Protein 2W83 (pdb70)

Secondary structure (DSSP, 8-state):
-EEEEEEE-STTSSHHHHHHHHHHSS-----PPSSEEEEEEEETTEEEEEEEE---GGGGGGGGGG-TT--EEEEEEETT-GGGHHHHHHHHHHHHTSGGGTT-EEEEEEE-TTSTTPPPHHHHTTTTTGGG--S--EEEEE-BTTTTBTHHHHHHHHHH-/-EEEEEEE-STTSSHHHHHHHHHHSS-----PPSSEEEEEEE-SS-EEEEEEE---GGGGGGGGGG-TT--EEEEEEETT-GGGHHHHHHHHHHHHTSGGGTT-EEEEEEE-TTSTT---HHHHHHHTT-TT--SS-EEEEE-BTTTTBTHHHHHHHHHH-/---HHHHHHHHHHHHHHHHHHHHHHHHHHHHHHHHHHHHHHHHHHHHHHHHHHHHHHHHHHHHHHH-/-HHHHHHHHHHHHHHHHHHHHHHHHHHHHHHHHHHHHHHHHHHHHHHHHHHHHHHHHHHHH-/-EEEEEEEE-STTSSHHHHHHHHHHSS-------SSEEEEEEEETTEEEEEEEE---GGGGGGGGGG-TT--EEEEEEETT-GGGHHHHHHHHHHHHTSGGGTT-EEEEEEE-TTSTTPPPHHHHHHHTTGGG--S--EEEEE-BTTTTBTHHHHHHHHHH-

CATH classification: 3.40.50.300

Nearest PDB structures (foldseek):
  3vhx-assembly1_C  TM=9.965E-01  e=3.569E-34  Mus musculus
  2a5g-assembly1_A  TM=9.946E-01  e=8.136E-34  Homo sapiens
  4kax-assembly1_A  TM=9.948E-01  e=7.023E-33  Homo sapiens
  2j5x-assembly1_A  TM=9.962E-01  e=1.324E-32  Homo sapiens
  1o3y-assembly1_A  TM=9.898E-01  e=3.365E-28  Mus musculus

GO terms:
  GO:0005794 Golgi apparatus (C, IDA)
  GO:0030674 protein-macromolecule adaptor activity (F, IDA)
  GO:0010976 positive regulation of neuron projection development (P, IDA)
  GO:0072659 protein localization to plasma membrane (P, IDA)
  GO:0003925 G protein activity (F, TAS)
  GO:0032154 cleavage furrow (C, IMP)
  GO:0030496 midbody (C, IMP)
  GO:1905345 protein localization to cleavage furrow (P, IMP)
  GO:1903438 positive regulation of mitotic cytokinetic process (P, IMP)
  GO:0032154 cleavage furrow (C, IDA)
  GO:0005525 GTP binding (F, IDA)
  GO:0055038 recycling endosome membrane (C, IDA)
  GO:0090543 Flemming body (C, IDA)
  GO:0005765 lysosomal membrane (C, IDA)
  GO:0005829 cytosol (C, IDA)
  GO:0005886 plasma membrane (C, IDA)
  GO:0030139 endocytic vesicle (C, IDA)
  GO:0031527 filopodium membrane (C, IDA)
  GO:0003925 G protein activity (F, IDA)
  GO:0051489 regulation of filopodium assembly (P, IDA)

Radius of gyration: 32.96 Å; Cα contacts (8 Å, |Δi|>4): 1129; chains: 5; bounding box: 94×53×104 Å

Sequence (613 aa):
MEMRILMLGLDAAGKTTILYKLKLGQSVTTIPTVGFNVETVTYKNVKFNVWDVGGLDKIRPLWRHYYTGTQGLIFVVDCADRDRIDEARQELHRIINDREMRDAIILIFANKQDLPDAMKPHEIQEKLGLTRIRDRNWYVQPSCATSGDGLYEGLTWLTSNMEMRILMLGLDAAGKTTILYKLKLGQSVTTIPTVGFNVETVTYKNVKFNVWDVGGLDKIRPLWRHYYTGTQGLIFVVDCADRDRIDEARQELHRIINDREMRDAIILIFANKQDLPDAMKPHEIQEKLGLTRIRDRNWYVQPSCATSGDGLYEGLTWLTSNAMDPEFMGREVENLILENTQLLEETKNALNIVKNDLIAKVDELTCCEKDVLQGELEAVKQAKLKLEEKNFMGREVENLILENTQLLETTKNALNIVKNDLIAKVDELTCEKDVLQGELEAVKQAKLKLEEKNAMEMRILMLGLDAAGKTTILYKLKLGQSVTTIPTVGFNVETVTYKNVKFNVWDVGGLDKIRPLWRHYYTGTQGLIFVVDCADRDRIDEARQELHRIINDREMRDAIILIFANKQDLPDAMKPHEIQEKLGLTRIRDRNWYVQPSCATSGDGLYEGLTWLTSN

Structure (mmCIF, N/CA/C/O backbone):
data_2W83
#
_entry.id   2W83
#
_cell.length_a   137.270
_cell.length_b   137.270
_cell.length_c   165.030
_cell.angle_alpha   90.00
_cell.angle_beta   90.00
_cell.angle_gamma   120.00
#
_symmetry.space_group_name_H-M   'P 62 2 2'
#
loop_
_entity.id
_entity.type
_entity.pdbx_description
1 polymer 'ADP-RIBOSYLATION FACTOR 6'
2 polymer 'C-JUN-AMINO-TERMINAL KINASE-INTERACTING PROTEIN 4'
3 non-polymer "GUANOSINE-5'-TRIPHOSPHATE"
4 non-polymer 'MAGNESIUM ION'
5 non-polymer '1,4-DIETHYLENE DIOXIDE'
6 non-polymer GLYCEROL
7 water water
#
loop_
_atom_site.group_PDB
_atom_site.id
_atom_site.type_symbol
_atom_site.label_atom_id
_atom_site.label_alt_id
_atom_site.label_comp_id
_atom_site.label_asym_id
_atom_site.label_entity_id
_atom_site.label_seq_id
_atom_site.pdbx_PDB_ins_code
_atom_site.Cartn_x
_atom_site.Cartn_y
_atom_site.Cartn_z
_atom_site.occupancy
_atom_site.B_iso_or_equiv
_atom_site.auth_seq_id
_atom_site.auth_comp_id
_atom_site.auth_asym_id
_atom_site.auth_atom_id
_atom_site.pdbx_PDB_model_num
ATOM 1 N N . MET A 1 2 ? 39.119 -28.456 29.103 1.00 43.80 12 MET A N 1
ATOM 2 C CA . MET A 1 2 ? 40.538 -28.275 28.672 1.00 44.20 12 MET A CA 1
ATOM 3 C C . MET A 1 2 ? 41.009 -26.836 28.915 1.00 42.24 12 MET A C 1
ATOM 4 O O . MET A 1 2 ? 40.213 -25.896 28.867 1.00 42.37 12 MET A O 1
ATOM 9 N N . GLU A 1 3 ? 42.305 -26.683 29.177 1.00 40.48 13 GLU A N 1
ATOM 10 C CA . GLU A 1 3 ? 42.902 -25.386 29.495 1.00 38.53 13 GLU A CA 1
ATOM 11 C C . GLU A 1 3 ? 44.024 -25.037 28.530 1.00 36.49 13 GLU A C 1
ATOM 12 O O . GLU A 1 3 ? 44.849 -25.890 28.190 1.00 36.19 13 GLU A O 1
ATOM 18 N N . MET A 1 4 ? 44.069 -23.774 28.108 1.00 34.16 14 MET A N 1
ATOM 19 C CA . MET A 1 4 ? 45.128 -23.318 27.221 1.00 32.18 14 MET A CA 1
ATOM 20 C C . MET A 1 4 ? 45.587 -21.911 27.586 1.00 29.60 14 MET A C 1
ATOM 21 O O . MET A 1 4 ? 44.775 -20.988 27.661 1.00 28.34 14 MET A O 1
ATOM 26 N N . ARG A 1 5 ? 46.887 -21.765 27.820 1.00 27.25 15 ARG A N 1
ATOM 27 C CA . ARG A 1 5 ? 47.462 -20.444 28.068 1.00 25.64 15 ARG A CA 1
ATOM 28 C C . ARG A 1 5 ? 47.825 -19.814 26.729 1.00 24.12 15 ARG A C 1
ATOM 29 O O . ARG A 1 5 ? 48.609 -20.367 25.950 1.00 23.53 15 ARG A O 1
ATOM 37 N N . ILE A 1 6 ? 47.217 -18.665 26.469 1.00 22.51 16 ILE A N 1
ATOM 38 C CA . ILE A 1 6 ? 47.404 -17.953 25.213 1.00 21.13 16 ILE A CA 1
ATOM 39 C C . ILE A 1 6 ? 48.151 -16.639 25.456 1.00 20.46 16 ILE A C 1
ATOM 40 O O . ILE A 1 6 ? 47.796 -15.884 26.362 1.00 19.93 16 ILE A O 1
ATOM 45 N N . LEU A 1 7 ? 49.188 -16.388 24.657 1.00 19.19 17 LEU A N 1
ATOM 46 C CA . LEU A 1 7 ? 49.841 -15.082 24.638 1.00 18.42 17 LEU A CA 1
ATOM 47 C C . LEU A 1 7 ? 49.500 -14.353 23.340 1.00 17.89 17 LEU A C 1
ATOM 48 O O . LEU A 1 7 ? 49.695 -14.886 22.249 1.00 17.07 17 LEU A O 1
ATOM 53 N N . MET A 1 8 ? 48.967 -13.144 23.467 1.00 17.29 18 MET A N 1
ATOM 54 C CA . MET A 1 8 ? 48.561 -12.363 22.304 1.00 17.36 18 MET A CA 1
ATOM 55 C C . MET A 1 8 ? 49.467 -11.156 22.127 1.00 16.70 18 MET A C 1
ATOM 56 O O . MET A 1 8 ? 49.479 -10.235 22.961 1.00 16.39 18 MET A O 1
ATOM 61 N N . LEU A 1 9 ? 50.208 -11.177 21.026 1.00 15.90 19 LEU A N 1
ATOM 62 C CA . LEU A 1 9 ? 51.200 -10.162 20.713 1.00 15.65 19 LEU A CA 1
ATOM 63 C C . LEU A 1 9 ? 50.953 -9.601 19.309 1.00 15.64 19 LEU A C 1
ATOM 64 O O . LEU A 1 9 ? 50.087 -10.090 18.583 1.00 15.37 19 LEU A O 1
ATOM 69 N N . GLY A 1 10 ? 51.717 -8.580 18.942 1.00 15.49 20 GLY A N 1
ATOM 70 C CA . GLY A 1 10 ? 51.488 -7.834 17.709 1.00 15.69 20 GLY A CA 1
ATOM 71 C C . GLY A 1 10 ? 51.910 -6.396 17.946 1.00 16.43 20 GLY A C 1
ATOM 72 O O . GLY A 1 10 ? 52.040 -5.966 19.093 1.00 15.92 20 GLY A O 1
ATOM 73 N N . LEU A 1 11 ? 52.133 -5.646 16.868 1.00 16.29 21 LEU A N 1
ATOM 74 C CA . LEU A 1 11 ? 52.487 -4.235 17.004 1.00 16.76 21 LEU A CA 1
ATOM 75 C C . LEU A 1 11 ? 51.382 -3.468 17.714 1.00 16.76 21 LEU A C 1
ATOM 76 O O . LEU A 1 11 ? 50.219 -3.881 17.717 1.00 16.38 21 LEU A O 1
ATOM 81 N N . ASP A 1 12 ? 51.752 -2.349 18.331 1.00 17.54 22 ASP A N 1
ATOM 82 C CA . ASP A 1 12 ? 50.758 -1.402 18.815 1.00 17.86 22 ASP A CA 1
ATOM 83 C C . ASP A 1 12 ? 49.734 -1.113 17.721 1.00 17.98 22 ASP A C 1
ATOM 84 O O . ASP A 1 12 ? 50.077 -1.042 16.527 1.00 18.05 22 ASP A O 1
ATOM 89 N N . ALA A 1 13 ? 48.489 -0.944 18.152 1.00 17.47 23 ALA A N 1
ATOM 90 C CA . ALA A 1 13 ? 47.364 -0.583 17.295 1.00 17.54 23 ALA A CA 1
ATOM 91 C C . ALA A 1 13 ? 46.846 -1.716 16.402 1.00 17.27 23 ALA A C 1
ATOM 92 O O . ALA A 1 13 ? 45.928 -1.503 15.612 1.00 16.79 23 ALA A O 1
ATOM 94 N N . ALA A 1 14 ? 47.395 -2.922 16.565 1.00 16.97 24 ALA A N 1
ATOM 95 C CA . ALA A 1 14 ? 46.985 -4.053 15.738 1.00 17.04 24 ALA A CA 1
ATOM 96 C C . ALA A 1 14 ? 45.542 -4.484 16.011 1.00 17.08 24 ALA A C 1
ATOM 97 O O . ALA A 1 14 ? 44.850 -4.956 15.097 1.00 17.14 24 ALA A O 1
ATOM 99 N N . GLY A 1 15 ? 45.092 -4.305 17.260 1.00 16.65 25 GLY A N 1
ATOM 100 C CA . GLY A 1 15 ? 43.735 -4.664 17.661 1.00 16.99 25 GLY A CA 1
ATOM 101 C C . GLY A 1 15 ? 43.632 -5.748 18.726 1.00 16.75 25 GLY A C 1
ATOM 102 O O . GLY A 1 15 ? 42.555 -6.318 18.933 1.00 16.95 25 GLY A O 1
ATOM 103 N N . LYS A 1 16 ? 44.743 -6.024 19.404 1.00 16.50 26 LYS A N 1
ATOM 104 C CA . LYS A 1 16 ? 44.801 -7.077 20.432 1.00 16.58 26 LYS A CA 1
ATOM 105 C C . LYS A 1 16 ? 43.783 -6.885 21.556 1.00 16.93 26 LYS A C 1
ATOM 106 O O . LYS A 1 16 ? 43.013 -7.795 21.854 1.00 16.52 26 LYS A O 1
ATOM 112 N N . THR A 1 17 ? 43.781 -5.707 22.186 1.00 17.19 27 THR A N 1
ATOM 113 C CA . THR A 1 17 ? 42.854 -5.454 23.306 1.00 16.94 27 THR A CA 1
ATOM 114 C C . THR A 1 17 ? 41.388 -5.459 22.845 1.00 16.82 27 THR A C 1
ATOM 115 O O . THR A 1 17 ? 40.511 -5.967 23.549 1.00 16.67 27 THR A O 1
ATOM 119 N N . THR A 1 18 ? 41.133 -4.938 21.642 1.00 17.08 28 THR A N 1
ATOM 120 C CA . THR A 1 18 ? 39.791 -4.961 21.053 1.00 16.86 28 THR A CA 1
ATOM 121 C C . THR A 1 18 ? 39.297 -6.409 20.911 1.00 17.24 28 THR A C 1
ATOM 122 O O . THR A 1 18 ? 38.162 -6.716 21.266 1.00 17.70 28 THR A O 1
ATOM 126 N N . ILE A 1 19 ? 40.162 -7.289 20.415 1.00 17.76 29 ILE A N 1
ATOM 127 C CA . ILE A 1 19 ? 39.855 -8.716 20.271 1.00 18.73 29 ILE A CA 1
ATOM 128 C C . ILE A 1 19 ? 39.555 -9.358 21.627 1.00 18.88 29 ILE A C 1
ATOM 129 O O . ILE A 1 19 ? 38.554 -10.049 21.775 1.00 19.30 29 ILE A O 1
ATOM 134 N N . LEU A 1 20 ? 40.414 -9.107 22.611 1.00 19.29 30 LEU A N 1
ATOM 135 C CA . LEU A 1 20 ? 40.241 -9.695 23.939 1.00 19.96 30 LEU A CA 1
ATOM 136 C C . LEU A 1 20 ? 38.853 -9.379 24.503 1.00 20.31 30 LEU A C 1
ATOM 137 O O . LEU A 1 20 ? 38.143 -10.279 24.952 1.00 20.55 30 LEU A O 1
ATOM 142 N N . TYR A 1 21 ? 38.457 -8.114 24.427 1.00 20.54 31 TYR A N 1
ATOM 143 C CA . TYR A 1 21 ? 37.211 -7.676 25.053 1.00 21.36 31 TYR A CA 1
ATOM 144 C C . TYR A 1 21 ? 35.968 -7.887 24.199 1.00 21.85 31 TYR A C 1
ATOM 145 O O . TYR A 1 21 ? 34.866 -8.009 24.734 1.00 22.43 31 TYR A O 1
ATOM 154 N N . LYS A 1 22 ? 36.158 -8.004 22.883 1.00 22.36 32 LYS A N 1
ATOM 155 C CA . LYS A 1 22 ? 35.095 -8.499 22.012 1.00 23.06 32 LYS A CA 1
ATOM 156 C C . LYS A 1 22 ? 34.746 -9.935 22.398 1.00 23.65 32 LYS A C 1
ATOM 157 O O . LYS A 1 22 ? 33.565 -10.276 22.531 1.00 24.16 32 LYS A O 1
ATOM 163 N N . LEU A 1 23 ? 35.768 -10.765 22.599 1.00 23.88 33 LEU A N 1
ATOM 164 C CA . LEU A 1 23 ? 35.569 -12.145 23.030 1.00 24.59 33 LEU A CA 1
ATOM 165 C C . LEU A 1 23 ? 34.990 -12.215 24.447 1.00 25.34 33 LEU A C 1
ATOM 166 O O . LEU A 1 23 ? 33.986 -12.891 24.683 1.00 25.23 33 LEU A O 1
ATOM 171 N N . LYS A 1 24 ? 35.620 -11.502 25.375 1.00 25.60 34 LYS A N 1
ATOM 172 C CA . LYS A 1 24 ? 35.241 -11.561 26.786 1.00 26.53 34 LYS A CA 1
ATOM 173 C C . LYS A 1 24 ? 33.875 -10.932 27.075 1.00 27.24 34 LYS A C 1
ATOM 174 O O . LYS A 1 24 ? 33.061 -11.514 27.798 1.00 27.59 34 LYS A O 1
ATOM 180 N N . LEU A 1 25 ? 33.625 -9.750 26.517 1.00 28.15 35 LEU A N 1
ATOM 181 C CA . LEU A 1 25 ? 32.410 -8.994 26.834 1.00 29.24 35 LEU A CA 1
ATOM 182 C C . LEU A 1 25 ? 31.342 -9.042 25.751 1.00 29.82 35 LEU A C 1
ATOM 183 O O . LEU A 1 25 ? 30.181 -8.729 26.012 1.00 29.80 35 LEU A O 1
ATOM 188 N N . GLY A 1 26 ? 31.729 -9.424 24.538 1.00 30.50 36 GLY A N 1
ATOM 189 C CA . GLY A 1 26 ? 30.805 -9.389 23.410 1.00 31.61 36 GLY A CA 1
ATOM 190 C C . GLY A 1 26 ? 30.622 -8.010 22.798 1.00 32.57 36 GLY A C 1
ATOM 191 O O . GLY A 1 26 ? 29.710 -7.811 21.996 1.00 32.66 36 GLY A O 1
ATOM 192 N N . GLN A 1 27 ? 31.479 -7.052 23.161 1.00 33.03 37 GLN A N 1
ATOM 193 C CA . GLN A 1 27 ? 31.384 -5.707 22.583 1.00 33.84 37 GLN A CA 1
ATOM 194 C C . GLN A 1 27 ? 32.718 -5.062 22.244 1.00 33.26 37 GLN A C 1
ATOM 195 O O . GLN A 1 27 ? 33.764 -5.418 22.794 1.00 32.74 37 GLN A O 1
ATOM 201 N N . SER A 1 28 ? 32.646 -4.114 21.311 1.00 32.65 38 SER A N 1
ATOM 202 C CA . SER A 1 28 ? 33.782 -3.302 20.917 1.00 32.28 38 SER A CA 1
ATOM 203 C C . SER A 1 28 ? 33.930 -2.158 21.925 1.00 31.54 38 SER A C 1
ATOM 204 O O . SER A 1 28 ? 33.087 -1.259 21.997 1.00 31.50 38 SER A O 1
ATOM 207 N N . VAL A 1 29 ? 34.995 -2.218 22.719 1.00 30.59 39 VAL A N 1
ATOM 208 C CA . VAL A 1 29 ? 35.245 -1.221 23.761 1.00 29.77 39 VAL A CA 1
ATOM 209 C C . VAL A 1 29 ? 36.264 -0.194 23.271 1.00 29.29 39 VAL A C 1
ATOM 210 O O . VAL A 1 29 ? 37.076 -0.492 22.386 1.00 28.86 39 VAL A O 1
ATOM 214 N N . THR A 1 30 ? 36.229 1.019 23.815 1.00 28.42 40 THR A N 1
ATOM 215 C CA . THR A 1 30 ? 37.269 1.968 23.424 1.00 28.22 40 THR A CA 1
ATOM 216 C C . THR A 1 30 ? 38.523 1.653 24.231 1.00 27.30 40 THR A C 1
ATOM 217 O O . THR A 1 30 ? 38.454 1.287 25.410 1.00 26.76 40 THR A O 1
ATOM 221 N N . THR A 1 31 ? 39.659 1.749 23.557 1.00 25.94 41 THR A N 1
ATOM 222 C CA . THR A 1 31 ? 40.927 1.353 24.123 1.00 24.82 41 THR A CA 1
ATOM 223 C C . THR A 1 31 ? 41.921 2.487 23.962 1.00 24.57 41 THR A C 1
ATOM 224 O O . THR A 1 31 ? 41.702 3.433 23.193 1.00 24.42 41 THR A O 1
ATOM 228 N N . ILE A 1 32 ? 43.010 2.387 24.712 1.00 24.04 42 ILE A N 1
ATOM 229 C CA . ILE A 1 32 ? 44.194 3.182 24.474 1.00 23.41 42 ILE A CA 1
ATOM 230 C C . ILE A 1 32 ? 45.363 2.200 24.503 1.00 22.29 42 ILE A C 1
ATOM 231 O O . ILE A 1 32 ? 45.178 1.034 24.880 1.00 22.09 42 ILE A O 1
ATOM 236 N N . PRO A 1 33 ? 46.559 2.645 24.087 1.00 21.62 43 PRO A N 1
ATOM 237 C CA . PRO A 1 33 ? 47.700 1.724 24.066 1.00 21.01 43 PRO A CA 1
ATOM 238 C C . PRO A 1 33 ? 47.910 1.105 25.436 1.00 20.58 43 PRO A C 1
ATOM 239 O O . PRO A 1 33 ? 47.850 1.808 26.456 1.00 20.10 43 PRO A O 1
ATOM 243 N N . THR A 1 34 ? 48.097 -0.213 25.444 1.00 19.53 44 THR A N 1
ATOM 244 C CA . THR A 1 34 ? 48.204 -0.988 26.672 1.00 18.77 44 THR A CA 1
ATOM 245 C C . THR A 1 34 ? 49.571 -0.827 27.307 1.00 19.22 44 THR A C 1
ATOM 246 O O . THR A 1 34 ? 50.589 -1.040 26.663 1.00 18.22 44 THR A O 1
ATOM 250 N N . VAL A 1 35 ? 49.562 -0.400 28.568 1.00 20.07 45 VAL A N 1
ATOM 251 C CA . VAL A 1 35 ? 50.746 -0.377 29.405 1.00 21.03 45 VAL A CA 1
ATOM 252 C C . VAL A 1 35 ? 50.595 -1.587 30.321 1.00 21.17 45 VAL A C 1
ATOM 253 O O . VAL A 1 35 ? 49.560 -1.744 30.993 1.00 22.70 45 VAL A O 1
ATOM 257 N N . GLY A 1 36 ? 51.616 -2.435 30.339 1.00 20.52 46 GLY A N 1
ATOM 258 C CA . GLY A 1 36 ? 51.565 -3.702 31.043 1.00 19.86 46 GLY A CA 1
ATOM 259 C C . GLY A 1 36 ? 50.790 -4.723 30.229 1.00 19.38 46 GLY A C 1
ATOM 260 O O . GLY A 1 36 ? 51.132 -5.001 29.087 1.00 18.89 46 GLY A O 1
ATOM 261 N N . PHE A 1 37 ? 49.729 -5.268 30.812 1.00 18.91 47 PHE A N 1
ATOM 262 C CA . PHE A 1 37 ? 48.976 -6.332 30.148 1.00 19.08 47 PHE A CA 1
ATOM 263 C C . PHE A 1 37 ? 47.541 -6.406 30.626 1.00 18.74 47 PHE A C 1
ATOM 264 O O . PHE A 1 37 ? 47.198 -5.900 31.710 1.00 18.77 47 PHE A O 1
ATOM 272 N N . ASN A 1 38 ? 46.712 -7.044 29.806 1.00 18.42 48 ASN A N 1
ATOM 273 C CA . ASN A 1 38 ? 45.381 -7.489 30.218 1.00 18.64 48 ASN A CA 1
ATOM 274 C C . ASN A 1 38 ? 45.348 -9.003 30.176 1.00 18.84 48 ASN A C 1
ATOM 275 O O . ASN A 1 38 ? 46.039 -9.619 29.364 1.00 18.21 48 ASN A O 1
ATOM 280 N N . VAL A 1 39 ? 44.566 -9.607 31.060 1.00 18.97 49 VAL A N 1
ATOM 281 C CA . VAL A 1 39 ? 44.417 -11.053 31.044 1.00 19.79 49 VAL A CA 1
ATOM 282 C C . VAL A 1 39 ? 42.978 -11.417 31.380 1.00 20.42 49 VAL A C 1
ATOM 283 O O . VAL A 1 39 ? 42.399 -10.919 32.354 1.00 19.86 49 VAL A O 1
ATOM 287 N N . GLU A 1 40 ? 42.384 -12.243 30.530 1.00 21.55 50 GLU A N 1
ATOM 288 C CA . GLU A 1 40 ? 41.012 -12.692 30.745 1.00 22.78 50 GLU A CA 1
ATOM 289 C C . GLU A 1 40 ? 40.870 -14.167 30.398 1.00 23.93 50 GLU A C 1
ATOM 290 O O . GLU A 1 40 ? 41.603 -14.697 29.558 1.00 23.95 50 GLU A O 1
ATOM 296 N N . THR A 1 41 ? 39.938 -14.824 31.085 1.00 25.00 51 THR A N 1
ATOM 297 C CA . THR A 1 41 ? 39.581 -16.207 30.825 1.00 25.81 51 THR A CA 1
ATOM 298 C C . THR A 1 41 ? 38.394 -16.209 29.871 1.00 26.65 51 THR A C 1
ATOM 299 O O . THR A 1 41 ? 37.340 -15.659 30.182 1.00 26.61 51 THR A O 1
ATOM 303 N N . VAL A 1 42 ? 38.586 -16.803 28.697 1.00 28.00 52 VAL A N 1
ATOM 304 C CA . VAL A 1 42 ? 37.525 -16.889 27.691 1.00 29.48 52 VAL A CA 1
ATOM 305 C C . VAL A 1 42 ? 37.184 -18.360 27.459 1.00 30.26 52 VAL A C 1
ATOM 306 O O . VAL A 1 42 ? 38.059 -19.170 27.163 1.00 30.23 52 VAL A O 1
ATOM 310 N N . THR A 1 43 ? 35.906 -18.695 27.596 1.00 31.94 53 THR A N 1
ATOM 311 C CA . THR A 1 43 ? 35.445 -20.074 27.443 1.00 33.17 53 THR A CA 1
ATOM 312 C C . THR A 1 43 ? 34.708 -20.256 26.110 1.00 33.64 53 THR A C 1
ATOM 313 O O . THR A 1 43 ? 33.801 -19.483 25.780 1.00 34.17 53 THR A O 1
ATOM 317 N N . TYR A 1 44 ? 35.121 -21.271 25.352 1.00 34.63 54 TYR A N 1
ATOM 318 C CA . TYR A 1 44 ? 34.553 -21.569 24.033 1.00 35.19 54 TYR A CA 1
ATOM 319 C C . TYR A 1 44 ? 34.811 -23.023 23.641 1.00 35.56 54 TYR A C 1
ATOM 320 O O . TYR A 1 44 ? 35.927 -23.525 23.786 1.00 35.59 54 TYR A O 1
ATOM 329 N N . LYS A 1 45 ? 33.768 -23.693 23.148 1.00 36.28 55 LYS A N 1
ATOM 330 C CA . LYS A 1 45 ? 33.855 -25.089 22.679 1.00 36.84 55 LYS A CA 1
ATOM 331 C C . LYS A 1 45 ? 34.646 -26.013 23.614 1.00 36.70 55 LYS A C 1
ATOM 332 O O . LYS A 1 45 ? 35.523 -26.766 23.169 1.00 37.05 55 LYS A O 1
ATOM 338 N N . ASN A 1 46 ? 34.344 -25.924 24.909 1.00 36.55 56 ASN A N 1
ATOM 339 C CA . ASN A 1 46 ? 34.937 -26.804 25.917 1.00 36.52 56 ASN A CA 1
ATOM 340 C C . ASN A 1 46 ? 36.372 -26.489 26.337 1.00 36.30 56 ASN A C 1
ATOM 341 O O . ASN A 1 46 ? 36.994 -27.275 27.053 1.00 36.41 56 ASN A O 1
ATOM 346 N N . VAL A 1 47 ? 36.900 -25.349 25.899 1.00 35.78 57 VAL A N 1
ATOM 347 C CA . VAL A 1 47 ? 38.257 -24.954 26.285 1.00 35.23 57 VAL A CA 1
ATOM 348 C C . VAL A 1 47 ? 38.256 -23.594 26.992 1.00 34.24 57 VAL A C 1
ATOM 349 O O . VAL A 1 47 ? 37.582 -22.655 26.570 1.00 34.15 57 VAL A O 1
ATOM 353 N N . LYS A 1 48 ? 38.984 -23.543 28.103 1.00 32.92 58 LYS A N 1
ATOM 354 C CA . LYS A 1 48 ? 39.137 -22.353 28.916 1.00 32.08 58 LYS A CA 1
ATOM 355 C C . LYS A 1 48 ? 40.463 -21.696 28.523 1.00 30.32 58 LYS A C 1
ATOM 356 O O . LYS A 1 48 ? 41.546 -22.175 28.882 1.00 30.08 58 LYS A O 1
ATOM 362 N N . PHE A 1 49 ? 40.364 -20.617 27.751 1.00 28.79 59 PHE A N 1
ATOM 363 C CA . PHE A 1 49 ? 41.544 -19.886 27.290 1.00 26.97 59 PHE A CA 1
ATOM 364 C C . PHE A 1 49 ? 41.899 -18.795 28.295 1.00 25.30 59 PHE A C 1
ATOM 365 O O . PHE A 1 49 ? 41.086 -17.922 28.569 1.00 25.93 59 PHE A O 1
ATOM 373 N N . ASN A 1 50 ? 43.103 -18.848 28.844 1.00 23.86 60 ASN A N 1
ATOM 374 C CA . ASN A 1 50 ? 43.651 -17.699 29.556 1.00 22.72 60 ASN A CA 1
ATOM 375 C C . ASN A 1 50 ? 44.438 -16.862 28.560 1.00 21.61 60 ASN A C 1
ATOM 376 O O . ASN A 1 50 ? 45.531 -17.247 28.155 1.00 21.17 60 ASN A O 1
ATOM 381 N N . VAL A 1 51 ? 43.864 -15.730 28.169 1.00 21.04 61 VAL A N 1
ATOM 382 C CA . VAL A 1 51 ? 44.432 -14.906 27.099 1.00 20.14 61 VAL A CA 1
ATOM 383 C C . VAL A 1 51 ? 45.174 -13.709 27.678 1.00 19.48 61 VAL A C 1
ATOM 384 O O . VAL A 1 51 ? 44.563 -12.828 28.285 1.00 20.10 61 VAL A O 1
ATOM 388 N N . TRP A 1 52 ? 46.489 -13.702 27.484 1.00 18.87 62 TRP A N 1
ATOM 389 C CA . TRP A 1 52 ? 47.363 -12.622 27.929 1.00 18.66 62 TRP A CA 1
ATOM 390 C C . TRP A 1 52 ? 47.575 -11.640 26.768 1.00 18.47 62 TRP A C 1
ATOM 391 O O . TRP A 1 52 ? 48.136 -12.003 25.722 1.00 18.29 62 TRP A O 1
ATOM 402 N N . ASP A 1 53 ? 47.117 -10.410 26.966 1.00 18.01 63 ASP A N 1
ATOM 403 C CA . ASP A 1 53 ? 47.231 -9.339 25.978 1.00 18.37 63 ASP A CA 1
ATOM 404 C C . ASP A 1 53 ? 48.281 -8.313 26.455 1.00 18.28 63 ASP A C 1
ATOM 405 O O . ASP A 1 53 ? 48.038 -7.563 27.394 1.00 18.17 63 ASP A O 1
ATOM 410 N N . VAL A 1 54 ? 49.436 -8.290 25.801 1.00 17.97 64 VAL A N 1
ATOM 411 C CA . VAL A 1 54 ? 50.555 -7.475 26.275 1.00 18.35 64 VAL A CA 1
ATOM 412 C C . VAL A 1 54 ? 50.783 -6.312 25.312 1.00 18.24 64 VAL A C 1
ATOM 413 O O . VAL A 1 54 ? 50.770 -6.510 24.097 1.00 18.72 64 VAL A O 1
ATOM 417 N N . GLY A 1 55 ? 50.988 -5.114 25.859 1.00 18.08 65 GLY A N 1
ATOM 418 C CA . GLY A 1 55 ? 51.232 -3.902 25.068 1.00 17.19 65 GLY A CA 1
ATOM 419 C C . GLY A 1 55 ? 52.328 -4.042 24.020 1.00 17.05 65 GLY A C 1
ATOM 420 O O . GLY A 1 55 ? 53.388 -4.587 24.293 1.00 17.01 65 GLY A O 1
ATOM 421 N N . GLY A 1 56 ? 52.053 -3.559 22.812 1.00 17.19 66 GLY A N 1
ATOM 422 C CA . GLY A 1 56 ? 52.972 -3.737 21.696 1.00 16.72 66 GLY A CA 1
ATOM 423 C C . GLY A 1 56 ? 53.697 -2.495 21.218 1.00 16.79 66 GLY A C 1
ATOM 424 O O . GLY A 1 56 ? 54.339 -2.532 20.170 1.00 16.17 66 GLY A O 1
ATOM 425 N N . LEU A 1 57 ? 53.620 -1.390 21.971 1.00 16.77 67 LEU A N 1
ATOM 426 C CA . LEU A 1 57 ? 54.413 -0.200 21.620 1.00 16.80 67 LEU A CA 1
ATOM 427 C C . LEU A 1 57 ? 55.897 -0.554 21.589 1.00 17.44 67 LEU A C 1
ATOM 428 O O . LEU A 1 57 ? 56.383 -1.322 22.436 1.00 16.76 67 LEU A O 1
ATOM 433 N N . ASP A 1 58 ? 56.597 -0.024 20.586 1.00 17.88 68 ASP A N 1
ATOM 434 C CA . ASP A 1 58 ? 57.998 -0.367 20.312 1.00 19.50 68 ASP A CA 1
ATOM 435 C C . ASP A 1 58 ? 58.882 -0.522 21.564 1.00 18.85 68 ASP A C 1
ATOM 436 O O . ASP A 1 58 ? 59.525 -1.560 21.751 1.00 18.25 68 ASP A O 1
ATOM 441 N N . LYS A 1 59 ? 58.899 0.496 22.424 1.00 18.61 69 LYS A N 1
ATOM 442 C CA . LYS A 1 59 ? 59.833 0.526 23.564 1.00 19.00 69 LYS A CA 1
ATOM 443 C C . LYS A 1 59 ? 59.504 -0.473 24.685 1.00 18.50 69 LYS A C 1
ATOM 444 O O . LYS A 1 59 ? 60.342 -0.734 25.558 1.00 17.90 69 LYS A O 1
ATOM 450 N N . ILE A 1 60 ? 58.299 -1.035 24.658 1.00 18.09 70 ILE A N 1
ATOM 451 C CA . ILE A 1 60 ? 57.941 -2.079 25.628 1.00 18.17 70 ILE A CA 1
ATOM 452 C C . ILE A 1 60 ? 57.914 -3.490 25.033 1.00 17.91 70 ILE A C 1
ATOM 453 O O . ILE A 1 60 ? 57.548 -4.442 25.713 1.00 17.92 70 ILE A O 1
ATOM 458 N N . ARG A 1 61 ? 58.313 -3.638 23.772 1.00 17.33 71 ARG A N 1
ATOM 459 C CA . ARG A 1 61 ? 58.446 -4.993 23.207 1.00 17.43 71 ARG A CA 1
ATOM 460 C C . ARG A 1 61 ? 59.501 -5.887 23.881 1.00 16.95 71 ARG A C 1
ATOM 461 O O . ARG A 1 61 ? 59.324 -7.109 23.922 1.00 17.26 71 ARG A O 1
ATOM 469 N N . PRO A 1 62 ? 60.601 -5.306 24.412 1.00 17.26 72 PRO A N 1
ATOM 470 C CA . PRO A 1 62 ? 61.519 -6.146 25.201 1.00 17.42 72 PRO A CA 1
ATOM 471 C C . PRO A 1 62 ? 60.884 -6.832 26.419 1.00 17.24 72 PRO A C 1
ATOM 472 O O . PRO A 1 62 ? 61.449 -7.801 26.933 1.00 17.87 72 PRO A O 1
ATOM 476 N N . LEU A 1 63 ? 59.729 -6.339 26.865 1.00 16.70 73 LEU A N 1
ATOM 477 C CA . LEU A 1 63 ? 58.984 -6.954 27.972 1.00 16.32 73 LEU A CA 1
ATOM 478 C C . LEU A 1 63 ? 58.306 -8.269 27.564 1.00 16.01 73 LEU A C 1
ATOM 479 O O . LEU A 1 63 ? 58.066 -9.131 28.406 1.00 15.16 73 LEU A O 1
ATOM 484 N N . TRP A 1 64 ? 58.003 -8.412 26.272 1.00 16.01 74 TRP A N 1
ATOM 485 C CA . TRP A 1 64 ? 57.232 -9.566 25.775 1.00 16.26 74 TRP A CA 1
ATOM 486 C C . TRP A 1 64 ? 57.777 -10.923 26.221 1.00 16.80 74 TRP A C 1
ATOM 487 O O . TRP A 1 64 ? 57.011 -11.791 26.655 1.00 16.63 74 TRP A O 1
ATOM 498 N N . ARG A 1 65 ? 59.091 -11.102 26.090 1.00 17.40 75 ARG A N 1
ATOM 499 C CA . ARG A 1 65 ? 59.714 -12.413 26.277 1.00 18.73 75 ARG A CA 1
ATOM 500 C C . ARG A 1 65 ? 59.529 -12.935 27.698 1.00 18.54 75 ARG A C 1
ATOM 501 O O . ARG A 1 65 ? 59.608 -14.136 27.928 1.00 18.75 75 ARG A O 1
ATOM 509 N N . HIS A 1 66 ? 59.252 -12.029 28.639 1.00 18.54 76 HIS A N 1
ATOM 510 C CA . HIS A 1 66 ? 59.082 -12.425 30.037 1.00 18.90 76 HIS A CA 1
ATOM 511 C C . HIS A 1 66 ? 57.696 -12.966 30.333 1.00 19.15 76 HIS A C 1
ATOM 512 O O . HIS A 1 66 ? 57.457 -13.525 31.407 1.00 20.03 76 HIS A O 1
ATOM 519 N N . TYR A 1 67 ? 56.795 -12.845 29.358 1.00 18.85 77 TYR A N 1
ATOM 520 C CA . TYR A 1 67 ? 55.472 -13.449 29.455 1.00 19.14 77 TYR A CA 1
ATOM 521 C C . TYR A 1 67 ? 55.365 -14.784 28.721 1.00 19.34 77 TYR A C 1
ATOM 522 O O . TYR A 1 67 ? 54.300 -15.398 28.734 1.00 20.07 77 TYR A O 1
ATOM 531 N N . TYR A 1 68 ? 56.452 -15.225 28.077 1.00 20.24 78 TYR A N 1
ATOM 532 C CA . TYR A 1 68 ? 56.432 -16.455 27.259 1.00 21.03 78 TYR A CA 1
ATOM 533 C C . TYR A 1 68 ? 56.142 -17.723 28.075 1.00 22.30 78 TYR A C 1
ATOM 534 O O . TYR A 1 68 ? 55.431 -18.623 27.610 1.00 22.18 78 TYR A O 1
ATOM 543 N N . THR A 1 69 ? 56.688 -17.784 29.289 1.00 23.29 79 THR A N 1
ATOM 544 C CA . THR A 1 69 ? 56.611 -18.989 30.132 1.00 24.61 79 THR A CA 1
ATOM 545 C C . THR A 1 69 ? 55.241 -19.655 30.147 1.00 24.15 79 THR A C 1
ATOM 546 O O . THR A 1 69 ? 54.247 -19.054 30.565 1.00 23.81 79 THR A O 1
ATOM 550 N N . GLY A 1 70 ? 55.201 -20.900 29.676 1.00 24.38 80 GLY A N 1
ATOM 551 C CA . GLY A 1 70 ? 53.990 -21.713 29.743 1.00 24.52 80 GLY A CA 1
ATOM 552 C C . GLY A 1 70 ? 52.979 -21.476 28.639 1.00 24.28 80 GLY A C 1
ATOM 553 O O . GLY A 1 70 ? 51.868 -22.017 28.692 1.00 24.12 80 GLY A O 1
ATOM 554 N N . THR A 1 71 ? 53.354 -20.678 27.636 1.00 24.03 81 THR A N 1
ATOM 555 C CA . THR A 1 71 ? 52.450 -20.371 26.528 1.00 23.55 81 THR A CA 1
ATOM 556 C C . THR A 1 71 ? 52.220 -21.631 25.687 1.00 23.65 81 THR A C 1
ATOM 557 O O . THR A 1 71 ? 53.181 -22.316 25.317 1.00 24.12 81 THR A O 1
ATOM 561 N N . GLN A 1 72 ? 50.957 -21.924 25.391 1.00 23.65 82 GLN A N 1
ATOM 562 C CA . GLN A 1 72 ? 50.614 -23.086 24.567 1.00 23.88 82 GLN A CA 1
ATOM 563 C C . GLN A 1 72 ? 50.174 -22.681 23.161 1.00 23.39 82 GLN A C 1
ATOM 564 O O . GLN A 1 72 ? 50.348 -23.443 22.201 1.00 23.39 82 GLN A O 1
ATOM 570 N N . GLY A 1 73 ? 49.611 -21.482 23.059 1.00 22.41 83 GLY A N 1
ATOM 571 C CA . GLY A 1 73 ? 49.243 -20.888 21.782 1.00 21.75 83 GLY A CA 1
ATOM 572 C C . GLY A 1 73 ? 49.616 -19.414 21.706 1.00 21.07 83 GLY A C 1
ATOM 573 O O . GLY A 1 73 ? 49.326 -18.638 22.623 1.00 21.19 83 GLY A O 1
ATOM 574 N N . LEU A 1 74 ? 50.261 -19.033 20.609 1.00 19.97 84 LEU A N 1
ATOM 575 C CA . LEU A 1 74 ? 50.484 -17.622 20.293 1.00 19.13 84 LEU A CA 1
ATOM 576 C C . LEU A 1 74 ? 49.386 -17.096 19.374 1.00 18.66 84 LEU A C 1
ATOM 577 O O . LEU A 1 74 ? 49.074 -17.706 18.350 1.00 18.45 84 LEU A O 1
ATOM 582 N N . ILE A 1 75 ? 48.779 -15.976 19.750 1.00 17.81 85 ILE A N 1
ATOM 583 C CA . ILE A 1 75 ? 47.950 -15.232 18.813 1.00 16.97 85 ILE A CA 1
ATOM 584 C C . ILE A 1 75 ? 48.762 -14.007 18.414 1.00 17.50 85 ILE A C 1
ATOM 585 O O . ILE A 1 75 ? 49.099 -13.189 19.271 1.00 17.28 85 ILE A O 1
ATOM 590 N N . PHE A 1 76 ? 49.100 -13.903 17.131 1.00 16.86 86 PHE A N 1
ATOM 591 C CA . PHE A 1 76 ? 49.792 -12.710 16.613 1.00 17.12 86 PHE A CA 1
ATOM 592 C C . PHE A 1 76 ? 48.829 -11.889 15.775 1.00 17.38 86 PHE A C 1
ATOM 593 O O . PHE A 1 76 ? 48.284 -12.377 14.774 1.00 17.85 86 PHE A O 1
ATOM 601 N N . VAL A 1 77 ? 48.607 -10.642 16.191 1.00 16.92 87 VAL A N 1
ATOM 602 C CA . VAL A 1 77 ? 47.598 -9.796 15.553 1.00 16.71 87 VAL A CA 1
ATOM 603 C C . VAL A 1 77 ? 48.278 -8.783 14.635 1.00 17.07 87 VAL A C 1
ATOM 604 O O . VAL A 1 77 ? 49.245 -8.136 15.027 1.00 16.31 87 VAL A O 1
ATOM 608 N N . VAL A 1 78 ? 47.772 -8.677 13.407 1.00 17.60 88 VAL A N 1
ATOM 609 C CA . VAL A 1 78 ? 48.359 -7.795 12.399 1.00 18.60 88 VAL A CA 1
ATOM 610 C C . VAL A 1 78 ? 47.304 -6.833 11.866 1.00 18.55 88 VAL A C 1
ATOM 611 O O . VAL A 1 78 ? 46.205 -7.263 11.524 1.00 18.48 88 VAL A O 1
ATOM 615 N N . ASP A 1 79 ? 47.638 -5.538 11.814 1.00 18.67 89 ASP A N 1
ATOM 616 C CA . ASP A 1 79 ? 46.792 -4.533 11.182 1.00 18.71 89 ASP A CA 1
ATOM 617 C C . ASP A 1 79 ? 47.069 -4.622 9.686 1.00 18.86 89 ASP A C 1
ATOM 618 O O . ASP A 1 79 ? 48.115 -4.181 9.204 1.00 18.05 89 ASP A O 1
ATOM 623 N N . CYS A 1 80 ? 46.127 -5.224 8.967 1.00 19.39 90 CYS A N 1
ATOM 624 C CA . CYS A 1 80 ? 46.305 -5.489 7.541 1.00 20.39 90 CYS A CA 1
ATOM 625 C C . CYS A 1 80 ? 46.199 -4.248 6.645 1.00 20.81 90 CYS A C 1
ATOM 626 O O . CYS A 1 80 ? 46.501 -4.323 5.442 1.00 20.91 90 CYS A O 1
ATOM 629 N N . ALA A 1 81 ? 45.791 -3.114 7.221 1.00 21.02 91 ALA A N 1
ATOM 630 C CA . ALA A 1 81 ? 45.773 -1.848 6.482 1.00 21.41 91 ALA A CA 1
ATOM 631 C C . ALA A 1 81 ? 47.062 -1.045 6.681 1.00 21.94 91 ALA A C 1
ATOM 632 O O . ALA A 1 81 ? 47.364 -0.127 5.907 1.00 22.31 91 ALA A O 1
ATOM 634 N N . ASP A 1 82 ? 47.824 -1.402 7.710 1.00 21.95 92 ASP A N 1
ATOM 635 C CA . ASP A 1 82 ? 49.078 -0.722 8.012 1.00 22.43 92 ASP A CA 1
ATOM 636 C C . ASP A 1 82 ? 50.202 -1.294 7.152 1.00 22.44 92 ASP A C 1
ATOM 637 O O . ASP A 1 82 ? 51.051 -2.051 7.624 1.00 21.96 92 ASP A O 1
ATOM 642 N N . ARG A 1 83 ? 50.202 -0.908 5.874 1.00 22.86 93 ARG A N 1
ATOM 643 C CA . ARG A 1 83 ? 51.141 -1.459 4.894 1.00 23.15 93 ARG A CA 1
ATOM 644 C C . ARG A 1 83 ? 52.584 -1.145 5.240 1.00 23.33 93 ARG A C 1
ATOM 645 O O . ARG A 1 83 ? 53.465 -1.991 5.084 1.00 23.42 93 ARG A O 1
ATOM 653 N N . ASP A 1 84 ? 52.808 0.069 5.734 1.00 23.28 94 ASP A N 1
ATOM 654 C CA . ASP A 1 84 ? 54.147 0.554 6.034 1.00 23.63 94 ASP A CA 1
ATOM 655 C C . ASP A 1 84 ? 54.832 -0.193 7.173 1.00 23.15 94 ASP A C 1
ATOM 656 O O . ASP A 1 84 ? 56.053 -0.122 7.309 1.00 23.50 94 ASP A O 1
ATOM 661 N N . ARG A 1 85 ? 54.052 -0.899 7.989 1.00 22.26 95 ARG A N 1
ATOM 662 C CA . ARG A 1 85 ? 54.619 -1.642 9.113 1.00 21.83 95 ARG A CA 1
ATOM 663 C C . ARG A 1 85 ? 54.509 -3.165 9.010 1.00 21.57 95 ARG A C 1
ATOM 664 O O . ARG A 1 85 ? 54.857 -3.889 9.948 1.00 20.65 95 ARG A O 1
ATOM 672 N N . ILE A 1 86 ? 54.065 -3.667 7.862 1.00 21.41 96 ILE A N 1
ATOM 673 C CA . ILE A 1 86 ? 53.972 -5.119 7.702 1.00 21.65 96 ILE A CA 1
ATOM 674 C C . ILE A 1 86 ? 55.333 -5.816 7.863 1.00 21.02 96 ILE A C 1
ATOM 675 O O . ILE A 1 86 ? 55.421 -6.901 8.444 1.00 20.16 96 ILE A O 1
ATOM 680 N N . ASP A 1 87 ? 56.399 -5.197 7.363 1.00 21.03 97 ASP A N 1
ATOM 681 C CA . ASP A 1 87 ? 57.703 -5.826 7.480 1.00 21.88 97 ASP A CA 1
ATOM 682 C C . ASP A 1 87 ? 58.199 -5.837 8.931 1.00 21.44 97 ASP A C 1
ATOM 683 O O . ASP A 1 87 ? 58.865 -6.780 9.358 1.00 20.63 97 ASP A O 1
ATOM 688 N N . GLU A 1 88 ? 57.889 -4.767 9.656 1.00 21.31 98 GLU A N 1
ATOM 689 C CA . GLU A 1 88 ? 58.144 -4.688 11.102 1.00 21.66 98 GLU A CA 1
ATOM 690 C C . GLU A 1 88 ? 57.418 -5.822 11.861 1.00 20.56 98 GLU A C 1
ATOM 691 O O . GLU A 1 88 ? 57.994 -6.469 12.744 1.00 19.82 98 GLU A O 1
ATOM 697 N N . ALA A 1 89 ? 56.159 -6.048 11.502 1.00 20.23 99 ALA A N 1
ATOM 698 C CA . ALA A 1 89 ? 55.362 -7.125 12.098 1.00 20.43 99 ALA A CA 1
ATOM 699 C C . ALA A 1 89 ? 55.987 -8.494 11.810 1.00 20.28 99 ALA A C 1
ATOM 700 O O . ALA A 1 89 ? 56.086 -9.343 12.707 1.00 20.11 99 ALA A O 1
ATOM 702 N N . ARG A 1 90 ? 56.437 -8.690 10.569 1.00 20.21 100 ARG A N 1
ATOM 703 C CA . ARG A 1 90 ? 57.129 -9.921 10.181 1.00 20.84 100 ARG A CA 1
ATOM 704 C C . ARG A 1 90 ? 58.321 -10.175 11.103 1.00 20.24 100 ARG A C 1
ATOM 705 O O . ARG A 1 90 ? 58.487 -11.276 11.627 1.00 19.93 100 ARG A O 1
ATOM 713 N N . GLN A 1 91 ? 59.150 -9.146 11.282 1.00 20.34 101 GLN A N 1
ATOM 714 C CA . GLN A 1 91 ? 60.352 -9.250 12.119 1.00 21.34 101 GLN A CA 1
ATOM 715 C C . GLN A 1 91 ? 60.016 -9.623 13.560 1.00 20.10 101 GLN A C 1
ATOM 716 O O . GLN A 1 91 ? 60.652 -10.500 14.143 1.00 19.67 101 GLN A O 1
ATOM 722 N N . GLU A 1 92 ? 59.009 -8.958 14.119 1.00 19.63 102 GLU A N 1
ATOM 723 C CA . GLU A 1 92 ? 58.575 -9.233 15.486 1.00 19.81 102 GLU A CA 1
ATOM 724 C C . GLU A 1 92 ? 58.025 -10.659 15.610 1.00 19.55 102 GLU A C 1
ATOM 725 O O . GLU A 1 92 ? 58.371 -11.374 16.549 1.00 19.20 102 GLU A O 1
ATOM 731 N N . LEU A 1 93 ? 57.194 -11.077 14.653 1.00 19.28 103 LEU A N 1
ATOM 732 C CA . LEU A 1 93 ? 56.607 -12.422 14.681 1.00 19.92 103 LEU A CA 1
ATOM 733 C C . LEU A 1 93 ? 57.681 -13.500 14.720 1.00 20.13 103 LEU A C 1
ATOM 734 O O . LEU A 1 93 ? 57.620 -14.415 15.534 1.00 20.63 103 LEU A O 1
ATOM 739 N N . HIS A 1 94 ? 58.668 -13.384 13.836 1.00 21.13 104 HIS A N 1
ATOM 740 C CA . HIS A 1 94 ? 59.731 -14.381 13.754 1.00 21.88 104 HIS A CA 1
ATOM 741 C C . HIS A 1 94 ? 60.656 -14.370 14.982 1.00 21.80 104 HIS A C 1
ATOM 742 O O . HIS A 1 94 ? 61.136 -15.417 15.411 1.00 21.34 104 HIS A O 1
ATOM 749 N N . ARG A 1 95 ? 60.860 -13.196 15.576 1.00 22.07 105 ARG A N 1
ATOM 750 C CA . ARG A 1 95 ? 61.594 -13.125 16.842 1.00 22.82 105 ARG A CA 1
ATOM 751 C C . ARG A 1 95 ? 60.882 -13.897 17.959 1.00 22.01 105 ARG A C 1
ATOM 752 O O . ARG A 1 95 ? 61.519 -14.644 18.709 1.00 22.43 105 ARG A O 1
ATOM 760 N N . ILE A 1 96 ? 59.569 -13.722 18.064 1.00 21.13 106 ILE A N 1
ATOM 761 C CA . ILE A 1 96 ? 58.775 -14.475 19.037 1.00 21.42 106 ILE A CA 1
ATOM 762 C C . ILE A 1 96 ? 58.911 -15.996 18.845 1.00 22.24 106 ILE A C 1
ATOM 763 O O . ILE A 1 96 ? 59.289 -16.722 19.773 1.00 21.17 106 ILE A O 1
ATOM 768 N N . ILE A 1 97 ? 58.607 -16.472 17.640 1.00 22.59 107 ILE A N 1
ATOM 769 C CA . ILE A 1 97 ? 58.456 -17.918 17.440 1.00 23.95 107 ILE A CA 1
ATOM 770 C C . ILE A 1 97 ? 59.775 -18.673 17.473 1.00 24.70 107 ILE A C 1
ATOM 771 O O . ILE A 1 97 ? 59.792 -19.889 17.670 1.00 25.24 107 ILE A O 1
ATOM 776 N N . ASN A 1 98 ? 60.869 -17.941 17.291 1.00 25.55 108 ASN A N 1
ATOM 777 C CA . ASN A 1 98 ? 62.209 -18.505 17.373 1.00 27.10 108 ASN A CA 1
ATOM 778 C C . ASN A 1 98 ? 62.796 -18.561 18.790 1.00 27.50 108 ASN A C 1
ATOM 779 O O . ASN A 1 98 ? 63.868 -19.128 18.990 1.00 28.01 108 ASN A O 1
ATOM 784 N N . ASP A 1 99 ? 62.092 -17.988 19.767 1.00 27.68 109 ASP A N 1
ATOM 785 C CA . ASP A 1 99 ? 62.530 -18.054 21.161 1.00 28.29 109 ASP A CA 1
ATOM 786 C C . ASP A 1 99 ? 62.310 -19.461 21.724 1.00 28.36 109 ASP A C 1
ATOM 787 O O . ASP A 1 99 ? 61.274 -20.076 21.483 1.00 28.25 109 ASP A O 1
ATOM 792 N N . ARG A 1 100 ? 63.290 -19.954 22.478 1.00 28.80 110 ARG A N 1
ATOM 793 C CA . ARG A 1 100 ? 63.244 -21.291 23.077 1.00 29.45 110 ARG A CA 1
ATOM 794 C C . ARG A 1 100 ? 61.966 -21.607 23.857 1.00 30.15 110 ARG A C 1
ATOM 795 O O . ARG A 1 100 ? 61.447 -22.728 23.779 1.00 30.35 110 ARG A O 1
ATOM 803 N N . GLU A 1 101 ? 61.461 -20.618 24.597 1.00 30.32 111 GLU A N 1
ATOM 804 C CA . GLU A 1 101 ? 60.239 -20.779 25.396 1.00 30.63 111 GLU A CA 1
ATOM 805 C C . GLU A 1 101 ? 58.965 -20.822 24.544 1.00 30.07 111 GLU A C 1
ATOM 806 O O . GLU A 1 101 ? 57.891 -21.177 25.042 1.00 30.09 111 GLU A O 1
ATOM 812 N N . MET A 1 102 ? 59.083 -20.460 23.267 1.00 29.08 112 MET A N 1
ATOM 813 C CA . MET A 1 102 ? 57.925 -20.427 22.372 1.00 28.67 112 MET A CA 1
ATOM 814 C C . MET A 1 102 ? 57.949 -21.512 21.291 1.00 28.92 112 MET A C 1
ATOM 815 O O . MET A 1 102 ? 57.067 -21.550 20.435 1.00 28.56 112 MET A O 1
ATOM 820 N N . ARG A 1 103 ? 58.939 -22.401 21.351 1.00 29.14 113 ARG A N 1
ATOM 821 C CA . ARG A 1 103 ? 59.175 -23.377 20.277 1.00 29.49 113 ARG A CA 1
ATOM 822 C C . ARG A 1 103 ? 58.021 -24.356 20.038 1.00 29.53 113 ARG A C 1
ATOM 823 O O . ARG A 1 103 ? 57.870 -24.873 18.937 1.00 30.48 113 ARG A O 1
ATOM 831 N N . ASP A 1 104 ? 57.206 -24.599 21.056 1.00 29.44 114 ASP A N 1
ATOM 832 C CA . ASP A 1 104 ? 56.137 -25.591 20.955 1.00 29.44 114 ASP A CA 1
ATOM 833 C C . ASP A 1 104 ? 54.743 -24.984 20.805 1.00 28.41 114 ASP A C 1
ATOM 834 O O . ASP A 1 104 ? 53.760 -25.712 20.637 1.00 28.72 114 ASP A O 1
ATOM 839 N N . ALA A 1 105 ? 54.655 -23.657 20.863 1.00 26.62 115 ALA A N 1
ATOM 840 C CA . ALA A 1 105 ? 53.369 -22.988 20.765 1.00 25.52 115 ALA A CA 1
ATOM 841 C C . ALA A 1 105 ? 52.799 -23.162 19.367 1.00 24.53 115 ALA A C 1
ATOM 842 O O . ALA A 1 105 ? 53.525 -23.054 18.381 1.00 23.89 115 ALA A O 1
ATOM 844 N N . ILE A 1 106 ? 51.496 -23.406 19.292 1.00 24.17 116 ILE A N 1
ATOM 845 C CA . ILE A 1 106 ? 50.790 -23.286 18.016 1.00 23.89 116 ILE A CA 1
ATOM 846 C C . ILE A 1 106 ? 50.576 -21.800 17.723 1.00 23.35 116 ILE A C 1
ATOM 847 O O . ILE A 1 106 ? 50.526 -20.980 18.650 1.00 22.74 116 ILE A O 1
ATOM 852 N N . ILE A 1 107 ? 50.506 -21.453 16.438 1.00 22.46 117 ILE A N 1
ATOM 853 C CA . ILE A 1 107 ? 50.495 -20.055 16.011 1.00 21.85 117 ILE A CA 1
ATOM 854 C C . ILE A 1 107 ? 49.222 -19.663 15.247 1.00 21.67 117 ILE A C 1
ATOM 855 O O . ILE A 1 107 ? 48.998 -20.096 14.104 1.00 21.55 117 ILE A O 1
ATOM 860 N N . LEU A 1 108 ? 48.392 -18.837 15.879 1.00 20.88 118 LEU A N 1
ATOM 861 C CA . LEU A 1 108 ? 47.251 -18.238 15.205 1.00 20.11 118 LEU A CA 1
ATOM 862 C C . LEU A 1 108 ? 47.581 -16.802 14.845 1.00 20.35 118 LEU A C 1
ATOM 863 O O . LEU A 1 108 ? 47.915 -15.993 15.718 1.00 19.88 118 LEU A O 1
ATOM 868 N N . ILE A 1 109 ? 47.500 -16.485 13.555 1.00 19.78 119 ILE A N 1
ATOM 869 C CA . ILE A 1 109 ? 47.674 -15.106 13.114 1.00 19.69 119 ILE A CA 1
ATOM 870 C C . ILE A 1 109 ? 46.308 -14.544 12.761 1.00 20.17 119 ILE A C 1
ATOM 871 O O . ILE A 1 109 ? 45.604 -15.103 11.912 1.00 20.70 119 ILE A O 1
ATOM 876 N N . PHE A 1 110 ? 45.912 -13.472 13.444 1.00 19.42 120 PHE A N 1
ATOM 877 C CA . PHE A 1 110 ? 44.717 -12.740 13.058 1.00 19.39 120 PHE A CA 1
ATOM 878 C C . PHE A 1 110 ? 45.133 -11.680 12.052 1.00 19.41 120 PHE A C 1
ATOM 879 O O . PHE A 1 110 ? 45.868 -10.738 12.381 1.00 18.90 120 PHE A O 1
ATOM 887 N N . ALA A 1 111 ? 44.680 -11.860 10.816 1.00 18.93 121 ALA A N 1
ATOM 888 C CA . ALA A 1 111 ? 44.833 -10.857 9.774 1.00 19.20 121 ALA A CA 1
ATOM 889 C C . ALA A 1 111 ? 43.703 -9.850 9.962 1.00 19.17 121 ALA A C 1
ATOM 890 O O . ALA A 1 111 ? 42.657 -9.915 9.308 1.00 18.80 121 ALA A O 1
ATOM 892 N N . ASN A 1 112 ? 43.933 -8.909 10.877 1.00 19.47 122 ASN A N 1
ATOM 893 C CA . ASN A 1 112 ? 42.880 -8.057 11.411 1.00 19.50 122 ASN A CA 1
ATOM 894 C C . ASN A 1 112 ? 42.577 -6.771 10.600 1.00 19.30 122 ASN A C 1
ATOM 895 O O . ASN A 1 112 ? 43.338 -6.382 9.717 1.00 19.40 122 ASN A O 1
ATOM 900 N N . LYS A 1 113 ? 41.443 -6.147 10.908 1.00 19.39 123 LYS A N 1
ATOM 901 C CA . LYS A 1 113 ? 40.943 -4.921 10.248 1.00 19.86 123 LYS A CA 1
ATOM 902 C C . LYS A 1 113 ? 40.529 -5.133 8.789 1.00 20.82 123 LYS A C 1
ATOM 903 O O . LYS A 1 113 ? 40.674 -4.226 7.957 1.00 20.74 123 LYS A O 1
ATOM 909 N N . GLN A 1 114 ? 39.996 -6.324 8.508 1.00 21.51 124 GLN A N 1
ATOM 910 C CA . GLN A 1 114 ? 39.524 -6.695 7.161 1.00 22.30 124 GLN A CA 1
ATOM 911 C C . GLN A 1 114 ? 38.348 -5.831 6.677 1.00 22.96 124 GLN A C 1
ATOM 912 O O . GLN A 1 114 ? 38.036 -5.799 5.479 1.00 23.28 124 GLN A O 1
ATOM 918 N N . ASP A 1 115 ? 37.709 -5.129 7.609 1.00 23.06 125 ASP A N 1
ATOM 919 C CA . ASP A 1 115 ? 36.637 -4.182 7.299 1.00 23.61 125 ASP A CA 1
ATOM 920 C C . ASP A 1 115 ? 37.123 -2.935 6.548 1.00 23.99 125 ASP A C 1
ATOM 921 O O . ASP A 1 115 ? 36.334 -2.258 5.879 1.00 24.51 125 ASP A O 1
ATOM 926 N N . LEU A 1 116 ? 38.407 -2.615 6.674 1.00 23.95 126 LEU A N 1
ATOM 927 C CA . LEU A 1 116 ? 38.948 -1.405 6.056 1.00 24.13 126 LEU A CA 1
ATOM 928 C C . LEU A 1 116 ? 39.107 -1.613 4.545 1.00 24.77 126 LEU A C 1
ATOM 929 O O . LEU A 1 116 ? 39.546 -2.680 4.114 1.00 24.00 126 LEU A O 1
ATOM 934 N N . PRO A 1 117 ? 38.719 -0.604 3.741 1.00 25.64 127 PRO A N 1
ATOM 935 C CA . PRO A 1 117 ? 38.767 -0.761 2.273 1.00 26.21 127 PRO A CA 1
ATOM 936 C C . PRO A 1 117 ? 40.180 -1.053 1.754 1.00 26.48 127 PRO A C 1
ATOM 937 O O . PRO A 1 117 ? 40.349 -1.787 0.783 1.00 27.40 127 PRO A O 1
ATOM 941 N N . ASP A 1 118 ? 41.181 -0.503 2.425 1.00 26.54 128 ASP A N 1
ATOM 942 C CA . ASP A 1 118 ? 42.568 -0.666 2.028 1.00 26.77 128 ASP A CA 1
ATOM 943 C C . ASP A 1 118 ? 43.301 -1.793 2.776 1.00 26.26 128 ASP A C 1
ATOM 944 O O . ASP A 1 118 ? 44.521 -1.894 2.698 1.00 26.79 128 ASP A O 1
ATOM 949 N N . ALA A 1 119 ? 42.558 -2.636 3.490 1.00 25.83 129 ALA A N 1
ATOM 950 C CA . ALA A 1 119 ? 43.154 -3.773 4.192 1.00 25.76 129 ALA A CA 1
ATOM 951 C C . ALA A 1 119 ? 43.614 -4.847 3.207 1.00 25.57 129 ALA A C 1
ATOM 952 O O . ALA A 1 119 ? 42.886 -5.193 2.272 1.00 25.43 129 ALA A O 1
ATOM 954 N N . MET A 1 120 ? 44.825 -5.352 3.416 1.00 25.49 130 MET A N 1
ATOM 955 C CA . MET A 1 120 ? 45.345 -6.483 2.653 1.00 26.61 130 MET A CA 1
ATOM 956 C C . MET A 1 120 ? 44.692 -7.803 3.083 1.00 26.00 130 MET A C 1
ATOM 957 O O . MET A 1 120 ? 44.436 -8.026 4.269 1.00 25.70 130 MET A O 1
ATOM 962 N N . LYS A 1 121 ? 44.417 -8.665 2.104 1.00 25.61 131 LYS A N 1
ATOM 963 C CA . LYS A 1 121 ? 43.831 -9.986 2.349 1.00 25.32 131 LYS A CA 1
ATOM 964 C C . LYS A 1 121 ? 44.894 -10.952 2.860 1.00 24.42 131 LYS A C 1
ATOM 965 O O . LYS A 1 121 ? 46.078 -10.727 2.640 1.00 24.00 131 LYS A O 1
ATOM 971 N N . PRO A 1 122 ? 44.484 -12.012 3.584 1.00 24.41 132 PRO A N 1
ATOM 972 C CA . PRO A 1 122 ? 45.468 -13.011 4.027 1.00 24.47 132 PRO A CA 1
ATOM 973 C C . PRO A 1 122 ? 46.426 -13.500 2.930 1.00 24.37 132 PRO A C 1
ATOM 974 O O . PRO A 1 122 ? 47.630 -13.596 3.186 1.00 24.04 132 PRO A O 1
ATOM 978 N N . HIS A 1 123 ? 45.918 -13.792 1.725 1.00 24.32 133 HIS A N 1
ATOM 979 C CA . HIS A 1 123 ? 46.795 -14.285 0.641 1.00 24.55 133 HIS A CA 1
ATOM 980 C C . HIS A 1 123 ? 47.859 -13.256 0.230 1.00 24.85 133 HIS A C 1
ATOM 981 O O . HIS A 1 123 ? 48.933 -13.620 -0.241 1.00 25.33 133 HIS A O 1
ATOM 988 N N . GLU A 1 124 ? 47.558 -11.976 0.430 1.00 25.02 134 GLU A N 1
ATOM 989 C CA . GLU A 1 124 ? 48.499 -10.902 0.097 1.00 25.79 134 GLU A CA 1
ATOM 990 C C . GLU A 1 124 ? 49.618 -10.786 1.115 1.00 25.63 134 GLU A C 1
ATOM 991 O O . GLU A 1 124 ? 50.622 -10.124 0.872 1.00 26.57 134 GLU A O 1
ATOM 997 N N . ILE A 1 125 ? 49.445 -11.466 2.239 1.00 25.49 135 ILE A N 1
ATOM 998 C CA . ILE A 1 125 ? 50.272 -11.300 3.415 1.00 25.53 135 ILE A CA 1
ATOM 999 C C . ILE A 1 125 ? 51.182 -12.516 3.640 1.00 24.88 135 ILE A C 1
ATOM 1000 O O . ILE A 1 125 ? 52.088 -12.484 4.480 1.00 24.35 135 ILE A O 1
ATOM 1005 N N . GLN A 1 126 ? 50.964 -13.570 2.851 1.00 23.42 136 GLN A N 1
ATOM 1006 C CA . GLN A 1 126 ? 51.608 -14.864 3.118 1.00 22.75 136 GLN A CA 1
ATOM 1007 C C . GLN A 1 126 ? 53.128 -14.857 3.016 1.00 22.72 136 GLN A C 1
ATOM 1008 O O . GLN A 1 126 ? 53.795 -15.590 3.743 1.00 22.52 136 GLN A O 1
ATOM 1014 N N . GLU A 1 127 ? 53.675 -14.031 2.125 1.00 22.52 137 GLU A N 1
ATOM 1015 C CA . GLU A 1 127 ? 55.122 -13.853 2.046 1.00 23.27 137 GLU A CA 1
ATOM 1016 C C . GLU A 1 127 ? 55.606 -12.581 2.758 1.00 23.56 137 GLU A C 1
ATOM 1017 O O . GLU A 1 127 ? 56.731 -12.542 3.257 1.00 23.37 137 GLU A O 1
ATOM 1023 N N . LYS A 1 128 ? 54.771 -11.545 2.779 1.00 23.93 138 LYS A N 1
ATOM 1024 C CA . LYS A 1 128 ? 55.139 -10.285 3.440 1.00 25.02 138 LYS A CA 1
ATOM 1025 C C . LYS A 1 128 ? 55.365 -10.496 4.944 1.00 24.75 138 LYS A C 1
ATOM 1026 O O . LYS A 1 128 ? 56.197 -9.816 5.550 1.00 24.62 138 LYS A O 1
ATOM 1032 N N . LEU A 1 129 ? 54.624 -11.441 5.528 1.00 24.77 139 LEU A N 1
ATOM 1033 C CA . LEU A 1 129 ? 54.819 -11.852 6.927 1.00 25.01 139 LEU A CA 1
ATOM 1034 C C . LEU A 1 129 ? 55.752 -13.040 7.100 1.00 24.99 139 LEU A C 1
ATOM 1035 O O . LEU A 1 129 ? 55.986 -13.495 8.230 1.00 25.51 139 LEU A O 1
ATOM 1040 N N . GLY A 1 130 ? 56.291 -13.544 5.993 1.00 24.86 140 GLY A N 1
ATOM 1041 C CA . GLY A 1 130 ? 57.276 -14.627 6.033 1.00 24.85 140 GLY A CA 1
ATOM 1042 C C . GLY A 1 130 ? 56.702 -15.962 6.479 1.00 24.81 140 GLY A C 1
ATOM 1043 O O . GLY A 1 130 ? 57.427 -16.837 6.969 1.00 24.90 140 GLY A O 1
ATOM 1044 N N . LEU A 1 131 ? 55.399 -16.125 6.305 1.00 24.91 141 LEU A N 1
ATOM 1045 C CA . LEU A 1 131 ? 54.706 -17.314 6.801 1.00 25.66 141 LEU A CA 1
ATOM 1046 C C . LEU A 1 131 ? 55.062 -18.583 6.042 1.00 25.96 141 LEU A C 1
ATOM 1047 O O . LEU A 1 131 ? 55.263 -19.644 6.647 1.00 25.78 141 LEU A O 1
ATOM 1052 N N . THR A 1 132 ? 55.154 -18.472 4.719 1.00 26.54 142 THR A N 1
ATOM 1053 C CA . THR A 1 132 ? 55.426 -19.638 3.865 1.00 27.38 142 THR A CA 1
ATOM 1054 C C . THR A 1 132 ? 56.808 -20.226 4.146 1.00 28.20 142 THR A C 1
ATOM 1055 O O . THR A 1 132 ? 57.083 -21.372 3.785 1.00 28.49 142 THR A O 1
ATOM 1059 N N . ARG A 1 133 ? 57.672 -19.444 4.793 1.00 29.04 143 ARG A N 1
ATOM 1060 C CA . ARG A 1 133 ? 59.025 -19.908 5.108 1.00 30.20 143 ARG A CA 1
ATOM 1061 C C . ARG A 1 133 ? 59.238 -20.356 6.561 1.00 30.23 143 ARG A C 1
ATOM 1062 O O . ARG A 1 133 ? 60.343 -20.772 6.931 1.00 30.54 143 ARG A O 1
ATOM 1070 N N . ILE A 1 134 ? 58.174 -20.303 7.366 1.00 30.19 144 ILE A N 1
ATOM 1071 C CA . ILE A 1 134 ? 58.181 -20.889 8.708 1.00 29.98 144 ILE A CA 1
ATOM 1072 C C . ILE A 1 134 ? 58.314 -22.404 8.575 1.00 30.58 144 ILE A C 1
ATOM 1073 O O . ILE A 1 134 ? 57.552 -23.041 7.836 1.00 30.58 144 ILE A O 1
ATOM 1078 N N . ARG A 1 135 ? 59.284 -22.976 9.282 1.00 30.83 145 ARG A N 1
ATOM 1079 C CA . ARG A 1 135 ? 59.553 -24.409 9.180 1.00 31.34 145 ARG A CA 1
ATOM 1080 C C . ARG A 1 135 ? 59.248 -25.170 10.465 1.00 31.53 145 ARG A C 1
ATOM 1081 O O . ARG A 1 135 ? 59.618 -24.731 11.558 1.00 31.19 145 ARG A O 1
ATOM 1089 N N . ASP A 1 136 ? 58.571 -26.311 10.314 1.00 31.67 146 ASP A N 1
ATOM 1090 C CA . ASP A 1 136 ? 58.312 -27.245 11.412 1.00 32.12 146 ASP A CA 1
ATOM 1091 C C . ASP A 1 136 ? 57.411 -26.704 12.523 1.00 31.36 146 ASP A C 1
ATOM 1092 O O . ASP A 1 136 ? 57.602 -27.022 13.702 1.00 31.64 146 ASP A O 1
ATOM 1097 N N . ARG A 1 137 ? 56.430 -25.891 12.142 1.00 29.91 147 ARG A N 1
ATOM 1098 C CA . ARG A 1 137 ? 55.488 -25.322 13.102 1.00 28.80 147 ARG A CA 1
ATOM 1099 C C . ARG A 1 137 ? 54.048 -25.562 12.662 1.00 27.77 147 ARG A C 1
ATOM 1100 O O . ARG A 1 137 ? 53.801 -26.047 11.558 1.00 27.93 147 ARG A O 1
ATOM 1108 N N . ASN A 1 138 ? 53.111 -25.237 13.545 1.00 26.59 148 ASN A N 1
ATOM 1109 C CA . ASN A 1 138 ? 51.683 -25.364 13.289 1.00 25.36 148 ASN A CA 1
ATOM 1110 C C . ASN A 1 138 ? 51.067 -23.970 13.338 1.00 24.59 148 ASN A C 1
ATOM 1111 O O . ASN A 1 138 ? 50.808 -23.429 14.425 1.00 24.54 148 ASN A O 1
ATOM 1116 N N . TRP A 1 139 ? 50.869 -23.382 12.162 1.00 23.01 149 TRP A N 1
ATOM 1117 C CA . TRP A 1 139 ? 50.376 -22.010 12.052 1.00 22.27 149 TRP A CA 1
ATOM 1118 C C . TRP A 1 139 ? 49.176 -21.905 11.121 1.00 22.41 149 TRP A C 1
ATOM 1119 O O . TRP A 1 139 ? 48.994 -22.747 10.230 1.00 21.96 149 TRP A O 1
ATOM 1130 N N . TYR A 1 140 ? 48.389 -20.849 11.319 1.00 22.15 150 TYR A N 1
ATOM 1131 C CA . TYR A 1 140 ? 47.154 -20.612 10.571 1.00 22.11 150 TYR A CA 1
ATOM 1132 C C . TYR A 1 140 ? 46.853 -19.125 10.562 1.00 21.86 150 TYR A C 1
ATOM 1133 O O . TYR A 1 140 ? 47.022 -18.453 11.582 1.00 21.40 150 TYR A O 1
ATOM 1142 N N . VAL A 1 141 ? 46.413 -18.608 9.415 1.00 21.09 151 VAL A N 1
ATOM 1143 C CA . VAL A 1 141 ? 45.997 -17.211 9.319 1.00 20.93 151 VAL A CA 1
ATOM 1144 C C . VAL A 1 141 ? 44.484 -17.119 9.262 1.00 20.74 151 VAL A C 1
ATOM 1145 O O . VAL A 1 141 ? 43.839 -17.814 8.470 1.00 21.38 151 VAL A O 1
ATOM 1149 N N . GLN A 1 142 ? 43.922 -16.265 10.109 1.00 20.32 152 GLN A N 1
ATOM 1150 C CA . GLN A 1 142 ? 42.487 -16.045 10.156 1.00 20.33 152 GLN A CA 1
ATOM 1151 C C . GLN A 1 142 ? 42.176 -14.580 9.884 1.00 20.47 152 GLN A C 1
ATOM 1152 O O . GLN A 1 142 ? 42.594 -13.713 10.666 1.00 20.26 152 GLN A O 1
ATOM 1158 N N . PRO A 1 143 ? 41.444 -14.284 8.781 1.00 20.91 153 PRO A N 1
ATOM 1159 C CA . PRO A 1 143 ? 41.010 -12.906 8.593 1.00 20.84 153 PRO A CA 1
ATOM 1160 C C . PRO A 1 143 ? 40.006 -12.544 9.677 1.00 20.79 153 PRO A C 1
ATOM 1161 O O . PRO A 1 143 ? 39.186 -13.378 10.072 1.00 20.91 153 PRO A O 1
ATOM 1165 N N . SER A 1 144 ? 40.077 -11.309 10.155 1.00 20.50 154 SER A N 1
ATOM 1166 C CA . SER A 1 144 ? 39.191 -10.870 11.218 1.00 20.32 154 SER A CA 1
ATOM 1167 C C . SER A 1 144 ? 38.848 -9.391 11.131 1.00 20.31 154 SER A C 1
ATOM 1168 O O . SER A 1 144 ? 39.574 -8.600 10.521 1.00 19.49 154 SER A O 1
ATOM 1171 N N . CYS A 1 145 ? 37.722 -9.045 11.751 1.00 20.81 155 CYS A N 1
ATOM 1172 C CA . CYS A 1 145 ? 37.398 -7.672 12.119 1.00 21.39 155 CYS A CA 1
ATOM 1173 C C . CYS A 1 145 ? 37.044 -7.716 13.607 1.00 21.82 155 CYS A C 1
ATOM 1174 O O . CYS A 1 145 ? 36.013 -8.275 13.993 1.00 21.84 155 CYS A O 1
ATOM 1177 N N . ALA A 1 146 ? 37.921 -7.149 14.428 1.00 22.05 156 ALA A N 1
ATOM 1178 C CA . ALA A 1 146 ? 37.792 -7.212 15.887 1.00 22.67 156 ALA A CA 1
ATOM 1179 C C . ALA A 1 146 ? 36.594 -6.415 16.394 1.00 23.18 156 ALA A C 1
ATOM 1180 O O . ALA A 1 146 ? 35.975 -6.778 17.402 1.00 22.79 156 ALA A O 1
ATOM 1182 N N . THR A 1 147 ? 36.276 -5.333 15.690 1.00 23.70 157 THR A N 1
ATOM 1183 C CA . THR A 1 147 ? 35.176 -4.456 16.089 1.00 24.89 157 THR A CA 1
ATOM 1184 C C . THR A 1 147 ? 33.805 -5.128 15.894 1.00 25.09 157 THR A C 1
ATOM 1185 O O . THR A 1 147 ? 32.881 -4.889 16.672 1.00 25.75 157 THR A O 1
ATOM 1189 N N . SER A 1 148 ? 33.687 -5.980 14.878 1.00 25.11 158 SER A N 1
ATOM 1190 C CA . SER A 1 148 ? 32.437 -6.689 14.604 1.00 25.00 158 SER A CA 1
ATOM 1191 C C . SER A 1 148 ? 32.439 -8.089 15.197 1.00 25.19 158 SER A C 1
ATOM 1192 O O . SER A 1 148 ? 31.377 -8.698 15.386 1.00 25.20 158 SER A O 1
ATOM 1195 N N . GLY A 1 149 ? 33.637 -8.601 15.474 1.00 25.05 159 GLY A N 1
ATOM 1196 C CA . GLY A 1 149 ? 33.807 -9.976 15.937 1.00 24.72 159 GLY A CA 1
ATOM 1197 C C . GLY A 1 149 ? 33.928 -11.008 14.824 1.00 24.57 159 GLY A C 1
ATOM 1198 O O . GLY A 1 149 ? 34.126 -12.196 15.095 1.00 24.48 159 GLY A O 1
ATOM 1199 N N . ASP A 1 150 ? 33.802 -10.564 13.572 1.00 24.50 160 ASP A N 1
ATOM 1200 C CA . ASP A 1 150 ? 33.964 -11.457 12.423 1.00 24.58 160 ASP A CA 1
ATOM 1201 C C . ASP A 1 150 ? 35.345 -12.130 12.455 1.00 23.71 160 ASP A C 1
ATOM 1202 O O . ASP A 1 150 ? 36.369 -11.461 12.640 1.00 23.27 160 ASP A O 1
ATOM 1207 N N . GLY A 1 151 ? 35.358 -13.458 12.333 1.00 22.66 161 GLY A N 1
ATOM 1208 C CA . GLY A 1 151 ? 36.599 -14.238 12.278 1.00 22.25 161 GLY A CA 1
ATOM 1209 C C . GLY A 1 151 ? 37.170 -14.686 13.622 1.00 22.01 161 GLY A C 1
ATOM 1210 O O . GLY A 1 151 ? 38.002 -15.578 13.673 1.00 21.96 161 GLY A O 1
ATOM 1211 N N . LEU A 1 152 ? 36.721 -14.078 14.718 1.00 22.04 162 LEU A N 1
ATOM 1212 C CA . LEU A 1 152 ? 37.343 -14.349 16.024 1.00 22.15 162 LEU A CA 1
ATOM 1213 C C . LEU A 1 152 ? 37.068 -15.756 16.538 1.00 22.96 162 LEU A C 1
ATOM 1214 O O . LEU A 1 152 ? 37.986 -16.449 16.974 1.00 22.99 162 LEU A O 1
ATOM 1219 N N . TYR A 1 153 ? 35.811 -16.186 16.471 1.00 23.74 163 TYR A N 1
ATOM 1220 C CA . TYR A 1 153 ? 35.462 -17.541 16.907 1.00 24.84 163 TYR A CA 1
ATOM 1221 C C . TYR A 1 153 ? 36.006 -18.633 15.988 1.00 24.67 163 TYR A C 1
ATOM 1222 O O . TYR A 1 153 ? 36.323 -19.736 16.441 1.00 24.82 163 TYR A O 1
ATOM 1231 N N . GLU A 1 154 ? 36.139 -18.307 14.709 1.00 24.54 164 GLU A N 1
ATOM 1232 C CA . GLU A 1 154 ? 36.816 -19.177 13.746 1.00 24.58 164 GLU A CA 1
ATOM 1233 C C . GLU A 1 154 ? 38.283 -19.390 14.128 1.00 23.91 164 GLU A C 1
ATOM 1234 O O . GLU A 1 154 ? 38.811 -20.503 14.033 1.00 22.97 164 GLU A O 1
ATOM 1240 N N . GLY A 1 155 ? 38.942 -18.322 14.576 1.00 23.59 165 GLY A N 1
ATOM 1241 C CA . GLY A 1 155 ? 40.312 -18.436 15.080 1.00 23.35 165 GLY A CA 1
ATOM 1242 C C . GLY A 1 155 ? 40.386 -19.285 16.347 1.00 23.27 165 GLY A C 1
ATOM 1243 O O . GLY A 1 155 ? 41.261 -20.138 16.479 1.00 23.53 165 GLY A O 1
ATOM 1244 N N . LEU A 1 156 ? 39.466 -19.052 17.279 1.00 23.70 166 LEU A N 1
ATOM 1245 C CA . LEU A 1 156 ? 39.400 -19.858 18.500 1.00 23.98 166 LEU A CA 1
ATOM 1246 C C . LEU A 1 156 ? 39.123 -21.333 18.200 1.00 24.16 166 LEU A C 1
ATOM 1247 O O . LEU A 1 156 ? 39.692 -22.208 18.838 1.00 23.98 166 LEU A O 1
ATOM 1252 N N . THR A 1 157 ? 38.260 -21.599 17.220 1.00 24.07 167 THR A N 1
ATOM 1253 C CA . THR A 1 157 ? 38.007 -22.983 16.794 1.00 24.52 167 THR A CA 1
ATOM 1254 C C . THR A 1 157 ? 39.280 -23.667 16.306 1.00 23.91 167 THR A C 1
ATOM 1255 O O . THR A 1 157 ? 39.556 -24.809 16.687 1.00 24.40 167 THR A O 1
ATOM 1259 N N . TRP A 1 158 ? 40.065 -22.973 15.481 1.00 23.84 168 TRP A N 1
ATOM 1260 C CA . TRP A 1 158 ? 41.346 -23.517 15.035 1.00 23.65 168 TRP A CA 1
ATOM 1261 C C . TRP A 1 158 ? 42.241 -23.885 16.222 1.00 23.75 168 TRP A C 1
ATOM 1262 O O . TRP A 1 158 ? 42.855 -24.951 16.231 1.00 23.49 168 TRP A O 1
ATOM 1273 N N . LEU A 1 159 ? 42.314 -23.005 17.218 1.00 23.86 169 LEU A N 1
ATOM 1274 C CA . LEU A 1 159 ? 43.108 -23.285 18.418 1.00 24.86 169 LEU A CA 1
ATOM 1275 C C . LEU A 1 159 ? 42.618 -24.537 19.152 1.00 25.61 169 LEU A C 1
ATOM 1276 O O . LEU A 1 159 ? 43.433 -25.360 19.581 1.00 26.11 169 LEU A O 1
ATOM 1281 N N . THR A 1 160 ? 41.300 -24.684 19.276 1.00 27.23 170 THR A N 1
ATOM 1282 C CA . THR A 1 160 ? 40.713 -25.855 19.958 1.00 28.87 170 THR A CA 1
ATOM 1283 C C . THR A 1 160 ? 41.020 -27.151 19.203 1.00 29.69 170 THR A C 1
ATOM 1284 O O . THR A 1 160 ? 41.320 -28.182 19.815 1.00 29.85 170 THR A O 1
ATOM 1288 N N . SER A 1 161 ? 40.973 -27.078 17.874 1.00 30.41 171 SER A N 1
ATOM 1289 C CA . SER A 1 161 ? 41.204 -28.237 17.018 1.00 31.09 171 SER A CA 1
ATOM 1290 C C . SER A 1 161 ? 42.672 -28.644 17.002 1.00 31.26 171 SER A C 1
ATOM 1291 O O . SER A 1 161 ? 43.015 -29.764 16.606 1.00 31.48 171 SER A O 1
ATOM 1294 N N . ASN A 1 162 ? 43.534 -27.725 17.431 1.00 31.04 172 ASN A N 1
ATOM 1295 C CA . ASN A 1 162 ? 44.961 -27.965 17.489 1.00 31.14 172 ASN A CA 1
ATOM 1296 C C . ASN A 1 162 ? 45.502 -27.856 18.910 1.00 31.66 172 ASN A C 1
ATOM 1297 O O . ASN A 1 162 ? 46.686 -28.097 19.141 1.00 32.60 172 ASN A O 1
ATOM 1302 N N . MET B 1 2 ? 38.387 1.253 51.989 1.00 48.86 12 MET B N 1
ATOM 1303 C CA . MET B 1 2 ? 39.818 1.601 52.243 1.00 49.13 12 MET B CA 1
ATOM 1304 C C . MET B 1 2 ? 40.715 0.391 52.008 1.00 47.90 12 MET B C 1
ATOM 1305 O O . MET B 1 2 ? 40.513 -0.671 52.606 1.00 48.10 12 MET B O 1
ATOM 1310 N N . GLU B 1 3 ? 41.700 0.558 51.129 1.00 46.60 13 GLU B N 1
ATOM 1311 C CA . GLU B 1 3 ? 42.598 -0.534 50.765 1.00 45.25 13 GLU B CA 1
ATOM 1312 C C . GLU B 1 3 ? 44.007 -0.316 51.299 1.00 43.80 13 GLU B C 1
ATOM 1313 O O . GLU B 1 3 ? 44.544 0.796 51.247 1.00 43.74 13 GLU B O 1
ATOM 1319 N N . MET B 1 4 ? 44.595 -1.392 51.814 1.00 41.78 14 MET B N 1
ATOM 1320 C CA . MET B 1 4 ? 45.949 -1.359 52.342 1.00 40.33 14 MET B CA 1
ATOM 1321 C C . MET B 1 4 ? 46.724 -2.586 51.868 1.00 38.21 14 MET B C 1
ATOM 1322 O O . MET B 1 4 ? 46.287 -3.718 52.082 1.00 37.62 14 MET B O 1
ATOM 1327 N N . ARG B 1 5 ? 47.866 -2.356 51.220 1.00 36.05 15 ARG B N 1
ATOM 1328 C CA . ARG B 1 5 ? 48.732 -3.454 50.818 1.00 33.54 15 ARG B CA 1
ATOM 1329 C C . ARG B 1 5 ? 49.690 -3.783 51.951 1.00 32.77 15 ARG B C 1
ATOM 1330 O O . ARG B 1 5 ? 50.509 -2.953 52.369 1.00 32.62 15 ARG B O 1
ATOM 1338 N N . ILE B 1 6 ? 49.570 -5.008 52.444 1.00 31.50 16 ILE B N 1
ATOM 1339 C CA . ILE B 1 6 ? 50.355 -5.473 53.571 1.00 30.56 16 ILE B CA 1
ATOM 1340 C C . ILE B 1 6 ? 51.361 -6.519 53.117 1.00 29.87 16 ILE B C 1
ATOM 1341 O O . ILE B 1 6 ? 51.000 -7.484 52.436 1.00 29.71 16 ILE B O 1
ATOM 1346 N N . LEU B 1 7 ? 52.617 -6.322 53.501 1.00 29.19 17 LEU B N 1
ATOM 1347 C CA . LEU B 1 7 ? 53.639 -7.338 53.324 1.00 29.12 17 LEU B CA 1
ATOM 1348 C C . LEU B 1 7 ? 53.931 -7.971 54.682 1.00 29.39 17 LEU B C 1
ATOM 1349 O O . LEU B 1 7 ? 54.285 -7.264 55.637 1.00 28.95 17 LEU B O 1
ATOM 1354 N N . MET B 1 8 ? 53.758 -9.289 54.761 1.00 29.68 18 MET B N 1
ATOM 1355 C CA . MET B 1 8 ? 53.995 -10.046 55.997 1.00 30.30 18 MET B CA 1
ATOM 1356 C C . MET B 1 8 ? 55.246 -10.909 55.886 1.00 30.13 18 MET B C 1
ATOM 1357 O O . MET B 1 8 ? 55.263 -11.924 55.175 1.00 29.95 18 MET B O 1
ATOM 1362 N N . LEU B 1 9 ? 56.287 -10.485 56.601 1.00 30.27 19 LEU B N 1
ATOM 1363 C CA . LEU B 1 9 ? 57.591 -11.141 56.575 1.00 30.76 19 LEU B CA 1
ATOM 1364 C C . LEU B 1 9 ? 57.988 -11.640 57.965 1.00 31.06 19 LEU B C 1
ATOM 1365 O O . LEU B 1 9 ? 57.299 -11.364 58.939 1.00 30.77 19 LEU B O 1
ATOM 1370 N N . GLY B 1 10 ? 59.102 -12.368 58.031 1.00 31.58 20 GLY B N 1
ATOM 1371 C CA . GLY B 1 10 ? 59.601 -12.972 59.264 1.00 32.00 20 GLY B CA 1
ATOM 1372 C C . GLY B 1 10 ? 60.332 -14.253 58.919 1.00 32.67 20 GLY B C 1
ATOM 1373 O O . GLY B 1 10 ? 60.154 -14.793 57.828 1.00 32.34 20 GLY B O 1
ATOM 1374 N N . LEU B 1 11 ? 61.159 -14.748 59.840 1.00 32.89 21 LEU B N 1
ATOM 1375 C CA . LEU B 1 11 ? 61.889 -15.999 59.614 1.00 33.74 21 LEU B CA 1
ATOM 1376 C C . LEU B 1 11 ? 60.930 -17.166 59.385 1.00 33.97 21 LEU B C 1
ATOM 1377 O O . LEU B 1 11 ? 59.765 -17.100 59.763 1.00 33.98 21 LEU B O 1
ATOM 1382 N N . ASP B 1 12 ? 61.420 -18.221 58.743 1.00 34.89 22 ASP B N 1
ATOM 1383 C CA . ASP B 1 12 ? 60.648 -19.447 58.569 1.00 35.83 22 ASP B CA 1
ATOM 1384 C C . ASP B 1 12 ? 60.186 -19.987 59.919 1.00 36.20 22 ASP B C 1
ATOM 1385 O O . ASP B 1 12 ? 60.862 -19.793 60.939 1.00 36.28 22 ASP B O 1
ATOM 1390 N N . ALA B 1 13 ? 59.030 -20.653 59.904 1.00 36.37 23 ALA B N 1
ATOM 1391 C CA . ALA B 1 13 ? 58.421 -21.269 61.092 1.00 36.46 23 ALA B CA 1
ATOM 1392 C C . ALA B 1 13 ? 57.812 -20.286 62.097 1.00 36.33 23 ALA B C 1
ATOM 1393 O O . ALA B 1 13 ? 57.310 -20.702 63.146 1.00 36.67 23 ALA B O 1
ATOM 1395 N N . ALA B 1 14 ? 5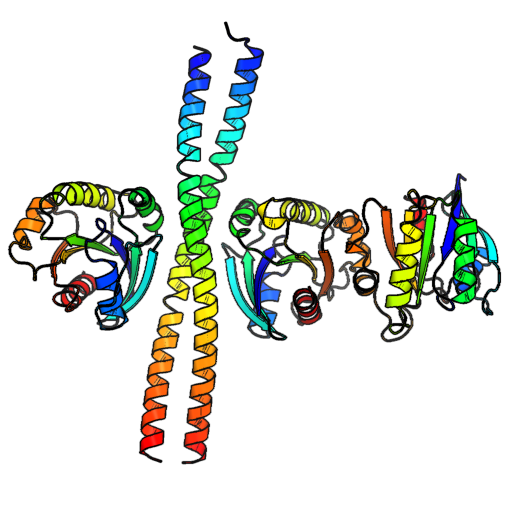7.821 -18.994 61.765 1.00 35.85 24 ALA B N 1
ATOM 1396 C CA . ALA B 1 14 ? 57.347 -17.950 62.682 1.00 35.40 24 ALA B CA 1
ATOM 1397 C C . ALA B 1 14 ? 55.829 -17.909 62.869 1.00 35.29 24 ALA B C 1
ATOM 1398 O O . ALA B 1 14 ? 55.345 -17.441 63.904 1.00 35.56 24 ALA B O 1
ATOM 1400 N N . GLY B 1 15 ? 55.088 -18.378 61.865 1.00 34.67 25 GLY B N 1
ATOM 1401 C CA . GLY B 1 15 ? 53.630 -18.435 61.929 1.00 34.09 25 GLY B CA 1
ATOM 1402 C C . GLY B 1 15 ? 52.876 -17.585 60.914 1.00 33.68 25 GLY B C 1
ATOM 1403 O O . GLY B 1 15 ? 51.668 -17.380 61.060 1.00 33.38 25 GLY B O 1
ATOM 1404 N N . LYS B 1 16 ? 53.578 -17.101 59.885 1.00 32.93 26 LYS B N 1
ATOM 1405 C CA . LYS B 1 16 ? 52.987 -16.199 58.892 1.00 32.39 26 LYS B CA 1
ATOM 1406 C C . LYS B 1 16 ? 51.762 -16.795 58.189 1.00 31.99 26 LYS B C 1
ATOM 1407 O O . LYS B 1 16 ? 50.698 -16.182 58.182 1.00 31.92 26 LYS B O 1
ATOM 1413 N N . THR B 1 17 ? 51.912 -17.991 57.621 1.00 32.14 27 THR B N 1
ATOM 1414 C CA . THR B 1 17 ? 50.833 -18.638 56.859 1.00 32.33 27 THR B CA 1
ATOM 1415 C C . THR B 1 17 ? 49.668 -19.057 57.764 1.00 32.59 27 THR B C 1
ATOM 1416 O O . THR B 1 17 ? 48.505 -19.062 57.341 1.00 32.27 27 THR B O 1
ATOM 1420 N N . THR B 1 18 ? 49.991 -19.401 59.010 1.00 32.90 28 THR B N 1
ATOM 1421 C CA . THR B 1 18 ? 48.975 -19.703 60.018 1.00 33.02 28 THR B CA 1
ATOM 1422 C C . THR B 1 18 ? 48.114 -18.471 60.273 1.00 33.04 28 THR B C 1
ATOM 1423 O O . THR B 1 18 ? 46.889 -18.563 60.271 1.00 33.52 28 THR B O 1
ATOM 1427 N N . ILE B 1 19 ? 48.763 -17.322 60.457 1.00 32.99 29 ILE B N 1
ATOM 1428 C CA . ILE B 1 19 ? 48.076 -16.049 60.679 1.00 33.32 29 ILE B CA 1
ATOM 1429 C C . ILE B 1 19 ? 47.189 -15.681 59.484 1.00 33.75 29 ILE B C 1
ATOM 1430 O O . ILE B 1 19 ? 46.024 -15.312 59.659 1.00 33.65 29 ILE B O 1
ATOM 1435 N N . LEU B 1 20 ? 47.747 -15.792 58.277 1.00 33.83 30 LEU B N 1
ATOM 1436 C CA . LEU B 1 20 ? 47.014 -15.441 57.059 1.00 33.87 30 LEU B CA 1
ATOM 1437 C C . LEU B 1 20 ? 45.695 -16.203 56.936 1.00 34.16 30 LEU B C 1
ATOM 1438 O O . LEU B 1 20 ? 44.649 -15.596 56.710 1.00 34.17 30 LEU B O 1
ATOM 1443 N N . TYR B 1 21 ? 45.748 -17.522 57.096 1.00 35.07 31 TYR B N 1
ATOM 1444 C CA . TYR B 1 21 ? 44.568 -18.361 56.882 1.00 36.24 31 TYR B CA 1
ATOM 1445 C C . TYR B 1 21 ? 43.651 -18.524 58.091 1.00 36.96 31 TYR B C 1
ATOM 1446 O O . TYR B 1 21 ? 42.490 -18.909 57.939 1.00 37.35 31 TYR B O 1
ATOM 1455 N N . LYS B 1 22 ? 44.163 -18.215 59.279 1.00 37.83 32 LYS B N 1
ATOM 1456 C CA . LYS B 1 22 ? 43.303 -18.071 60.452 1.00 38.50 32 LYS B CA 1
ATOM 1457 C C . LYS B 1 22 ? 42.414 -16.851 60.247 1.00 38.68 32 LYS B C 1
ATOM 1458 O O . LYS B 1 22 ? 41.233 -16.882 60.579 1.00 38.97 32 LYS B O 1
ATOM 1464 N N . LEU B 1 23 ? 42.983 -15.792 59.672 1.00 38.95 33 LEU B N 1
ATOM 1465 C CA . LEU B 1 23 ? 42.238 -14.565 59.392 1.00 39.07 33 LEU B CA 1
ATOM 1466 C C . LEU B 1 23 ? 41.280 -14.718 58.214 1.00 39.14 33 LEU B C 1
ATOM 1467 O O . LEU B 1 23 ? 40.168 -14.189 58.244 1.00 38.84 33 LEU B O 1
ATOM 1472 N N . LYS B 1 24 ? 41.720 -15.442 57.186 1.00 39.33 34 LYS B N 1
ATOM 1473 C CA . LYS B 1 24 ? 40.935 -15.611 55.963 1.00 39.79 34 LYS B CA 1
ATOM 1474 C C . LYS B 1 24 ? 39.880 -16.721 56.051 1.00 40.16 34 LYS B C 1
ATOM 1475 O O . LYS B 1 24 ? 38.732 -16.514 55.650 1.00 40.07 34 LYS B O 1
ATOM 1481 N N . LEU B 1 25 ? 40.274 -17.886 56.567 1.00 40.88 35 LEU B N 1
ATOM 1482 C CA . LEU B 1 25 ? 39.403 -19.069 56.599 1.00 41.63 35 LEU B CA 1
ATOM 1483 C C . LEU B 1 25 ? 38.808 -19.380 57.981 1.00 42.51 35 LEU B C 1
ATOM 1484 O O . LEU B 1 25 ? 37.963 -20.275 58.111 1.00 42.65 35 LEU B O 1
ATOM 1489 N N . GLY B 1 26 ? 39.264 -18.658 59.003 1.00 43.24 36 GLY B N 1
ATOM 1490 C CA . GLY B 1 26 ? 38.690 -18.758 60.349 1.00 44.09 36 GLY B CA 1
ATOM 1491 C C . GLY B 1 26 ? 39.182 -19.907 61.217 1.00 44.59 36 GLY B C 1
ATOM 1492 O O . GLY B 1 26 ? 38.736 -20.061 62.358 1.00 44.55 36 GLY B O 1
ATOM 1493 N N . GLN B 1 27 ? 40.091 -20.719 60.689 1.00 45.17 37 GLN B N 1
ATOM 1494 C CA . GLN B 1 27 ? 40.642 -21.837 61.451 1.00 45.76 37 GLN B CA 1
ATOM 1495 C C . GLN B 1 27 ? 42.134 -22.025 61.212 1.00 46.02 37 GLN B C 1
ATOM 1496 O O . GLN B 1 27 ? 42.694 -21.524 60.227 1.00 45.99 37 GLN B O 1
ATOM 1502 N N . SER B 1 28 ? 42.771 -22.747 62.128 1.00 46.12 38 SER B N 1
ATOM 1503 C CA . SER B 1 28 ? 44.172 -23.104 61.990 1.00 46.12 38 SER B CA 1
ATOM 1504 C C . SER B 1 28 ? 44.262 -24.287 61.040 1.00 45.99 38 SER B C 1
ATOM 1505 O O . SER B 1 28 ? 43.763 -25.378 61.338 1.00 46.00 38 SER B O 1
ATOM 1508 N N . VAL B 1 29 ? 44.879 -24.055 59.886 1.00 45.51 39 VAL B N 1
ATOM 1509 C CA . VAL B 1 29 ? 45.057 -25.095 58.882 1.00 45.26 39 VAL B CA 1
ATOM 1510 C C . VAL B 1 29 ? 46.488 -25.620 58.929 1.00 44.94 39 VAL B C 1
ATOM 1511 O O . VAL B 1 29 ? 47.384 -24.947 59.446 1.00 44.94 39 VAL B O 1
ATOM 1515 N N . THR B 1 30 ? 46.695 -26.825 58.401 1.00 44.66 40 THR B N 1
ATOM 1516 C CA . THR B 1 30 ? 48.037 -27.401 58.298 1.00 44.51 40 THR B CA 1
ATOM 1517 C C . THR B 1 30 ? 48.875 -26.622 57.285 1.00 44.06 40 THR B C 1
ATOM 1518 O O . THR B 1 30 ? 48.396 -26.267 56.205 1.00 43.80 40 THR B O 1
ATOM 1522 N N . THR B 1 31 ? 50.115 -26.333 57.664 1.00 43.44 41 THR B N 1
ATOM 1523 C CA . THR B 1 31 ? 51.025 -25.585 56.809 1.00 43.06 41 THR B CA 1
ATOM 1524 C C . THR B 1 31 ? 52.339 -26.332 56.652 1.00 42.78 41 THR B C 1
ATOM 1525 O O . THR B 1 31 ? 52.769 -27.061 57.556 1.00 42.96 41 THR B O 1
ATOM 1529 N N . ILE B 1 32 ? 52.954 -26.161 55.487 1.00 41.97 42 ILE B N 1
ATOM 1530 C CA . ILE B 1 32 ? 54.324 -26.593 55.245 1.00 41.39 42 ILE B CA 1
ATOM 1531 C C . ILE B 1 32 ? 55.134 -25.335 54.928 1.00 40.62 42 ILE B C 1
ATOM 1532 O O . ILE B 1 32 ? 54.545 -24.306 54.582 1.00 40.41 42 ILE B O 1
ATOM 1537 N N . PRO B 1 33 ? 56.475 -25.396 55.065 1.00 40.03 43 PRO B N 1
ATOM 1538 C CA . PRO B 1 33 ? 57.277 -24.219 54.714 1.00 39.31 43 PRO B CA 1
ATOM 1539 C C . PRO B 1 33 ? 56.889 -23.701 53.328 1.00 38.57 43 PRO B C 1
ATOM 1540 O O . PRO B 1 33 ? 56.746 -24.490 52.393 1.00 38.01 43 PRO B O 1
ATOM 1544 N N . THR B 1 34 ? 56.696 -22.389 53.219 1.00 38.03 44 THR B N 1
ATOM 1545 C CA . THR B 1 34 ? 56.187 -21.780 51.987 1.00 37.69 44 THR B CA 1
ATOM 1546 C C . THR B 1 34 ? 57.290 -21.576 50.958 1.00 37.49 44 THR B C 1
ATOM 1547 O O . THR B 1 34 ? 58.262 -20.864 51.205 1.00 37.21 44 THR B O 1
ATOM 1551 N N . VAL B 1 35 ? 57.134 -22.229 49.812 1.00 37.37 45 VAL B N 1
ATOM 1552 C CA . VAL B 1 35 ? 57.917 -21.899 48.633 1.00 37.34 45 VAL B CA 1
ATOM 1553 C C . VAL B 1 35 ? 57.036 -20.972 47.800 1.00 36.54 45 VAL B C 1
ATOM 1554 O O . VAL B 1 35 ? 55.884 -21.305 47.480 1.00 37.25 45 VAL B O 1
ATOM 1558 N N . GLY B 1 36 ? 57.568 -19.798 47.487 1.00 35.19 46 GLY B N 1
ATOM 1559 C CA . GLY B 1 36 ? 56.803 -18.759 46.817 1.00 33.18 46 GLY B CA 1
ATOM 1560 C C . GLY B 1 36 ? 56.124 -17.864 47.833 1.00 31.86 46 GLY B C 1
ATOM 1561 O O . GLY B 1 36 ? 56.752 -17.408 48.795 1.00 31.82 46 GLY B O 1
ATOM 1562 N N . PHE B 1 37 ? 54.832 -17.623 47.622 1.00 30.29 47 PHE B N 1
ATOM 1563 C CA . PHE B 1 37 ? 54.059 -16.711 48.456 1.00 29.11 47 PHE B CA 1
ATOM 1564 C C . PHE B 1 37 ? 52.579 -17.087 48.474 1.00 28.54 47 PHE B C 1
ATOM 1565 O O . PHE B 1 37 ? 52.100 -17.817 47.603 1.00 28.36 47 PHE B O 1
ATOM 1573 N N . ASN B 1 38 ? 51.868 -16.579 49.476 1.00 28.17 48 ASN B N 1
ATOM 1574 C CA . ASN B 1 38 ? 50.414 -16.608 49.507 1.00 27.84 48 ASN B CA 1
ATOM 1575 C C . ASN B 1 38 ? 49.924 -15.171 49.596 1.00 27.52 48 ASN B C 1
ATOM 1576 O O . ASN B 1 38 ? 50.632 -14.293 50.105 1.00 27.40 48 ASN B O 1
ATOM 1581 N N . VAL B 1 39 ? 48.726 -14.917 49.084 1.00 27.20 49 VAL B N 1
ATOM 1582 C CA . VAL B 1 39 ? 48.125 -13.589 49.192 1.00 27.09 49 VAL B CA 1
ATOM 1583 C C . VAL B 1 39 ? 46.609 -13.705 49.310 1.00 27.42 49 VAL B C 1
ATOM 1584 O O . VAL B 1 39 ? 45.965 -14.431 48.551 1.00 26.99 49 VAL B O 1
ATOM 1588 N N . GLU B 1 40 ? 46.046 -13.011 50.291 1.00 28.50 50 GLU B N 1
ATOM 1589 C CA . GLU B 1 40 ? 44.601 -13.012 50.482 1.00 29.73 50 GLU B CA 1
ATOM 1590 C C . GLU B 1 40 ? 44.129 -11.631 50.887 1.00 30.57 50 GLU B C 1
ATOM 1591 O O . GLU B 1 40 ? 44.894 -10.828 51.436 1.00 30.52 50 GLU B O 1
ATOM 1597 N N . THR B 1 41 ? 42.862 -11.356 50.603 1.00 31.98 51 THR B N 1
ATOM 1598 C CA . THR B 1 41 ? 42.238 -10.124 51.037 1.00 33.74 51 THR B CA 1
ATOM 1599 C C . THR B 1 41 ? 41.409 -10.391 52.292 1.00 35.03 51 THR B C 1
ATOM 1600 O O . THR B 1 41 ? 40.491 -11.206 52.274 1.00 35.12 51 THR B O 1
ATOM 1604 N N . VAL B 1 42 ? 41.756 -9.696 53.370 1.00 36.76 52 VAL B N 1
ATOM 1605 C CA . VAL B 1 42 ? 41.049 -9.782 54.645 1.00 38.62 52 VAL B CA 1
ATOM 1606 C C . VAL B 1 42 ? 40.373 -8.439 54.897 1.00 39.80 52 VAL B C 1
ATOM 1607 O O . VAL B 1 42 ? 41.030 -7.395 54.872 1.00 40.08 52 VAL B O 1
ATOM 1611 N N . THR B 1 43 ? 39.061 -8.468 55.123 1.00 41.38 53 THR B N 1
ATOM 1612 C CA . THR B 1 43 ? 38.303 -7.254 55.428 1.00 42.88 53 THR B CA 1
ATOM 1613 C C . THR B 1 43 ? 37.906 -7.235 56.901 1.00 43.77 53 THR B C 1
ATOM 1614 O O . THR B 1 43 ? 37.336 -8.203 57.413 1.00 44.04 53 THR B O 1
ATOM 1618 N N . TYR B 1 44 ? 38.215 -6.127 57.566 1.00 44.81 54 TYR B N 1
ATOM 1619 C CA . TYR B 1 44 ? 37.973 -5.967 58.996 1.00 46.07 54 TYR B CA 1
ATOM 1620 C C . TYR B 1 44 ? 37.932 -4.477 59.327 1.00 46.43 54 TYR B C 1
ATOM 1621 O O . TYR B 1 44 ? 38.927 -3.781 59.142 1.00 46.68 54 TYR B O 1
ATOM 1630 N N . LYS B 1 45 ? 36.782 -3.997 59.808 1.00 46.93 55 LYS B N 1
ATOM 1631 C CA . LYS B 1 45 ? 36.575 -2.565 60.102 1.00 47.17 55 LYS B CA 1
ATOM 1632 C C . LYS B 1 45 ? 36.455 -1.700 58.843 1.00 47.00 55 LYS B C 1
ATOM 1633 O O . LYS B 1 45 ? 37.001 -0.591 58.792 1.00 47.21 55 LYS B O 1
ATOM 1639 N N . ASN B 1 46 ? 35.737 -2.203 57.838 1.00 46.79 56 ASN B N 1
ATOM 1640 C CA . ASN B 1 46 ? 35.537 -1.492 56.564 1.00 46.53 56 ASN B CA 1
ATOM 1641 C C . ASN B 1 46 ? 36.850 -1.223 55.798 1.00 46.07 56 ASN B C 1
ATOM 1642 O O . ASN B 1 46 ? 36.881 -0.429 54.850 1.00 46.03 56 ASN B O 1
ATOM 1647 N N . VAL B 1 47 ? 37.927 -1.886 56.217 1.00 45.46 57 VAL B N 1
ATOM 1648 C CA . VAL B 1 47 ? 39.224 -1.776 55.540 1.00 44.78 57 VAL B CA 1
ATOM 1649 C C . VAL B 1 47 ? 39.690 -3.137 55.011 1.00 44.00 57 VAL B C 1
ATOM 1650 O O . VAL B 1 47 ? 39.687 -4.144 55.727 1.00 43.75 57 VAL B O 1
ATOM 1654 N N . LYS B 1 48 ? 40.090 -3.133 53.744 1.00 42.95 58 LYS B N 1
ATOM 1655 C CA . LYS B 1 48 ? 40.352 -4.342 52.975 1.00 42.05 58 LYS B CA 1
ATOM 1656 C C . LYS B 1 48 ? 41.865 -4.557 52.843 1.00 40.65 58 LYS B C 1
ATOM 1657 O O . LYS B 1 48 ? 42.531 -3.884 52.050 1.00 40.87 58 LYS B O 1
ATOM 1663 N N . PHE B 1 49 ? 42.403 -5.477 53.647 1.00 38.93 59 PHE B N 1
ATOM 1664 C CA . PHE B 1 49 ? 43.847 -5.732 53.687 1.00 37.35 59 PHE B CA 1
ATOM 1665 C C . PHE B 1 49 ? 44.261 -6.774 52.654 1.00 35.85 59 PHE B C 1
ATOM 1666 O O . PHE B 1 49 ? 43.804 -7.912 52.713 1.00 35.54 59 PHE B O 1
ATOM 1674 N N . ASN B 1 50 ? 45.127 -6.390 51.716 1.00 34.21 60 ASN B N 1
ATOM 1675 C CA . ASN B 1 50 ? 45.785 -7.371 50.853 1.00 32.59 60 ASN B CA 1
ATOM 1676 C C . ASN B 1 50 ? 47.080 -7.835 51.491 1.00 31.12 60 ASN B C 1
ATOM 1677 O O . ASN B 1 50 ? 48.090 -7.137 51.440 1.00 30.91 60 ASN B O 1
ATOM 1682 N N . VAL B 1 51 ? 47.036 -9.012 52.101 1.00 30.07 61 VAL B N 1
ATOM 1683 C CA . VAL B 1 51 ? 48.159 -9.503 52.889 1.00 29.02 61 VAL B CA 1
ATOM 1684 C C . VAL B 1 51 ? 49.010 -10.502 52.111 1.00 28.47 61 VAL B C 1
ATOM 1685 O O . VAL B 1 51 ? 48.573 -11.614 51.802 1.00 28.44 61 VAL B O 1
ATOM 1689 N N . TRP B 1 52 ? 50.233 -10.081 51.813 1.00 27.69 62 TRP B N 1
ATOM 1690 C CA . TRP B 1 52 ? 51.206 -10.913 51.137 1.00 27.31 62 TRP B CA 1
ATOM 1691 C C . TRP B 1 52 ? 52.061 -11.652 52.156 1.00 27.37 62 TRP B C 1
ATOM 1692 O O . TRP B 1 52 ? 52.761 -11.035 52.959 1.00 28.05 62 TRP B O 1
ATOM 1703 N N . ASP B 1 53 ? 52.001 -12.974 52.098 1.00 27.69 63 ASP B N 1
ATOM 1704 C CA . ASP B 1 53 ? 52.759 -13.849 52.973 1.00 28.12 63 ASP B CA 1
ATOM 1705 C C . ASP B 1 53 ? 53.877 -14.500 52.168 1.00 28.12 63 ASP B C 1
ATOM 1706 O O . ASP B 1 53 ? 53.628 -15.367 51.328 1.00 28.37 63 ASP B O 1
ATOM 1711 N N . VAL B 1 54 ? 55.111 -14.079 52.424 1.00 28.59 64 VAL B N 1
ATOM 1712 C CA . VAL B 1 54 ? 56.248 -14.543 51.624 1.00 29.34 64 VAL B CA 1
ATOM 1713 C C . VAL B 1 54 ? 57.161 -15.478 52.422 1.00 30.16 64 VAL B C 1
ATOM 1714 O O . VAL B 1 54 ? 57.583 -15.142 53.529 1.00 30.73 64 VAL B O 1
ATOM 1718 N N . GLY B 1 55 ? 57.446 -16.643 51.842 1.00 31.08 65 GLY B N 1
ATOM 1719 C CA . GLY B 1 55 ? 58.334 -17.653 52.425 1.00 32.45 65 GLY B CA 1
ATOM 1720 C C . GLY B 1 55 ? 59.583 -17.087 53.082 1.00 33.54 65 GLY B C 1
ATOM 1721 O O . GLY B 1 55 ? 60.316 -16.291 52.481 1.00 33.27 65 GLY B O 1
ATOM 1722 N N . GLY B 1 56 ? 59.815 -17.503 54.326 1.00 34.39 66 GLY B N 1
ATOM 1723 C CA . GLY B 1 56 ? 60.895 -16.961 55.141 1.00 35.56 66 GLY B CA 1
ATOM 1724 C C . GLY B 1 56 ? 62.123 -17.836 55.333 1.00 36.34 66 GLY B C 1
ATOM 1725 O O . GLY B 1 56 ? 63.032 -17.452 56.060 1.00 36.63 66 GLY B O 1
ATOM 1726 N N . LEU B 1 57 ? 62.159 -19.006 54.695 1.00 37.36 67 LEU B N 1
ATOM 1727 C CA . LEU B 1 57 ? 63.370 -19.836 54.695 1.00 38.31 67 LEU B CA 1
ATOM 1728 C C . LEU B 1 57 ? 64.570 -19.017 54.217 1.00 38.82 67 LEU B C 1
ATOM 1729 O O . LEU B 1 57 ? 64.449 -18.189 53.304 1.00 38.54 67 LEU B O 1
ATOM 1734 N N . ASP B 1 58 ? 65.716 -19.240 54.860 1.00 39.14 68 ASP B N 1
ATOM 1735 C CA . ASP B 1 58 ? 66.943 -18.483 54.599 1.00 39.65 68 ASP B CA 1
ATOM 1736 C C . ASP B 1 58 ? 67.278 -18.439 53.109 1.00 39.39 68 ASP B C 1
ATOM 1737 O O . ASP B 1 58 ? 67.661 -17.399 52.583 1.00 39.28 68 ASP B O 1
ATOM 1742 N N . LYS B 1 59 ? 67.112 -19.583 52.448 1.00 39.34 69 LYS B N 1
ATOM 1743 C CA . LYS B 1 59 ? 67.348 -19.747 51.019 1.00 39.33 69 LYS B CA 1
ATOM 1744 C C . LYS B 1 59 ? 66.643 -18.680 50.172 1.00 38.66 69 LYS B C 1
ATOM 1745 O O . LYS B 1 59 ? 67.212 -18.179 49.198 1.00 38.82 69 LYS B O 1
ATOM 1751 N N . ILE B 1 60 ? 65.417 -18.331 50.559 1.00 37.62 70 ILE B N 1
ATOM 1752 C CA . ILE B 1 60 ? 64.540 -17.500 49.730 1.00 36.38 70 ILE B CA 1
ATOM 1753 C C . ILE B 1 60 ? 64.267 -16.093 50.281 1.00 35.75 70 ILE B C 1
ATOM 1754 O O . ILE B 1 60 ? 63.531 -15.316 49.668 1.00 35.26 70 ILE B O 1
ATOM 1759 N N . ARG B 1 61 ? 64.870 -15.758 51.423 1.00 34.42 71 ARG B N 1
ATOM 1760 C CA . ARG B 1 61 ? 64.767 -14.401 51.978 1.00 33.54 71 ARG B CA 1
ATOM 1761 C C . ARG B 1 61 ? 65.307 -13.285 51.073 1.00 32.71 71 ARG B C 1
ATOM 1762 O O . ARG B 1 61 ? 64.789 -12.167 51.125 1.00 32.09 71 ARG B O 1
ATOM 1770 N N . PRO B 1 62 ? 66.367 -13.565 50.275 1.00 31.70 72 PRO B N 1
ATOM 1771 C CA . PRO B 1 62 ? 66.797 -12.560 49.294 1.00 31.01 72 PRO B CA 1
ATOM 1772 C C . PRO B 1 62 ? 65.682 -12.130 48.329 1.00 30.02 72 PRO B C 1
ATOM 1773 O O . PRO B 1 62 ? 65.785 -11.073 47.710 1.00 30.14 72 PRO B O 1
ATOM 1777 N N . LEU B 1 63 ? 64.631 -12.945 48.221 1.00 29.28 73 LEU B N 1
ATOM 1778 C CA . LEU B 1 63 ? 63.510 -12.658 47.328 1.00 28.38 73 LEU B CA 1
ATOM 1779 C C . LEU B 1 63 ? 62.531 -11.639 47.892 1.00 28.03 73 LEU B C 1
ATOM 1780 O O . LEU B 1 63 ? 61.759 -11.046 47.129 1.00 27.40 73 LEU B O 1
ATOM 1785 N N . TRP B 1 64 ? 62.566 -11.426 49.214 1.00 27.21 74 TRP B N 1
ATOM 1786 C CA . TRP B 1 64 ? 61.610 -10.525 49.869 1.00 26.80 74 TRP B CA 1
ATOM 1787 C C . TRP B 1 64 ? 61.561 -9.138 49.253 1.00 26.46 74 TRP B C 1
ATOM 1788 O O . TRP B 1 64 ? 60.477 -8.575 49.076 1.00 25.75 74 TRP B O 1
ATOM 1799 N N . ARG B 1 65 ? 62.740 -8.586 48.953 1.00 26.38 75 ARG B N 1
ATOM 1800 C CA . ARG B 1 65 ? 62.847 -7.230 48.417 1.00 26.91 75 ARG B CA 1
ATOM 1801 C C . ARG B 1 65 ? 62.068 -7.034 47.110 1.00 25.95 75 ARG B C 1
ATOM 1802 O O . ARG B 1 65 ? 61.598 -5.933 46.825 1.00 25.56 75 ARG B O 1
ATOM 1810 N N . HIS B 1 66 ? 61.907 -8.109 46.342 1.00 25.26 76 HIS B N 1
ATOM 1811 C CA . HIS B 1 66 ? 61.142 -8.038 45.087 1.00 25.07 76 HIS B CA 1
ATOM 1812 C C . HIS B 1 66 ? 59.631 -7.920 45.300 1.00 25.18 76 HIS B C 1
ATOM 1813 O O . HIS B 1 66 ? 58.883 -7.629 44.358 1.00 25.12 76 HIS B O 1
ATOM 1820 N N . TYR B 1 67 ? 59.195 -8.116 46.545 1.00 24.84 77 TYR B N 1
ATOM 1821 C CA . TYR B 1 67 ? 57.781 -7.985 46.911 1.00 25.23 77 TYR B CA 1
ATOM 1822 C C . TYR B 1 67 ? 57.417 -6.677 47.642 1.00 25.32 77 TYR B C 1
ATOM 1823 O O . TYR B 1 67 ? 56.252 -6.471 47.977 1.00 25.12 77 TYR B O 1
ATOM 1832 N N . TYR B 1 68 ? 58.399 -5.799 47.863 1.00 25.84 78 TYR B N 1
ATOM 1833 C CA . TYR B 1 68 ? 58.189 -4.515 48.563 1.00 26.42 78 TYR B CA 1
ATOM 1834 C C . TYR B 1 68 ? 57.255 -3.527 47.865 1.00 26.86 78 TYR B C 1
ATOM 1835 O O . TYR B 1 68 ? 56.569 -2.750 48.527 1.00 26.58 78 TYR B O 1
ATOM 1844 N N . THR B 1 69 ? 57.254 -3.530 46.533 1.00 27.03 79 THR B N 1
ATOM 1845 C CA . THR B 1 69 ? 56.576 -2.482 45.762 1.00 27.66 79 THR B CA 1
ATOM 1846 C C . THR B 1 69 ? 55.138 -2.214 46.211 1.00 27.72 79 THR B C 1
ATOM 1847 O O . THR B 1 69 ? 54.299 -3.108 46.200 1.00 27.54 79 THR B O 1
ATOM 1851 N N . GLY B 1 70 ? 54.876 -0.972 46.608 1.00 28.22 80 GLY B N 1
ATOM 1852 C CA . GLY B 1 70 ? 53.525 -0.535 46.963 1.00 29.21 80 GLY B CA 1
ATOM 1853 C C . GLY B 1 70 ? 53.077 -0.898 48.368 1.00 29.31 80 GLY B C 1
ATOM 1854 O O . GLY B 1 70 ? 51.908 -0.703 48.716 1.00 29.82 80 GLY B O 1
ATOM 1855 N N . THR B 1 71 ? 53.994 -1.428 49.170 1.00 29.69 81 THR B N 1
ATOM 1856 C CA . THR B 1 71 ? 53.682 -1.822 50.550 1.00 30.15 81 THR B CA 1
ATOM 1857 C C . THR B 1 71 ? 53.301 -0.590 51.372 1.00 30.74 81 THR B C 1
ATOM 1858 O O . THR B 1 71 ? 54.011 0.414 51.362 1.00 30.26 81 THR B O 1
ATOM 1862 N N . GLN B 1 72 ? 52.168 -0.678 52.065 1.00 31.51 82 GLN B N 1
ATOM 1863 C CA . GLN B 1 72 ? 51.695 0.409 52.925 1.00 32.59 82 GLN B CA 1
ATOM 1864 C C . GLN B 1 72 ? 51.885 0.081 54.403 1.00 32.62 82 GLN B C 1
ATOM 1865 O O . GLN B 1 72 ? 52.060 0.977 55.235 1.00 33.03 82 GLN B O 1
ATOM 1871 N N . GLY B 1 73 ? 51.865 -1.209 54.720 1.00 32.77 83 GLY B N 1
ATOM 1872 C CA . GLY B 1 73 ? 52.137 -1.671 56.067 1.00 33.06 83 GLY B CA 1
ATOM 1873 C C . GLY B 1 73 ? 52.936 -2.952 56.066 1.00 33.15 83 GLY B C 1
ATOM 1874 O O . GLY B 1 73 ? 52.665 -3.865 55.280 1.00 32.95 83 GLY B O 1
ATOM 1875 N N . LEU B 1 74 ? 53.931 -3.012 56.945 1.00 33.15 84 LEU B N 1
ATOM 1876 C CA . LEU B 1 74 ? 54.682 -4.236 57.166 1.00 33.42 84 LEU B CA 1
ATOM 1877 C C . LEU B 1 74 ? 54.169 -4.955 58.409 1.00 33.96 84 LEU B C 1
ATOM 1878 O O . LEU B 1 74 ? 54.005 -4.340 59.471 1.00 33.81 84 LEU B O 1
ATOM 1883 N N . ILE B 1 75 ? 53.911 -6.251 58.267 1.00 34.67 85 ILE B N 1
ATOM 1884 C CA . ILE B 1 75 ? 53.721 -7.119 59.420 1.00 35.25 85 ILE B CA 1
ATOM 1885 C C . ILE B 1 75 ? 54.944 -8.017 59.532 1.00 36.17 85 ILE B C 1
ATOM 1886 O O . ILE B 1 75 ? 55.233 -8.809 58.631 1.00 36.17 85 ILE B O 1
ATOM 1891 N N . PHE B 1 76 ? 55.671 -7.875 60.637 1.00 36.78 86 PHE B N 1
ATOM 1892 C CA . PHE B 1 76 ? 56.815 -8.727 60.902 1.00 37.63 86 PHE B CA 1
ATOM 1893 C C . PHE B 1 76 ? 56.471 -9.693 62.034 1.00 38.32 86 PHE B C 1
ATOM 1894 O O . PHE B 1 76 ? 56.218 -9.275 63.166 1.00 38.67 86 PHE B O 1
ATOM 1902 N N . VAL B 1 77 ? 56.436 -10.979 61.703 1.00 39.02 87 VAL B N 1
ATOM 1903 C CA . VAL B 1 77 ? 56.051 -12.028 62.644 1.00 39.92 87 VAL B CA 1
ATOM 1904 C C . VAL B 1 77 ? 57.309 -12.621 63.279 1.00 40.56 87 VAL B C 1
ATOM 1905 O O . VAL B 1 77 ? 58.285 -12.906 62.584 1.00 40.35 87 VAL B O 1
ATOM 1909 N N . VAL B 1 78 ? 57.279 -12.792 64.601 1.00 41.59 88 VAL B N 1
ATOM 1910 C CA . VAL B 1 78 ? 58.412 -13.350 65.348 1.00 42.68 88 VAL B CA 1
ATOM 1911 C C . VAL B 1 78 ? 57.978 -14.549 66.204 1.00 43.26 88 VAL B C 1
ATOM 1912 O O . VAL B 1 78 ? 56.971 -14.479 66.904 1.00 43.24 88 VAL B O 1
ATOM 1916 N N . ASP B 1 79 ? 58.732 -15.645 66.130 1.00 44.29 89 ASP B N 1
ATOM 1917 C CA . ASP B 1 79 ? 58.525 -16.796 67.015 1.00 45.48 89 ASP B CA 1
ATOM 1918 C C . ASP B 1 79 ? 59.164 -16.489 68.372 1.00 46.11 89 ASP B C 1
ATOM 1919 O O . ASP B 1 79 ? 60.388 -16.550 68.520 1.00 46.34 89 ASP B O 1
ATOM 1924 N N . CYS B 1 80 ? 58.325 -16.169 69.354 1.00 47.09 90 CYS B N 1
ATOM 1925 C CA . CYS B 1 80 ? 58.791 -15.708 70.669 1.00 47.75 90 CYS B CA 1
ATOM 1926 C C . CYS B 1 80 ? 59.467 -16.767 71.544 1.00 48.41 90 CYS B C 1
ATOM 1927 O O . CYS B 1 80 ? 60.054 -16.442 72.583 1.00 48.48 90 CYS B O 1
ATOM 1930 N N . ALA B 1 81 ? 59.388 -18.025 71.115 1.00 49.04 91 ALA B N 1
ATOM 1931 C CA . ALA B 1 81 ? 60.039 -19.140 71.802 1.00 49.65 91 ALA B CA 1
ATOM 1932 C C . ALA B 1 81 ? 61.406 -19.466 71.191 1.00 50.21 91 ALA B C 1
ATOM 1933 O O . ALA B 1 81 ? 62.135 -20.324 71.702 1.00 50.25 91 ALA B O 1
ATOM 1935 N N . ASP B 1 82 ? 61.746 -18.777 70.101 1.00 50.65 92 ASP B N 1
ATOM 1936 C CA . ASP B 1 82 ? 63.011 -18.996 69.398 1.00 51.05 92 ASP B CA 1
ATOM 1937 C C . ASP B 1 82 ? 64.038 -17.930 69.783 1.00 51.23 92 ASP B C 1
ATOM 1938 O O . ASP B 1 82 ? 64.255 -16.958 69.049 1.00 51.13 92 ASP B O 1
ATOM 1943 N N . ARG B 1 83 ? 64.662 -18.125 70.945 1.00 51.29 93 ARG B N 1
ATOM 1944 C CA . ARG B 1 83 ? 65.690 -17.215 71.453 1.00 51.39 93 ARG B CA 1
ATOM 1945 C C . ARG B 1 83 ? 66.972 -17.300 70.635 1.00 51.09 93 ARG B C 1
ATOM 1946 O O . ARG B 1 83 ? 67.691 -16.311 70.501 1.00 51.29 93 ARG B O 1
ATOM 1954 N N . ASP B 1 84 ? 67.244 -18.483 70.087 1.00 50.92 94 ASP B N 1
ATOM 1955 C CA . ASP B 1 84 ? 68.429 -18.721 69.260 1.00 50.97 94 ASP B CA 1
ATOM 1956 C C . ASP B 1 84 ? 68.442 -17.913 67.951 1.00 50.87 94 ASP B C 1
ATOM 1957 O O . ASP B 1 84 ? 69.490 -17.782 67.309 1.00 50.70 94 ASP B O 1
ATOM 1962 N N . ARG B 1 85 ? 67.283 -17.369 67.575 1.00 50.57 95 ARG B N 1
ATOM 1963 C CA . ARG B 1 85 ? 67.123 -16.680 66.289 1.00 50.34 95 ARG B CA 1
ATOM 1964 C C . ARG B 1 85 ? 66.497 -15.279 66.386 1.00 50.21 95 ARG B C 1
ATOM 1965 O O . ARG B 1 85 ? 66.229 -14.646 65.360 1.00 50.20 95 ARG B O 1
ATOM 1973 N N . ILE B 1 86 ? 66.282 -14.792 67.608 1.00 49.93 96 ILE B N 1
ATOM 1974 C CA . ILE B 1 86 ? 65.674 -13.471 67.818 1.00 49.85 96 ILE B CA 1
ATOM 1975 C C . ILE B 1 86 ? 66.556 -12.318 67.312 1.00 49.70 96 ILE B C 1
ATOM 1976 O O . ILE B 1 86 ? 66.045 -11.284 66.868 1.00 49.73 96 ILE B O 1
ATOM 1981 N N . ASP B 1 87 ? 67.872 -12.504 67.371 1.00 49.51 97 ASP B N 1
ATOM 1982 C CA . ASP B 1 87 ? 68.798 -11.520 66.816 1.00 49.31 97 ASP B CA 1
ATOM 1983 C C . ASP B 1 87 ? 68.883 -11.587 65.295 1.00 48.76 97 ASP B C 1
ATOM 1984 O O . ASP B 1 87 ? 68.994 -10.553 64.638 1.00 48.57 97 ASP B O 1
ATOM 1989 N N . GLU B 1 88 ? 68.828 -12.802 64.750 1.00 48.25 98 GLU B N 1
ATOM 1990 C CA . GLU B 1 88 ? 68.715 -13.006 63.305 1.00 48.14 98 GLU B CA 1
ATOM 1991 C C . GLU B 1 88 ? 67.469 -12.295 62.782 1.00 47.45 98 GLU B C 1
ATOM 1992 O O . GLU B 1 88 ? 67.499 -11.681 61.714 1.00 47.44 98 GLU B O 1
ATOM 1998 N N . ALA B 1 89 ? 66.387 -12.375 63.558 1.00 46.64 99 ALA B N 1
ATOM 1999 C CA . ALA B 1 89 ? 65.144 -11.677 63.259 1.00 45.84 99 ALA B CA 1
ATOM 2000 C C . ALA B 1 89 ? 65.303 -10.157 63.311 1.00 45.37 99 ALA B C 1
ATOM 2001 O O . ALA B 1 89 ? 64.706 -9.449 62.494 1.00 45.11 99 ALA B O 1
ATOM 2003 N N . ARG B 1 90 ? 66.101 -9.660 64.260 1.00 44.60 100 ARG B N 1
ATOM 2004 C CA . ARG B 1 90 ? 66.358 -8.218 64.370 1.00 44.00 100 ARG B CA 1
ATOM 2005 C C . ARG B 1 90 ? 67.104 -7.712 63.140 1.00 43.24 100 ARG B C 1
ATOM 2006 O O . ARG B 1 90 ? 66.795 -6.640 62.617 1.00 43.02 100 ARG B O 1
ATOM 2014 N N . GLN B 1 91 ? 68.090 -8.491 62.700 1.00 42.50 101 GLN B N 1
ATOM 2015 C CA . GLN B 1 91 ? 68.890 -8.151 61.527 1.00 42.16 101 GLN B CA 1
ATOM 2016 C C . GLN B 1 91 ? 67.999 -8.065 60.285 1.00 41.43 101 GLN B C 1
ATOM 2017 O O . GLN B 1 91 ? 68.087 -7.106 59.517 1.00 41.33 101 GLN B O 1
ATOM 2023 N N . GLU B 1 92 ? 67.118 -9.051 60.125 1.00 40.88 102 GLU B N 1
ATOM 2024 C CA . GLU B 1 92 ? 66.195 -9.105 58.983 1.00 40.46 102 GLU B CA 1
ATOM 2025 C C . GLU B 1 92 ? 65.182 -7.964 58.992 1.00 39.92 102 GLU B C 1
ATOM 2026 O O . GLU B 1 92 ? 64.874 -7.400 57.942 1.00 39.82 102 GLU B O 1
ATOM 2032 N N . LEU B 1 93 ? 64.683 -7.612 60.175 1.00 39.38 103 LEU B N 1
ATOM 2033 C CA . LEU B 1 93 ? 63.742 -6.500 60.316 1.00 38.93 103 LEU B CA 1
ATOM 2034 C C . LEU B 1 93 ? 64.322 -5.160 59.861 1.00 38.94 103 LEU B C 1
ATOM 2035 O O . LEU B 1 93 ? 63.704 -4.454 59.061 1.00 38.63 103 LEU B O 1
ATOM 2040 N N . HIS B 1 94 ? 65.498 -4.809 60.378 1.00 38.89 104 HIS B N 1
ATOM 2041 C CA . HIS B 1 94 ? 66.105 -3.512 60.077 1.00 38.99 104 HIS B CA 1
ATOM 2042 C C . HIS B 1 94 ? 66.596 -3.413 58.635 1.00 38.97 104 HIS B C 1
ATOM 2043 O O . HIS B 1 94 ? 66.618 -2.323 58.056 1.00 38.82 104 HIS B O 1
ATOM 2050 N N . ARG B 1 95 ? 66.975 -4.560 58.072 1.00 38.83 105 ARG B N 1
ATOM 2051 C CA . ARG B 1 95 ? 67.214 -4.697 56.641 1.00 39.15 105 ARG B CA 1
ATOM 2052 C C . ARG B 1 95 ? 65.977 -4.163 55.912 1.00 38.51 105 ARG B C 1
ATOM 2053 O O . ARG B 1 95 ? 66.065 -3.173 55.155 1.00 38.97 105 ARG B O 1
ATOM 2061 N N . ILE B 1 96 ? 64.826 -4.797 56.183 1.00 37.36 106 ILE B N 1
ATOM 2062 C CA . ILE B 1 96 ? 63.554 -4.479 55.519 1.00 36.31 106 ILE B CA 1
ATOM 2063 C C . ILE B 1 96 ? 63.167 -3.002 55.601 1.00 35.99 106 ILE B C 1
ATOM 2064 O O . ILE B 1 96 ? 62.967 -2.354 54.571 1.00 35.51 106 ILE B O 1
ATOM 2069 N N . ILE B 1 97 ? 63.066 -2.476 56.822 1.00 35.58 107 ILE B N 1
ATOM 2070 C CA . ILE B 1 97 ? 62.487 -1.146 57.046 1.00 35.56 107 ILE B CA 1
ATOM 2071 C C . ILE B 1 97 ? 63.345 0.014 56.535 1.00 35.55 107 ILE B C 1
ATOM 2072 O O . ILE B 1 97 ? 62.838 1.115 56.312 1.00 35.42 107 ILE B O 1
ATOM 2077 N N . ASN B 1 98 ? 64.635 -0.238 56.338 1.00 35.83 108 ASN B N 1
ATOM 2078 C CA . ASN B 1 98 ? 65.533 0.786 55.800 1.00 36.21 108 ASN B CA 1
ATOM 2079 C C . ASN B 1 98 ? 65.617 0.843 54.268 1.00 36.23 108 ASN B C 1
ATOM 2080 O O . ASN B 1 98 ? 66.298 1.709 53.710 1.00 36.11 108 ASN B O 1
ATOM 2085 N N . ASP B 1 99 ? 64.917 -0.067 53.596 1.00 36.53 109 ASP B N 1
ATOM 2086 C CA . ASP B 1 99 ? 64.842 -0.046 52.138 1.00 36.99 109 ASP B CA 1
ATOM 2087 C C . ASP B 1 99 ? 63.983 1.123 51.675 1.00 37.52 109 ASP B C 1
ATOM 2088 O O . ASP B 1 99 ? 62.971 1.441 52.300 1.00 37.22 109 ASP B O 1
ATOM 2093 N N . ARG B 1 100 ? 64.402 1.755 50.580 1.00 38.38 110 ARG B N 1
ATOM 2094 C CA . ARG B 1 100 ? 63.704 2.902 49.993 1.00 39.24 110 ARG B CA 1
ATOM 2095 C C . ARG B 1 100 ? 62.203 2.664 49.818 1.00 39.28 110 ARG B C 1
ATOM 2096 O O . ARG B 1 100 ? 61.393 3.535 50.146 1.00 39.21 110 ARG B O 1
ATOM 2104 N N . GLU B 1 101 ? 61.843 1.488 49.305 1.00 39.52 111 GLU B N 1
ATOM 2105 C CA . GLU B 1 101 ? 60.441 1.132 49.058 1.00 39.93 111 GLU B CA 1
ATOM 2106 C C . GLU B 1 101 ? 59.641 0.880 50.346 1.00 39.83 111 GLU B C 1
ATOM 2107 O O . GLU B 1 101 ? 58.411 0.794 50.309 1.00 39.86 111 GLU B O 1
ATOM 2113 N N . MET B 1 102 ? 60.338 0.772 51.476 1.00 39.74 112 MET B N 1
ATOM 2114 C CA . MET B 1 102 ? 59.702 0.404 52.746 1.00 39.85 112 MET B CA 1
ATOM 2115 C C . MET B 1 102 ? 59.771 1.487 53.822 1.00 40.40 112 MET B C 1
ATOM 2116 O O . MET B 1 102 ? 59.301 1.278 54.939 1.00 40.39 112 MET B O 1
ATOM 2121 N N . ARG B 1 103 ? 60.334 2.644 53.483 1.00 41.27 113 ARG B N 1
ATOM 2122 C CA . ARG B 1 103 ? 60.622 3.677 54.485 1.00 41.99 113 ARG B CA 1
ATOM 2123 C C . ARG B 1 103 ? 59.412 4.458 55.004 1.00 42.17 113 ARG B C 1
ATOM 2124 O O . ARG B 1 103 ? 59.471 5.049 56.086 1.00 42.23 113 ARG B O 1
ATOM 2132 N N . ASP B 1 104 ? 58.329 4.466 54.233 1.00 42.36 114 ASP B N 1
ATOM 2133 C CA . ASP B 1 104 ? 57.089 5.114 54.656 1.00 42.45 114 ASP B CA 1
ATOM 2134 C C . ASP B 1 104 ? 56.103 4.115 55.279 1.00 42.28 114 ASP B C 1
ATOM 2135 O O . ASP B 1 104 ? 54.995 4.492 55.663 1.00 42.37 114 ASP B O 1
ATOM 2140 N N . ALA B 1 105 ? 56.516 2.853 55.392 1.00 41.96 115 ALA B N 1
ATOM 2141 C CA . ALA B 1 105 ? 55.623 1.794 55.856 1.00 41.89 115 ALA B CA 1
ATOM 2142 C C . ALA B 1 105 ? 55.416 1.783 57.364 1.00 41.80 115 ALA B C 1
ATOM 2143 O O . ALA B 1 105 ? 56.358 1.929 58.145 1.00 41.88 115 ALA B O 1
ATOM 2145 N N . ILE B 1 106 ? 54.157 1.609 57.744 1.00 41.71 116 ILE B N 1
ATOM 2146 C CA . ILE B 1 106 ? 53.749 1.374 59.122 1.00 41.89 116 ILE B CA 1
ATOM 2147 C C . ILE B 1 106 ? 54.194 -0.040 59.520 1.00 41.59 116 ILE B C 1
ATOM 2148 O O . ILE B 1 106 ? 54.151 -0.959 58.701 1.00 41.18 116 ILE B O 1
ATOM 2153 N N . ILE B 1 107 ? 54.653 -0.199 60.761 1.00 41.32 117 ILE B N 1
ATOM 2154 C CA . ILE B 1 107 ? 55.260 -1.457 61.202 1.00 41.26 117 ILE B CA 1
ATOM 2155 C C . ILE B 1 107 ? 54.480 -2.114 62.339 1.00 41.52 117 ILE B C 1
ATOM 2156 O O . ILE B 1 107 ? 54.420 -1.591 63.453 1.00 41.35 117 ILE B O 1
ATOM 2161 N N . LEU B 1 108 ? 53.895 -3.271 62.055 1.00 41.74 118 LEU B N 1
ATOM 2162 C CA . LEU B 1 108 ? 53.236 -4.060 63.085 1.00 42.06 118 LEU B CA 1
ATOM 2163 C C . LEU B 1 108 ? 54.033 -5.323 63.351 1.00 42.38 118 LEU B C 1
ATOM 2164 O O . LEU B 1 108 ? 54.280 -6.117 62.445 1.00 42.42 118 LEU B O 1
ATOM 2169 N N . ILE B 1 109 ? 54.447 -5.496 64.599 1.00 42.94 119 ILE B N 1
ATOM 2170 C CA . ILE B 1 109 ? 55.132 -6.711 65.003 1.00 43.38 119 ILE B CA 1
ATOM 2171 C C . ILE B 1 109 ? 54.125 -7.652 65.644 1.00 43.89 119 ILE B C 1
ATOM 2172 O O . ILE B 1 109 ? 53.413 -7.264 66.570 1.00 43.95 119 ILE B O 1
ATOM 2177 N N . PHE B 1 110 ? 54.048 -8.876 65.130 1.00 44.49 120 PHE B N 1
ATOM 2178 C CA . PHE B 1 110 ? 53.302 -9.932 65.797 1.00 45.09 120 PHE B CA 1
ATOM 2179 C C . PHE B 1 110 ? 54.259 -10.754 66.641 1.00 45.38 120 PHE B C 1
ATOM 2180 O O . PHE B 1 110 ? 54.994 -11.602 66.126 1.00 45.28 120 PHE B O 1
ATOM 2188 N N . ALA B 1 111 ? 54.262 -10.476 67.941 1.00 46.00 121 ALA B N 1
ATOM 2189 C CA . ALA B 1 111 ? 54.986 -11.291 68.901 1.00 46.52 121 ALA B CA 1
ATOM 2190 C C . ALA B 1 111 ? 54.227 -12.610 69.061 1.00 46.99 121 ALA B C 1
ATOM 2191 O O . ALA B 1 111 ? 53.396 -12.765 69.958 1.00 47.04 121 ALA B O 1
ATOM 2193 N N . ASN B 1 112 ? 54.529 -13.554 68.172 1.00 47.59 122 ASN B N 1
ATOM 2194 C CA . ASN B 1 112 ? 53.731 -14.767 68.005 1.00 48.18 122 ASN B CA 1
ATOM 2195 C C . ASN B 1 112 ? 54.180 -15.948 68.870 1.00 48.76 122 ASN B C 1
ATOM 2196 O O . ASN B 1 112 ? 55.304 -15.970 69.376 1.00 48.96 122 ASN B O 1
ATOM 2201 N N . LYS B 1 113 ? 53.281 -16.921 69.020 1.00 49.57 123 LYS B N 1
ATOM 2202 C CA . LYS B 1 113 ? 53.504 -18.150 69.796 1.00 50.23 123 LYS B CA 1
ATOM 2203 C C . LYS B 1 113 ? 53.551 -17.902 71.311 1.00 51.35 123 LYS B C 1
ATOM 2204 O O . LYS B 1 113 ? 54.288 -18.574 72.041 1.00 51.45 123 LYS B O 1
ATOM 2210 N N . GLN B 1 114 ? 52.740 -16.946 71.768 1.00 52.64 124 GLN B N 1
ATOM 2211 C CA . GLN B 1 114 ? 52.637 -16.582 73.188 1.00 54.09 124 GLN B CA 1
ATOM 2212 C C . GLN B 1 114 ? 52.098 -17.713 74.073 1.00 54.95 124 GLN B C 1
ATOM 2213 O O . GLN B 1 114 ? 52.227 -17.661 75.299 1.00 55.12 124 GLN B O 1
ATOM 2219 N N . ASP B 1 115 ? 51.493 -18.721 73.447 1.00 56.11 125 ASP B N 1
ATOM 2220 C CA . ASP B 1 115 ? 50.933 -19.874 74.157 1.00 57.13 125 ASP B CA 1
ATOM 2221 C C . ASP B 1 115 ? 52.002 -20.787 74.763 1.00 57.95 125 ASP B C 1
ATOM 2222 O O . ASP B 1 115 ? 51.769 -21.412 75.800 1.00 58.17 125 ASP B O 1
ATOM 2227 N N . LEU B 1 116 ? 53.165 -20.857 74.115 1.00 58.82 126 LEU B N 1
ATOM 2228 C CA . LEU B 1 116 ? 54.252 -21.746 74.540 1.00 59.75 126 LEU B CA 1
ATOM 2229 C C . LEU B 1 116 ? 54.847 -21.340 75.905 1.00 60.37 126 LEU B C 1
ATOM 2230 O O . LEU B 1 116 ? 54.761 -20.167 76.285 1.00 60.39 126 LEU B O 1
ATOM 2235 N N . PRO B 1 117 ? 55.441 -22.310 76.644 1.00 60.97 127 PRO B N 1
ATOM 2236 C CA . PRO B 1 117 ? 55.902 -22.124 78.034 1.00 61.43 127 PRO B CA 1
ATOM 2237 C C . PRO B 1 117 ? 56.767 -20.880 78.280 1.00 61.91 127 PRO B C 1
ATOM 2238 O O . PRO B 1 117 ? 56.267 -19.880 78.808 1.00 62.06 127 PRO B O 1
ATOM 2242 N N . ASP B 1 118 ? 58.047 -20.945 77.916 1.00 62.37 128 ASP B N 1
ATOM 2243 C CA . ASP B 1 118 ? 58.950 -19.802 78.064 1.00 62.71 128 ASP B CA 1
ATOM 2244 C C . ASP B 1 118 ? 59.052 -19.013 76.761 1.00 62.74 128 ASP B C 1
ATOM 2245 O O . ASP B 1 118 ? 60.011 -19.163 75.995 1.00 62.80 128 ASP B O 1
ATOM 2250 N N . ALA B 1 119 ? 58.041 -18.184 76.515 1.00 62.72 129 ALA B N 1
ATOM 2251 C CA . ALA B 1 119 ? 58.012 -17.320 75.339 1.00 62.70 129 ALA B CA 1
ATOM 2252 C C . ALA B 1 119 ? 58.147 -15.857 75.745 1.00 62.60 129 ALA B C 1
ATOM 2253 O O . ALA B 1 119 ? 57.560 -15.421 76.741 1.00 62.54 129 ALA B O 1
ATOM 2255 N N . MET B 1 120 ? 58.920 -15.112 74.959 1.00 62.41 130 MET B N 1
ATOM 2256 C CA . MET B 1 120 ? 59.213 -13.707 75.235 1.00 62.35 130 MET B CA 1
ATOM 2257 C C . MET B 1 120 ? 57.974 -12.815 75.156 1.00 62.12 130 MET B C 1
ATOM 2258 O O . MET B 1 120 ? 57.115 -12.998 74.292 1.00 62.20 130 MET B O 1
ATOM 2263 N N . LYS B 1 121 ? 57.897 -11.855 76.073 1.00 61.86 131 LYS B N 1
ATOM 2264 C CA . LYS B 1 121 ? 56.802 -10.890 76.119 1.00 61.70 131 LYS B CA 1
ATOM 2265 C C . LYS B 1 121 ? 57.043 -9.737 75.140 1.00 61.40 131 LYS B C 1
ATOM 2266 O O . LYS B 1 121 ? 58.181 -9.514 74.724 1.00 61.41 131 LYS B O 1
ATOM 2272 N N . PRO B 1 122 ? 55.968 -9.017 74.755 1.00 61.09 132 PRO B N 1
ATOM 2273 C CA . PRO B 1 122 ? 56.060 -7.858 73.866 1.00 60.83 132 PRO B CA 1
ATOM 2274 C C . PRO B 1 122 ? 57.213 -6.895 74.168 1.00 60.60 132 PRO B C 1
ATOM 2275 O O . PRO B 1 122 ? 58.003 -6.603 73.271 1.00 60.51 132 PRO B O 1
ATOM 2279 N N . HIS B 1 123 ? 57.314 -6.415 75.409 1.00 60.27 133 HIS B N 1
ATOM 2280 C CA . HIS B 1 123 ? 58.323 -5.404 75.759 1.00 59.90 133 HIS B CA 1
ATOM 2281 C C . HIS B 1 123 ? 59.756 -5.925 75.612 1.00 59.60 133 HIS B C 1
ATOM 2282 O O . HIS B 1 123 ? 60.669 -5.155 75.314 1.00 59.65 133 HIS B O 1
ATOM 2289 N N . GLU B 1 124 ? 59.938 -7.229 75.810 1.00 59.14 134 GLU B N 1
ATOM 2290 C CA . GLU B 1 124 ? 61.222 -7.882 75.567 1.00 58.88 134 GLU B CA 1
ATOM 2291 C C . GLU B 1 124 ? 61.498 -8.004 74.065 1.00 58.66 134 GLU B C 1
ATOM 2292 O O . GLU B 1 124 ? 62.617 -7.750 73.608 1.00 58.53 134 GLU B O 1
ATOM 2298 N N . ILE B 1 125 ? 60.472 -8.404 73.312 1.00 58.18 135 ILE B N 1
ATOM 2299 C CA . ILE B 1 125 ? 60.535 -8.456 71.850 1.00 57.82 135 ILE B CA 1
ATOM 2300 C C . ILE B 1 125 ? 60.838 -7.069 71.273 1.00 57.65 135 ILE B C 1
ATOM 2301 O O . ILE B 1 125 ? 61.659 -6.939 70.363 1.00 57.62 135 ILE B O 1
ATOM 2306 N N . GLN B 1 126 ? 60.182 -6.046 71.822 1.00 57.43 136 GLN B N 1
ATOM 2307 C CA . GLN B 1 126 ? 60.445 -4.647 71.476 1.00 57.46 136 GLN B CA 1
ATOM 2308 C C . GLN B 1 126 ? 61.928 -4.286 71.627 1.00 57.35 136 GLN B C 1
ATOM 2309 O O . GLN B 1 126 ? 62.523 -3.691 70.722 1.00 57.31 136 GLN B O 1
ATOM 2315 N N . GLU B 1 127 ? 62.511 -4.656 72.768 1.00 57.14 137 GLU B N 1
ATOM 2316 C CA . GLU B 1 127 ? 63.915 -4.372 73.068 1.00 57.00 137 GLU B CA 1
ATOM 2317 C C . GLU B 1 127 ? 64.863 -5.180 72.191 1.00 56.60 137 GLU B C 1
ATOM 2318 O O . GLU B 1 127 ? 65.829 -4.638 71.648 1.00 56.53 137 GLU B O 1
ATOM 2324 N N . LYS B 1 128 ? 64.570 -6.471 72.057 1.00 56.18 138 LYS B N 1
ATOM 2325 C CA . LYS B 1 128 ? 65.407 -7.404 71.310 1.00 55.95 138 LYS B CA 1
ATOM 2326 C C . LYS B 1 128 ? 65.414 -7.107 69.804 1.00 55.72 138 LYS B C 1
ATOM 2327 O O . LYS B 1 128 ? 66.378 -7.429 69.106 1.00 55.48 138 LYS B O 1
ATOM 2333 N N . LEU B 1 129 ? 64.333 -6.500 69.315 1.00 55.50 139 LEU B N 1
ATOM 2334 C CA . LEU B 1 129 ? 64.219 -6.125 67.900 1.00 55.40 139 LEU B CA 1
ATOM 2335 C C . LEU B 1 129 ? 64.750 -4.721 67.609 1.00 55.33 139 LEU B C 1
ATOM 2336 O O . LEU B 1 129 ? 64.752 -4.280 66.456 1.00 55.18 139 LEU B O 1
ATOM 2341 N N . GLY B 1 130 ? 65.196 -4.029 68.656 1.00 55.21 140 GLY B N 1
ATOM 2342 C CA . GLY B 1 130 ? 65.836 -2.723 68.521 1.00 55.13 140 GLY B CA 1
ATOM 2343 C C . GLY B 1 130 ? 64.903 -1.603 68.110 1.00 55.10 140 GLY B C 1
ATOM 2344 O O . GLY B 1 130 ? 65.328 -0.636 67.479 1.00 55.18 140 GLY B O 1
ATOM 2345 N N . LEU B 1 131 ? 63.631 -1.731 68.478 1.00 55.07 141 LEU B N 1
ATOM 2346 C CA . LEU B 1 131 ? 62.615 -0.749 68.112 1.00 55.22 141 LEU B CA 1
ATOM 2347 C C . LEU B 1 131 ? 62.554 0.445 69.061 1.00 55.38 141 LEU B C 1
ATOM 2348 O O . LEU B 1 131 ? 62.148 1.535 68.659 1.00 55.38 141 LEU B O 1
ATOM 2353 N N . THR B 1 132 ? 62.967 0.228 70.309 1.00 55.64 142 THR B N 1
ATOM 2354 C CA . THR B 1 132 ? 62.784 1.192 71.406 1.00 55.94 142 THR B CA 1
ATOM 2355 C C . THR B 1 132 ? 63.098 2.649 71.050 1.00 55.99 142 THR B C 1
ATOM 2356 O O . THR B 1 132 ? 62.255 3.532 71.242 1.00 55.88 142 THR B O 1
ATOM 2360 N N . ARG B 1 133 ? 64.295 2.895 70.523 1.00 56.19 143 ARG B N 1
ATOM 2361 C CA . ARG B 1 133 ? 64.759 4.257 70.256 1.00 56.32 143 ARG B CA 1
ATOM 2362 C C . ARG B 1 133 ? 64.323 4.840 68.907 1.00 56.52 143 ARG B C 1
ATOM 2363 O O . ARG B 1 133 ? 64.723 5.949 68.550 1.00 56.56 143 ARG B O 1
ATOM 2371 N N . ILE B 1 134 ? 63.508 4.100 68.164 1.00 56.62 144 ILE B N 1
ATOM 2372 C CA . ILE B 1 134 ? 63.013 4.565 66.864 1.00 56.68 144 ILE B CA 1
ATOM 2373 C C . ILE B 1 134 ? 61.804 5.480 67.064 1.00 56.65 144 ILE B C 1
ATOM 2374 O O . ILE B 1 134 ? 60.705 5.018 67.391 1.00 56.75 144 ILE B O 1
ATOM 2379 N N . ARG B 1 135 ? 62.020 6.779 66.878 1.00 56.66 145 ARG B N 1
ATOM 2380 C CA . ARG B 1 135 ? 60.959 7.775 67.046 1.00 56.68 145 ARG B CA 1
ATOM 2381 C C . ARG B 1 135 ? 60.424 8.270 65.704 1.00 56.56 145 ARG B C 1
ATOM 2382 O O . ARG B 1 135 ? 59.405 8.965 65.649 1.00 56.61 145 ARG B O 1
ATOM 2390 N N . ASP B 1 136 ? 61.109 7.889 64.628 1.00 56.46 146 ASP B N 1
ATOM 2391 C CA . ASP B 1 136 ? 60.791 8.360 63.282 1.00 56.26 146 ASP B CA 1
ATOM 2392 C C . ASP B 1 136 ? 59.776 7.486 62.536 1.00 56.01 146 ASP B C 1
ATOM 2393 O O . ASP B 1 136 ? 59.244 7.899 61.501 1.00 56.08 146 ASP B O 1
ATOM 2398 N N . ARG B 1 137 ? 59.517 6.287 63.058 1.00 55.65 147 ARG B N 1
ATOM 2399 C CA . ARG B 1 137 ? 58.604 5.330 62.417 1.00 55.16 147 ARG B CA 1
ATOM 2400 C C . ARG B 1 137 ? 57.445 4.941 63.328 1.00 55.03 147 ARG B C 1
ATOM 2401 O O . ARG B 1 137 ? 57.613 4.825 64.546 1.00 54.90 147 ARG B O 1
ATOM 2409 N N . ASN B 1 138 ? 56.275 4.737 62.727 1.00 54.82 148 ASN B N 1
ATOM 2410 C CA . ASN B 1 138 ? 55.131 4.155 63.423 1.00 54.70 148 ASN B CA 1
ATOM 2411 C C . ASN B 1 138 ? 55.279 2.646 63.583 1.00 54.48 148 ASN B C 1
ATOM 2412 O O . ASN B 1 138 ? 55.265 1.903 62.596 1.00 54.30 148 ASN B O 1
ATOM 2417 N N . TRP B 1 139 ? 55.429 2.196 64.826 1.00 54.24 149 TRP B N 1
ATOM 2418 C CA . TRP B 1 139 ? 55.530 0.765 65.110 1.00 54.16 149 TRP B CA 1
ATOM 2419 C C . TRP B 1 139 ? 54.752 0.327 66.354 1.00 54.03 149 TRP B C 1
ATOM 2420 O O . TRP B 1 139 ? 54.414 1.149 67.212 1.00 54.01 149 TRP B O 1
ATOM 2431 N N . TYR B 1 140 ? 54.473 -0.974 66.434 1.00 53.71 150 TYR B N 1
ATOM 2432 C CA . TYR B 1 140 ? 53.748 -1.566 67.556 1.00 53.46 150 TYR B CA 1
ATOM 2433 C C . TYR B 1 140 ? 54.089 -3.045 67.682 1.00 53.04 150 TYR B C 1
ATOM 2434 O O . TYR B 1 140 ? 54.247 -3.743 66.676 1.00 52.96 150 TYR B O 1
ATOM 2443 N N . VAL B 1 141 ? 54.212 -3.515 68.919 1.00 52.38 151 VAL B N 1
ATOM 2444 C CA . VAL B 1 141 ? 54.385 -4.939 69.184 1.00 51.88 151 VAL B CA 1
ATOM 2445 C C . VAL B 1 141 ? 53.077 -5.485 69.757 1.00 51.66 151 VAL B C 1
ATOM 2446 O O . VAL B 1 141 ? 52.599 -5.026 70.802 1.00 51.79 151 VAL B O 1
ATOM 2450 N N . GLN B 1 142 ? 52.495 -6.447 69.048 1.00 51.07 152 GLN B N 1
ATOM 2451 C CA . GLN B 1 142 ? 51.230 -7.052 69.445 1.00 50.55 152 GLN B CA 1
ATOM 2452 C C . GLN B 1 142 ? 51.431 -8.531 69.764 1.00 50.34 152 GLN B C 1
ATOM 2453 O O . GLN B 1 142 ? 51.830 -9.303 68.889 1.00 50.53 152 GLN B O 1
ATOM 2459 N N . PRO B 1 143 ? 51.173 -8.931 71.027 1.00 49.92 153 PRO B N 1
ATOM 2460 C CA . PRO B 1 143 ? 51.233 -10.346 71.393 1.00 49.61 153 PRO B CA 1
ATOM 2461 C C . PRO B 1 143 ? 50.175 -11.143 70.638 1.00 49.34 153 PRO B C 1
ATOM 2462 O O . PRO B 1 143 ? 49.067 -10.645 70.412 1.00 49.18 153 PRO B O 1
ATOM 2466 N N . SER B 1 144 ? 50.517 -12.363 70.242 1.00 49.11 154 SER B N 1
ATOM 2467 C CA . SER B 1 144 ? 49.590 -13.173 69.461 1.00 49.14 154 SER B CA 1
ATOM 2468 C C . SER B 1 144 ? 49.782 -14.669 69.628 1.00 49.20 154 SER B C 1
ATOM 2469 O O . SER B 1 144 ? 50.881 -15.154 69.908 1.00 49.21 154 SER B O 1
ATOM 2472 N N . CYS B 1 145 ? 48.678 -15.386 69.469 1.00 49.43 155 CYS B N 1
ATOM 2473 C CA . CYS B 1 145 ? 48.698 -16.815 69.245 1.00 49.71 155 CYS B CA 1
ATOM 2474 C C . CYS B 1 145 ? 47.953 -17.036 67.935 1.00 50.04 155 CYS B C 1
ATOM 2475 O O . CYS B 1 145 ? 46.751 -16.765 67.843 1.00 49.98 155 CYS B O 1
ATOM 2478 N N . ALA B 1 146 ? 48.681 -17.500 66.920 1.00 50.45 156 ALA B N 1
ATOM 2479 C CA . ALA B 1 146 ? 48.132 -17.669 65.571 1.00 50.73 156 ALA B CA 1
ATOM 2480 C C . ALA B 1 146 ? 47.156 -18.837 65.468 1.00 50.90 156 ALA B C 1
ATOM 2481 O O . ALA B 1 146 ? 46.087 -18.706 64.867 1.00 51.02 156 ALA B O 1
ATOM 2483 N N . THR B 1 147 ? 47.535 -19.970 66.061 1.00 51.23 157 THR B N 1
ATOM 2484 C CA . THR B 1 147 ? 46.748 -21.208 66.004 1.00 51.48 157 THR B CA 1
ATOM 2485 C C . THR B 1 147 ? 45.411 -21.132 66.753 1.00 51.54 157 THR B C 1
ATOM 2486 O O . THR B 1 147 ? 44.583 -22.039 66.642 1.00 51.78 157 THR B O 1
ATOM 2490 N N . SER B 1 148 ? 45.203 -20.056 67.510 1.00 51.53 158 SER B N 1
ATOM 2491 C CA . SER B 1 148 ? 43.938 -19.828 68.207 1.00 51.45 158 SER B CA 1
ATOM 2492 C C . SER B 1 148 ? 43.296 -18.518 67.764 1.00 51.33 158 SER B C 1
ATOM 2493 O O . SER B 1 148 ? 42.123 -18.262 68.050 1.00 51.25 158 SER B O 1
ATOM 2496 N N . GLY B 1 149 ? 44.079 -17.686 67.078 1.00 51.11 159 GLY B N 1
ATOM 2497 C CA . GLY B 1 149 ? 43.608 -16.392 66.596 1.00 50.95 159 GLY B CA 1
ATOM 2498 C C . GLY B 1 149 ? 43.718 -15.279 67.619 1.00 50.84 159 GLY B C 1
ATOM 2499 O O . GLY B 1 149 ? 43.236 -14.165 67.388 1.00 50.69 159 GLY B O 1
ATOM 2500 N N . ASP B 1 150 ? 44.352 -15.582 68.751 1.00 50.85 160 ASP B N 1
ATOM 2501 C CA . ASP B 1 150 ? 44.527 -14.618 69.833 1.00 50.85 160 ASP B CA 1
ATOM 2502 C C . ASP B 1 150 ? 45.482 -13.503 69.427 1.00 50.40 160 ASP B C 1
ATOM 2503 O O . ASP B 1 150 ? 46.611 -13.768 69.020 1.00 50.22 160 ASP B O 1
ATOM 2508 N N . GLY B 1 151 ? 45.013 -12.261 69.530 1.00 49.83 161 GLY B N 1
ATOM 2509 C CA . GLY B 1 151 ? 45.849 -11.092 69.270 1.00 49.56 161 GLY B CA 1
ATOM 2510 C C . GLY B 1 151 ? 45.834 -10.589 67.835 1.00 49.15 161 GLY B C 1
ATOM 2511 O O . GLY B 1 151 ? 46.184 -9.435 67.579 1.00 49.08 161 GLY B O 1
ATOM 2512 N N . LEU B 1 152 ? 45.414 -11.448 66.907 1.00 48.76 162 LEU B N 1
ATOM 2513 C CA . LEU B 1 152 ? 45.476 -11.153 65.471 1.00 48.40 162 LEU B CA 1
ATOM 2514 C C . LEU B 1 152 ? 44.611 -9.970 65.036 1.00 48.41 162 LEU B C 1
ATOM 2515 O O . LEU B 1 152 ? 45.068 -9.111 64.281 1.00 48.44 162 LEU B O 1
ATOM 2520 N N . TYR B 1 153 ? 43.371 -9.920 65.517 1.00 48.55 163 TYR B N 1
ATOM 2521 C CA . TYR B 1 153 ? 42.454 -8.844 65.141 1.00 48.69 163 TYR B CA 1
ATOM 2522 C C . TYR B 1 153 ? 42.778 -7.524 65.842 1.00 48.85 163 TYR B C 1
ATOM 2523 O O . TYR B 1 153 ? 42.430 -6.454 65.348 1.00 48.68 163 TYR B O 1
ATOM 2532 N N . GLU B 1 154 ? 43.454 -7.611 66.985 1.00 49.24 164 GLU B N 1
ATOM 2533 C CA . GLU B 1 154 ? 43.970 -6.428 67.673 1.00 49.74 164 GLU B CA 1
ATOM 2534 C C . GLU B 1 154 ? 45.112 -5.813 66.857 1.00 49.63 164 GLU B C 1
ATOM 2535 O O . GLU B 1 154 ? 45.264 -4.593 66.807 1.00 49.54 164 GLU B O 1
ATOM 2541 N N . GLY B 1 155 ? 45.899 -6.676 66.212 1.00 49.71 165 GLY B N 1
ATOM 2542 C CA . GLY B 1 155 ? 46.944 -6.246 65.282 1.00 49.62 165 GLY B CA 1
ATOM 2543 C C . GLY B 1 155 ? 46.390 -5.431 64.128 1.00 49.65 165 GLY B C 1
ATOM 2544 O O . GLY B 1 155 ? 46.885 -4.339 63.840 1.00 49.68 165 GLY B O 1
ATOM 2545 N N . LEU B 1 156 ? 45.350 -5.956 63.482 1.00 49.63 166 LEU B N 1
ATOM 2546 C CA . LEU B 1 156 ? 44.686 -5.274 62.368 1.00 49.82 166 LEU B CA 1
ATOM 2547 C C . LEU B 1 156 ? 44.014 -3.968 62.786 1.00 50.00 166 LEU B C 1
ATOM 2548 O O . LEU B 1 156 ? 43.922 -3.031 61.992 1.00 49.78 166 LEU B O 1
ATOM 2553 N N . THR B 1 157 ? 43.537 -3.920 64.031 1.00 50.55 167 THR B N 1
ATOM 2554 C CA . THR B 1 157 ? 42.927 -2.715 64.595 1.00 51.03 167 THR B CA 1
ATOM 2555 C C . THR B 1 157 ? 43.942 -1.575 64.631 1.00 51.32 167 THR B C 1
ATOM 2556 O O . THR B 1 157 ? 43.627 -0.441 64.265 1.00 51.26 167 THR B O 1
ATOM 2560 N N . TRP B 1 158 ? 45.162 -1.894 65.060 1.00 51.92 168 TRP B N 1
ATOM 2561 C CA . TRP B 1 158 ? 46.260 -0.932 65.091 1.00 52.60 168 TRP B CA 1
ATOM 2562 C C . TRP B 1 158 ? 46.612 -0.406 63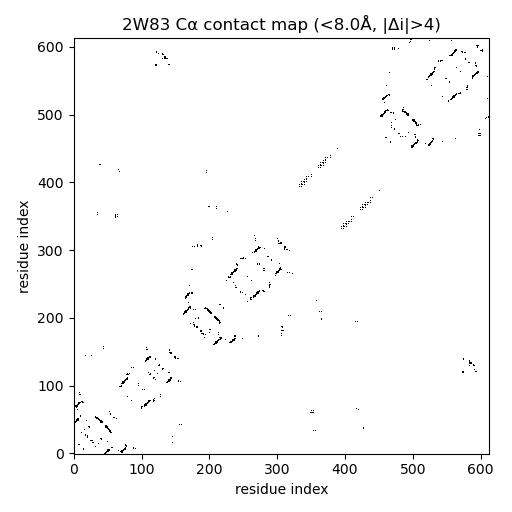.695 1.00 52.94 168 TRP B C 1
ATOM 2563 O O . TRP B 1 158 ? 46.844 0.795 63.522 1.00 52.70 168 TRP B O 1
ATOM 2574 N N . LEU B 1 159 ? 46.647 -1.305 62.710 1.00 53.42 169 LEU B N 1
ATOM 2575 C CA . LEU B 1 159 ? 46.915 -0.934 61.316 1.00 53.98 169 LEU B CA 1
ATOM 2576 C C . LEU B 1 159 ? 45.842 0.007 60.774 1.00 54.64 169 LEU B C 1
ATOM 2577 O O . LEU B 1 159 ? 46.146 0.964 60.059 1.00 54.73 169 LEU B O 1
ATOM 2582 N N . THR B 1 160 ? 44.588 -0.272 61.127 1.00 55.50 170 THR B N 1
ATOM 2583 C CA . THR B 1 160 ? 43.460 0.594 60.784 1.00 56.35 170 THR B CA 1
ATOM 2584 C C . THR B 1 160 ? 43.566 1.943 61.502 1.00 56.78 170 THR B C 1
ATOM 2585 O O . THR B 1 160 ? 43.268 2.990 60.921 1.00 56.74 170 THR B O 1
ATOM 2589 N N . SER B 1 161 ? 43.997 1.903 62.762 1.00 57.50 171 SER B N 1
ATOM 2590 C CA . SER B 1 161 ? 44.203 3.109 63.564 1.00 58.21 171 SER B CA 1
ATOM 2591 C C . SER B 1 161 ? 45.368 3.943 63.027 1.00 58.54 171 SER B C 1
ATOM 2592 O O . SER B 1 161 ? 45.316 5.176 63.046 1.00 58.71 171 SER B O 1
ATOM 2595 N N . ASN B 1 162 ? 46.406 3.263 62.540 1.00 58.84 172 ASN B N 1
ATOM 2596 C CA . ASN B 1 162 ? 47.594 3.918 61.995 1.00 59.14 172 ASN B CA 1
ATOM 2597 C C . ASN B 1 162 ? 47.732 3.707 60.490 1.00 59.25 172 ASN B C 1
ATOM 2598 O O . ASN B 1 162 ? 47.511 4.624 59.695 1.00 59.38 172 ASN B O 1
ATOM 2603 N N . ALA C 2 1 ? 101.880 -14.914 28.623 1.00 40.09 386 ALA C N 1
ATOM 2604 C CA . ALA C 2 1 ? 101.073 -13.707 28.796 1.00 39.57 386 ALA C CA 1
ATOM 2605 C C . ALA C 2 1 ? 99.943 -13.686 27.769 1.00 39.12 386 ALA C C 1
ATOM 2606 O O . ALA C 2 1 ? 100.104 -14.139 26.633 1.00 39.15 386 ALA C O 1
ATOM 2608 N N . MET C 2 2 ? 98.802 -13.150 28.183 1.00 38.54 387 MET C N 1
ATOM 2609 C CA . MET C 2 2 ? 97.594 -13.117 27.368 1.00 37.52 387 MET C CA 1
ATOM 2610 C C . MET C 2 2 ? 97.737 -12.158 26.181 1.00 36.82 387 MET C C 1
ATOM 2611 O O . MET C 2 2 ? 98.320 -11.075 26.320 1.00 36.80 387 MET C O 1
ATOM 2616 N N . ASP C 2 3 ? 97.216 -12.562 25.020 1.00 35.38 388 ASP C N 1
ATOM 2617 C CA . ASP C 2 3 ? 97.228 -11.724 23.818 1.00 34.15 388 ASP C CA 1
ATOM 2618 C C . ASP C 2 3 ? 96.210 -10.581 23.917 1.00 33.34 388 ASP C C 1
ATOM 2619 O O . ASP C 2 3 ? 95.081 -10.789 24.374 1.00 32.22 388 ASP C O 1
ATOM 2624 N N . PRO C 2 4 ? 96.596 -9.375 23.450 1.00 32.68 389 PRO C N 1
ATOM 2625 C CA . PRO C 2 4 ? 95.693 -8.215 23.474 1.00 31.94 389 PRO C CA 1
ATOM 2626 C C . PRO C 2 4 ? 94.374 -8.466 22.747 1.00 31.06 389 PRO C C 1
ATOM 2627 O O . PRO C 2 4 ? 93.337 -7.972 23.186 1.00 30.98 389 PRO C O 1
ATOM 2631 N N . GLU C 2 5 ? 94.420 -9.234 21.657 1.00 29.94 390 GLU C N 1
ATOM 2632 C CA . GLU C 2 5 ? 93.246 -9.522 20.831 1.00 29.10 390 GLU C CA 1
ATOM 2633 C C . GLU C 2 5 ? 92.218 -10.394 21.565 1.00 27.80 390 GLU C C 1
ATOM 2634 O O . GLU C 2 5 ? 91.004 -10.237 21.375 1.00 27.18 390 GLU C O 1
ATOM 2640 N N . PHE C 2 6 ? 92.717 -11.326 22.378 1.00 26.03 391 PHE C N 1
ATOM 2641 C CA . PHE C 2 6 ? 91.867 -12.137 23.253 1.00 24.52 391 PHE C CA 1
ATOM 2642 C C . PHE C 2 6 ? 91.252 -11.257 24.342 1.00 24.01 391 PHE C C 1
ATOM 2643 O O . PHE C 2 6 ? 90.051 -11.321 24.598 1.00 22.94 391 PHE C O 1
ATOM 2651 N N . MET C 2 7 ? 92.089 -10.459 24.999 1.00 23.79 392 MET C N 1
ATOM 2652 C CA . MET C 2 7 ? 91.603 -9.592 26.072 1.00 24.79 392 MET C CA 1
ATOM 2653 C C . MET C 2 7 ? 90.531 -8.645 25.535 1.00 23.96 392 MET C C 1
ATOM 2654 O O . MET C 2 7 ? 89.529 -8.396 26.201 1.00 23.42 392 MET C O 1
ATOM 2659 N N . GLY C 2 8 ? 90.729 -8.176 24.304 1.00 23.24 393 GLY C N 1
ATOM 2660 C CA . GLY C 2 8 ? 89.753 -7.320 23.636 1.00 22.55 393 GLY C CA 1
ATOM 2661 C C . GLY C 2 8 ? 88.452 -8.016 23.337 1.00 22.16 393 GLY C C 1
ATOM 2662 O O . GLY C 2 8 ? 87.374 -7.437 23.490 1.00 21.92 393 GLY C O 1
ATOM 2663 N N . ARG C 2 9 ? 88.539 -9.272 22.905 1.00 21.89 394 ARG C N 1
ATOM 2664 C CA . ARG C 2 9 ? 87.342 -10.027 22.618 1.00 21.70 394 ARG C CA 1
ATOM 2665 C C . ARG C 2 9 ? 86.520 -10.220 23.890 1.00 20.74 394 ARG C C 1
ATOM 2666 O O . ARG C 2 9 ? 85.302 -10.111 23.856 1.00 19.26 394 ARG C O 1
ATOM 2674 N N . GLU C 2 10 ? 87.201 -10.529 24.993 1.00 20.29 395 GLU C N 1
ATOM 2675 C CA . GLU C 2 10 ? 86.536 -10.780 26.267 1.00 20.41 395 GLU C CA 1
ATOM 2676 C C . GLU C 2 10 ? 85.923 -9.501 26.837 1.00 19.83 395 GLU C C 1
ATOM 2677 O O . GLU C 2 10 ? 84.813 -9.536 27.354 1.00 19.72 395 GLU C O 1
ATOM 2683 N N . VAL C 2 11 ? 86.649 -8.389 26.727 1.00 19.93 396 VAL C N 1
ATOM 2684 C CA . VAL C 2 11 ? 86.107 -7.065 27.065 1.00 20.15 396 VAL C CA 1
ATOM 2685 C C . VAL C 2 11 ? 84.830 -6.798 26.254 1.00 19.82 396 VAL C C 1
ATOM 2686 O O . VAL C 2 11 ? 83.782 -6.466 26.823 1.00 19.31 396 VAL C O 1
ATOM 2690 N N . GLU C 2 12 ? 84.896 -6.991 24.936 1.00 19.71 397 GLU C N 1
ATOM 2691 C CA . GLU C 2 12 ? 83.710 -6.781 24.100 1.00 20.43 397 GLU C CA 1
ATOM 2692 C C . GLU C 2 12 ? 82.577 -7.745 24.484 1.00 19.61 397 GLU C C 1
ATOM 2693 O O . GLU C 2 12 ? 81.410 -7.333 24.570 1.00 18.13 397 GLU C O 1
ATOM 2699 N N . ASN C 2 13 ? 82.920 -9.016 24.731 1.00 18.71 398 ASN C N 1
ATOM 2700 C CA . ASN C 2 13 ? 81.925 -10.011 25.143 1.00 18.87 398 ASN C CA 1
ATOM 2701 C C . ASN C 2 13 ? 81.175 -9.596 26.399 1.00 18.25 398 ASN C C 1
ATOM 2702 O O . ASN C 2 13 ? 79.945 -9.681 26.456 1.00 18.36 398 ASN C O 1
ATOM 2707 N N . LEU C 2 14 ? 81.935 -9.144 27.393 1.00 17.92 399 LEU C N 1
ATOM 2708 C CA . LEU C 2 14 ? 81.386 -8.769 28.683 1.00 18.26 399 LEU C CA 1
ATOM 2709 C C . LEU C 2 14 ? 80.579 -7.480 28.611 1.00 18.33 399 LEU C C 1
ATOM 2710 O O . LEU C 2 14 ? 79.532 -7.385 29.228 1.00 18.32 399 LEU C O 1
ATOM 2715 N N . ILE C 2 15 ? 81.068 -6.500 27.858 1.00 18.03 400 ILE C N 1
ATOM 2716 C CA . ILE C 2 15 ? 80.286 -5.276 27.629 1.00 18.59 400 ILE C CA 1
ATOM 2717 C C . ILE C 2 15 ? 78.916 -5.608 27.033 1.00 18.55 400 ILE C C 1
ATOM 2718 O O . ILE C 2 15 ? 77.880 -5.138 27.539 1.00 18.65 400 ILE C O 1
ATOM 2723 N N . LEU C 2 16 ? 78.902 -6.433 25.987 1.00 18.29 401 LEU C N 1
ATOM 2724 C CA . LEU C 2 16 ? 77.636 -6.862 25.388 1.00 18.83 401 LEU C CA 1
ATOM 2725 C C . LEU C 2 16 ? 76.751 -7.612 26.378 1.00 18.80 401 LEU C C 1
ATOM 2726 O O . LEU C 2 16 ? 75.579 -7.294 26.524 1.00 18.01 401 LEU C O 1
ATOM 2731 N N . GLU C 2 17 ? 77.303 -8.627 27.038 1.00 18.76 402 GLU C N 1
ATOM 2732 C CA . GLU C 2 17 ? 76.493 -9.430 27.956 1.00 19.28 402 GLU C CA 1
ATOM 2733 C C . GLU C 2 17 ? 75.980 -8.596 29.133 1.00 18.56 402 GLU C C 1
ATOM 2734 O O . GLU C 2 17 ? 74.831 -8.739 29.523 1.00 18.62 402 GLU C O 1
ATOM 2740 N N . ASN C 2 18 ? 76.826 -7.732 29.687 1.00 18.45 403 ASN C N 1
ATOM 2741 C CA . ASN C 2 18 ? 76.400 -6.886 30.822 1.00 18.34 403 ASN C CA 1
ATOM 2742 C C . ASN C 2 18 ? 75.350 -5.873 30.404 1.00 18.21 403 ASN C C 1
ATOM 2743 O O . ASN C 2 18 ? 74.423 -5.591 31.162 1.00 17.54 403 ASN C O 1
ATOM 2748 N N . THR C 2 19 ? 75.483 -5.352 29.185 1.00 17.90 404 THR C N 1
ATOM 2749 C CA . THR C 2 19 ? 74.456 -4.448 28.664 1.00 18.65 404 THR C CA 1
ATOM 2750 C C . THR C 2 19 ? 73.121 -5.173 28.508 1.00 18.72 404 THR C C 1
ATOM 2751 O O . THR C 2 19 ? 72.100 -4.661 28.947 1.00 18.70 404 THR C O 1
ATOM 2755 N N . GLN C 2 20 ? 73.143 -6.354 27.887 1.00 19.06 405 GLN C N 1
ATOM 2756 C CA . GLN C 2 20 ? 71.959 -7.218 27.751 1.00 20.40 405 GLN C CA 1
ATOM 2757 C C . GLN C 2 20 ? 71.328 -7.568 29.097 1.00 19.88 405 GLN C C 1
ATOM 2758 O O . GLN C 2 20 ? 70.099 -7.525 29.249 1.00 19.01 405 GLN C O 1
ATOM 2764 N N . LEU C 2 21 ? 72.171 -7.948 30.055 1.00 19.15 406 LEU C N 1
ATOM 2765 C CA . LEU C 2 21 ? 71.699 -8.332 31.388 1.00 19.28 406 LEU C CA 1
ATOM 2766 C C . LEU C 2 21 ? 71.058 -7.164 32.119 1.00 18.75 406 LEU C C 1
ATOM 2767 O O . LEU C 2 21 ? 70.053 -7.337 32.802 1.00 18.46 406 LEU C O 1
ATOM 2772 N N . LEU C 2 22 ? 71.644 -5.980 31.977 1.00 18.82 407 LEU C N 1
ATOM 2773 C CA . LEU C 2 22 ? 71.080 -4.789 32.605 1.00 19.40 407 LEU C CA 1
ATOM 2774 C C . LEU C 2 22 ? 69.700 -4.478 32.017 1.00 19.35 407 LEU C C 1
ATOM 2775 O O . LEU C 2 22 ? 68.768 -4.145 32.758 1.00 17.54 407 LEU C O 1
ATOM 2780 N N . GLU C 2 23 ? 69.584 -4.588 30.690 1.00 20.19 408 GLU C N 1
ATOM 2781 C CA A GLU C 2 23 ? 68.301 -4.389 30.003 0.50 20.60 408 GLU C CA 1
ATOM 2782 C CA B GLU C 2 23 ? 68.307 -4.368 30.025 0.50 20.71 408 GLU C CA 1
ATOM 2783 C C . GLU C 2 23 ? 67.261 -5.384 30.499 1.00 20.96 408 GLU C C 1
ATOM 2784 O O . GLU C 2 23 ? 66.120 -5.008 30.798 1.00 21.03 408 GLU C O 1
ATOM 2795 N N . THR C 2 24 ? 67.643 -6.660 30.597 1.00 21.26 409 THR C N 1
ATOM 2796 C CA . THR C 2 24 ? 66.669 -7.650 31.065 1.00 22.41 409 THR C CA 1
ATOM 2797 C C . THR C 2 24 ? 66.353 -7.532 32.554 1.00 21.78 409 THR C C 1
ATOM 2798 O O . THR C 2 24 ? 65.244 -7.840 32.946 1.00 22.17 409 THR C O 1
ATOM 2802 N N . LYS C 2 25 ? 67.298 -7.059 33.370 1.00 21.77 410 LYS C N 1
ATOM 2803 C CA . LYS C 2 25 ? 67.006 -6.784 34.787 1.00 21.81 410 LYS C CA 1
ATOM 2804 C C . LYS C 2 25 ? 65.937 -5.692 34.870 1.00 20.44 410 LYS C C 1
ATOM 2805 O O . LYS C 2 25 ? 64.964 -5.817 35.622 1.00 19.89 410 LYS C O 1
ATOM 2811 N N . ASN C 2 26 ? 66.135 -4.628 34.094 1.00 18.89 411 ASN C N 1
ATOM 2812 C CA . ASN C 2 26 ? 65.183 -3.522 34.010 1.00 18.31 411 ASN C CA 1
ATOM 2813 C C . ASN C 2 26 ? 63.812 -4.016 33.541 1.00 17.17 411 ASN C C 1
ATOM 2814 O O . ASN C 2 26 ? 62.786 -3.700 34.142 1.00 15.92 411 ASN C O 1
ATOM 2819 N N . ALA C 2 27 ? 63.811 -4.791 32.460 1.00 16.72 412 ALA C N 1
ATOM 2820 C CA . ALA C 2 27 ? 62.592 -5.387 31.917 1.00 16.34 412 ALA C CA 1
ATOM 2821 C C . ALA C 2 27 ? 61.874 -6.265 32.949 1.00 16.57 412 ALA C C 1
ATOM 2822 O O . ALA C 2 27 ? 60.651 -6.177 33.113 1.00 16.08 412 ALA C O 1
ATOM 2824 N N . LEU C 2 28 ? 62.633 -7.127 33.623 1.00 16.41 413 LEU C N 1
ATOM 2825 C CA . LEU C 2 28 ? 62.047 -8.044 34.601 1.00 17.48 413 LEU C CA 1
ATOM 2826 C C . LEU C 2 28 ? 61.466 -7.307 35.789 1.00 17.86 413 LEU C C 1
ATOM 2827 O O . LEU C 2 28 ? 60.421 -7.693 36.307 1.00 17.67 413 LEU C O 1
ATOM 2832 N N . ASN C 2 29 ? 62.145 -6.247 36.219 1.00 18.72 414 ASN C N 1
ATOM 2833 C CA . ASN C 2 29 ? 61.611 -5.401 37.284 1.00 19.50 414 ASN C CA 1
ATOM 2834 C C . ASN C 2 29 ? 60.276 -4.778 36.912 1.00 19.28 414 ASN C C 1
ATOM 2835 O O . ASN C 2 29 ? 59.345 -4.767 37.727 1.00 18.87 414 ASN C O 1
ATOM 2840 N N . ILE C 2 30 ? 60.169 -4.306 35.668 1.00 18.33 415 ILE C N 1
ATOM 2841 C CA . ILE C 2 30 ? 58.913 -3.723 35.188 1.00 17.89 415 ILE C CA 1
ATOM 2842 C C . ILE C 2 30 ? 57.793 -4.766 35.151 1.00 17.42 415 ILE C C 1
ATOM 2843 O O . ILE C 2 30 ? 56.689 -4.516 35.631 1.00 17.37 415 ILE C O 1
ATOM 2848 N N . VAL C 2 31 ? 58.093 -5.930 34.584 1.00 17.24 416 VAL C N 1
ATOM 2849 C CA . VAL C 2 31 ? 57.121 -7.018 34.454 1.00 17.81 416 VAL C CA 1
ATOM 2850 C C . VAL C 2 31 ? 56.676 -7.522 35.833 1.00 17.70 416 VAL C C 1
ATOM 2851 O O . VAL C 2 31 ? 55.491 -7.695 36.061 1.00 17.04 416 VAL C O 1
ATOM 2855 N N . LYS C 2 32 ? 57.634 -7.740 36.735 1.00 18.60 417 LYS C N 1
ATOM 2856 C CA . LYS C 2 32 ? 57.329 -8.131 38.125 1.00 20.48 417 LYS C CA 1
ATOM 2857 C C . LYS C 2 32 ? 56.350 -7.147 38.783 1.00 19.87 417 LYS C C 1
ATOM 2858 O O . LYS C 2 32 ? 55.354 -7.553 39.398 1.00 19.84 417 LYS C O 1
ATOM 2864 N N . ASN C 2 33 ? 56.618 -5.854 38.639 1.00 20.00 418 ASN C N 1
ATOM 2865 C CA . ASN C 2 33 ? 55.756 -4.842 39.244 1.00 20.12 418 ASN C CA 1
ATOM 2866 C C . ASN C 2 33 ? 54.349 -4.829 38.643 1.00 20.09 418 ASN C C 1
ATOM 2867 O O . ASN C 2 33 ? 53.365 -4.634 39.369 1.00 19.75 418 ASN C O 1
ATOM 2872 N N . ASP C 2 34 ? 54.256 -5.079 37.333 1.00 19.46 419 ASP C N 1
ATOM 2873 C CA . ASP C 2 34 ? 52.963 -5.156 36.656 1.00 19.64 419 ASP C CA 1
ATOM 2874 C C . ASP C 2 34 ? 52.196 -6.385 37.132 1.00 19.00 419 ASP C C 1
ATOM 2875 O O . ASP C 2 34 ? 50.993 -6.324 37.340 1.00 18.96 419 ASP C O 1
ATOM 2880 N N . LEU C 2 35 ? 52.912 -7.489 37.318 1.00 18.67 420 LEU C N 1
ATOM 2881 C CA . LEU C 2 35 ? 52.320 -8.724 37.807 1.00 19.11 420 LEU C CA 1
ATOM 2882 C C . LEU C 2 35 ? 51.838 -8.591 39.256 1.00 19.68 420 LEU C C 1
ATOM 2883 O O . LEU C 2 35 ? 50.747 -9.057 39.585 1.00 19.58 420 LEU C O 1
ATOM 2888 N N . ILE C 2 36 ? 52.642 -7.952 40.108 1.00 20.20 421 ILE C N 1
ATOM 2889 C CA . ILE C 2 36 ? 52.226 -7.701 41.506 1.00 20.61 421 ILE C CA 1
ATOM 2890 C C . ILE C 2 36 ? 50.918 -6.909 41.550 1.00 20.60 421 ILE C C 1
ATOM 2891 O O . ILE C 2 36 ? 49.974 -7.306 42.242 1.00 20.72 421 ILE C O 1
ATOM 2896 N N . ALA C 2 37 ? 50.866 -5.808 40.803 1.00 20.19 422 ALA C N 1
ATOM 2897 C CA . ALA C 2 37 ? 49.649 -4.996 40.698 1.00 20.69 422 ALA C CA 1
ATOM 2898 C C . ALA C 2 37 ? 48.428 -5.827 40.284 1.00 20.75 422 ALA C C 1
ATOM 2899 O O . ALA C 2 37 ? 47.363 -5.690 40.875 1.00 20.54 422 ALA C O 1
ATOM 2901 N N . LYS C 2 38 ? 48.585 -6.677 39.267 1.00 20.69 423 LYS C N 1
ATOM 2902 C CA . LYS C 2 38 ? 47.485 -7.527 38.802 1.00 20.94 423 LYS C CA 1
ATOM 2903 C C . LYS C 2 38 ? 47.067 -8.568 39.851 1.00 21.26 423 LYS C C 1
ATOM 2904 O O . LYS C 2 38 ? 45.878 -8.827 40.028 1.00 20.77 423 LYS C O 1
ATOM 2910 N N . VAL C 2 39 ? 48.047 -9.168 40.528 1.00 21.61 424 VAL C N 1
ATOM 2911 C CA . VAL C 2 39 ? 47.749 -10.116 41.618 1.00 22.28 424 VAL C CA 1
ATOM 2912 C C . VAL C 2 39 ? 46.897 -9.427 42.700 1.00 22.76 424 VAL C C 1
ATOM 2913 O O . VAL C 2 39 ? 45.907 -9.996 43.172 1.00 22.62 424 VAL C O 1
ATOM 2917 N N . ASP C 2 40 ? 47.276 -8.208 43.077 1.00 23.41 425 ASP C N 1
ATOM 2918 C CA . ASP C 2 40 ? 46.524 -7.462 44.088 1.00 24.66 425 ASP C CA 1
ATOM 2919 C C . ASP C 2 40 ? 45.101 -7.178 43.622 1.00 25.29 425 ASP C C 1
ATOM 2920 O O . ASP C 2 40 ? 44.145 -7.355 44.390 1.00 24.89 425 ASP C O 1
ATOM 2925 N N . GLU C 2 41 ? 44.976 -6.755 42.362 1.00 25.68 426 GLU C N 1
ATOM 2926 C CA . GLU C 2 41 ? 43.681 -6.450 41.759 1.00 26.89 426 GLU C CA 1
ATOM 2927 C C . GLU C 2 41 ? 42.784 -7.688 41.707 1.00 26.01 426 GLU C C 1
ATOM 2928 O O . GLU C 2 41 ? 41.625 -7.633 42.120 1.00 25.44 426 GLU C O 1
ATOM 2934 N N . LEU C 2 42 ? 43.332 -8.796 41.207 1.00 25.68 427 LEU C N 1
ATOM 2935 C CA . LEU C 2 42 ? 42.592 -10.054 41.075 1.00 25.62 427 LEU C CA 1
ATOM 2936 C C . LEU C 2 42 ? 42.192 -10.651 42.430 1.00 26.00 427 LEU C C 1
ATOM 2937 O O . LEU C 2 42 ? 41.104 -11.226 42.565 1.00 25.67 427 LEU C O 1
ATOM 2942 N N . THR C 2 43 ? 43.080 -10.525 43.416 1.00 26.37 428 THR C N 1
ATOM 2943 C CA . THR C 2 43 ? 42.807 -11.022 44.771 1.00 27.00 428 THR C CA 1
ATOM 2944 C C . THR C 2 43 ? 41.609 -10.269 45.354 1.00 27.74 428 THR C C 1
ATOM 2945 O O . THR C 2 43 ? 40.714 -10.881 45.926 1.00 27.72 428 THR C O 1
ATOM 2949 N N . CYS C 2 44 ? 41.607 -8.948 45.169 1.00 28.93 429 CYS C N 1
ATOM 2950 C CA A CYS C 2 44 ? 40.509 -8.081 45.613 0.50 29.31 429 CYS C CA 1
ATOM 2951 C CA B CYS C 2 44 ? 40.523 -8.085 45.625 0.50 29.55 429 CYS C CA 1
ATOM 2952 C C . CYS C 2 44 ? 39.199 -8.399 44.909 1.00 29.73 429 CYS C C 1
ATOM 2953 O O . CYS C 2 44 ? 38.149 -8.491 45.548 1.00 29.70 429 CYS C O 1
ATOM 2958 N N . GLU C 2 45 ? 39.262 -8.556 43.589 1.00 29.97 430 GLU C N 1
ATOM 2959 C CA . GLU C 2 45 ? 38.084 -8.874 42.785 1.00 30.90 430 GLU C CA 1
ATOM 2960 C C . GLU C 2 45 ? 37.505 -10.235 43.155 1.00 31.04 430 GLU C C 1
ATOM 2961 O O . GLU C 2 45 ? 36.281 -10.405 43.205 1.00 31.26 430 GLU C O 1
ATOM 2967 N N . LYS C 2 46 ? 38.392 -11.198 43.408 1.00 31.16 431 LYS C N 1
ATOM 2968 C CA . LYS C 2 46 ? 38.009 -12.531 43.869 1.00 31.67 431 LYS C CA 1
ATOM 2969 C C . LYS C 2 46 ? 37.270 -12.439 45.210 1.00 32.01 431 LYS C C 1
ATOM 2970 O O . LYS C 2 46 ? 36.245 -13.100 45.407 1.00 31.88 431 LYS C O 1
ATOM 2976 N N . ASP C 2 47 ? 37.784 -11.604 46.110 1.00 32.45 432 ASP C N 1
ATOM 2977 C CA . ASP C 2 47 ? 37.187 -11.408 47.434 1.00 33.23 432 ASP C CA 1
ATOM 2978 C C . ASP C 2 47 ? 35.789 -10.784 47.364 1.00 33.67 432 ASP C C 1
ATOM 2979 O O . ASP C 2 47 ? 34.892 -11.178 48.122 1.00 33.69 432 ASP C O 1
ATOM 2984 N N . VAL C 2 48 ? 35.618 -9.819 46.464 1.00 34.18 433 VAL C N 1
ATOM 2985 C CA . VAL C 2 48 ? 34.315 -9.198 46.208 1.00 34.84 433 VAL C CA 1
ATOM 2986 C C . VAL C 2 48 ? 33.301 -10.258 45.772 1.00 35.26 433 VAL C C 1
ATOM 2987 O O . VAL C 2 48 ? 32.162 -10.276 46.261 1.00 35.26 433 VAL C O 1
ATOM 2991 N N . LEU C 2 49 ? 33.732 -11.142 44.873 1.00 35.52 434 LEU C N 1
ATOM 2992 C CA . LEU C 2 49 ? 32.910 -12.246 44.374 1.00 36.00 434 LEU C CA 1
ATOM 2993 C C . LEU C 2 49 ? 32.572 -13.301 45.429 1.00 36.67 434 LEU C C 1
ATOM 2994 O O . LEU C 2 49 ? 31.458 -13.840 45.430 1.00 36.31 434 LEU C O 1
ATOM 2999 N N . GLN C 2 50 ? 33.534 -13.605 46.303 1.00 37.23 435 GLN C N 1
ATOM 3000 C CA . GLN C 2 50 ? 33.307 -14.518 47.432 1.00 38.19 435 GLN C CA 1
ATOM 3001 C C . GLN C 2 50 ? 32.247 -13.937 48.365 1.00 38.54 435 GLN C C 1
ATOM 3002 O O . GLN C 2 50 ? 31.338 -14.647 48.802 1.00 38.44 435 GLN C O 1
ATOM 3008 N N . GLY C 2 51 ? 32.375 -12.642 48.651 1.00 39.28 436 GLY C N 1
ATOM 3009 C CA . GLY C 2 51 ? 31.426 -11.911 49.486 1.00 40.79 436 GLY C CA 1
ATOM 3010 C C . GLY C 2 51 ? 30.033 -11.853 48.885 1.00 41.69 436 GLY C C 1
ATOM 3011 O O . GLY C 2 51 ? 29.036 -11.945 49.608 1.00 41.58 436 GLY C O 1
ATOM 3012 N N . GLU C 2 52 ? 29.968 -11.709 47.561 1.00 42.63 437 GLU C N 1
ATOM 3013 C CA . GLU C 2 52 ? 28.695 -11.693 46.835 1.00 43.81 437 GLU C CA 1
ATOM 3014 C C . GLU C 2 52 ? 28.027 -13.067 46.845 1.00 44.33 437 GLU C C 1
ATOM 3015 O O . GLU C 2 52 ? 26.812 -13.161 47.032 1.00 44.41 437 GLU C O 1
ATOM 3021 N N . LEU C 2 53 ? 28.824 -14.121 46.654 1.00 44.98 438 LEU C N 1
ATOM 3022 C CA . LEU C 2 53 ? 28.338 -15.506 46.714 1.00 45.74 438 LEU C CA 1
ATOM 3023 C C . LEU C 2 53 ? 27.752 -15.856 48.076 1.00 46.31 438 LEU C C 1
ATOM 3024 O O . LEU C 2 53 ? 26.692 -16.477 48.155 1.00 46.52 438 LEU C O 1
ATOM 3029 N N . GLU C 2 54 ? 28.456 -15.458 49.133 1.00 46.83 439 GLU C N 1
ATOM 3030 C CA . GLU C 2 54 ? 28.026 -15.682 50.512 1.00 47.50 439 GLU C CA 1
ATOM 3031 C C . GLU C 2 54 ? 26.744 -14.917 50.855 1.00 47.94 439 GLU C C 1
ATOM 3032 O O . GLU C 2 54 ? 25.899 -15.420 51.598 1.00 47.82 439 GLU C O 1
ATOM 3038 N N . ALA C 2 55 ? 26.612 -13.704 50.316 1.00 48.50 440 ALA C N 1
ATOM 3039 C CA . ALA C 2 55 ? 25.414 -12.882 50.520 1.00 49.21 440 ALA C CA 1
ATOM 3040 C C . ALA C 2 55 ? 24.178 -13.488 49.848 1.00 49.79 440 ALA C C 1
ATOM 3041 O O . ALA C 2 55 ? 23.095 -13.510 50.442 1.00 49.95 440 ALA C O 1
ATOM 3043 N N . VAL C 2 56 ? 24.350 -13.987 48.622 1.00 50.48 441 VAL C N 1
ATOM 3044 C CA . VAL C 2 56 ? 23.256 -14.608 47.866 1.00 51.29 441 VAL C CA 1
ATOM 3045 C C . VAL C 2 56 ? 22.896 -15.990 48.426 1.00 52.02 441 VAL C C 1
ATOM 3046 O O . VAL C 2 56 ? 21.717 -16.346 48.491 1.00 51.94 441 VAL C O 1
ATOM 3050 N N . LYS C 2 57 ? 23.909 -16.754 48.837 1.00 52.84 442 LYS C N 1
ATOM 3051 C CA . LYS C 2 57 ? 23.697 -18.086 49.417 1.00 53.83 442 LYS C CA 1
ATOM 3052 C C . LYS C 2 57 ? 22.876 -18.024 50.707 1.00 54.48 442 LYS C C 1
ATOM 3053 O O . LYS C 2 57 ? 22.090 -18.929 50.992 1.00 54.56 442 LYS C O 1
ATOM 3059 N N . GLN C 2 58 ? 23.068 -16.950 51.470 1.00 55.43 443 GLN C N 1
ATOM 3060 C CA . GLN C 2 58 ? 22.279 -16.670 52.668 1.00 56.42 443 GLN C CA 1
ATOM 3061 C C . GLN C 2 58 ? 20.814 -16.389 52.340 1.00 57.05 443 GLN C C 1
ATOM 3062 O O . GLN C 2 58 ? 19.920 -16.828 53.067 1.00 57.04 443 GLN C O 1
ATOM 3068 N N . ALA C 2 59 ? 20.582 -15.653 51.253 1.00 57.79 444 ALA C N 1
ATOM 3069 C CA . ALA C 2 59 ? 19.232 -15.381 50.756 1.00 58.57 444 ALA C CA 1
ATOM 3070 C C . ALA C 2 59 ? 18.591 -16.656 50.210 1.00 59.13 444 ALA C C 1
ATOM 3071 O O . ALA C 2 59 ? 17.409 -16.915 50.436 1.00 59.21 444 ALA C O 1
ATOM 3073 N N . LYS C 2 60 ? 19.395 -17.444 49.498 1.00 59.89 445 LYS C N 1
ATOM 3074 C CA . LYS C 2 60 ? 19.009 -18.758 48.993 1.00 60.69 445 LYS C CA 1
ATOM 3075 C C . LYS C 2 60 ? 18.549 -19.688 50.129 1.00 61.33 445 LYS C C 1
ATOM 3076 O O . LYS C 2 60 ? 17.624 -20.482 49.948 1.00 61.47 445 LYS C O 1
ATOM 3082 N N . LEU C 2 61 ? 19.189 -19.572 51.293 1.00 62.08 446 LEU C N 1
ATOM 3083 C CA . LEU C 2 61 ? 18.832 -20.364 52.477 1.00 62.72 446 LEU C CA 1
ATOM 3084 C C . LEU C 2 61 ? 17.496 -19.940 53.086 1.00 63.17 446 LEU C C 1
ATOM 3085 O O . LEU C 2 61 ? 16.662 -20.789 53.408 1.00 63.23 446 LEU C O 1
ATOM 3090 N N . LYS C 2 62 ? 17.310 -18.629 53.243 1.00 63.75 447 LYS C N 1
ATOM 3091 C CA . LYS C 2 62 ? 16.090 -18.061 53.824 1.00 64.36 447 LYS C CA 1
ATOM 3092 C C . LYS C 2 62 ? 14.853 -18.304 52.956 1.00 64.83 447 LYS C C 1
ATOM 3093 O O . LYS C 2 62 ? 13.738 -18.425 53.475 1.00 64.90 447 LYS C O 1
ATOM 3099 N N . LEU C 2 63 ? 15.057 -18.378 51.641 1.00 65.39 448 LEU C N 1
ATOM 3100 C CA . LEU C 2 63 ? 13.977 -18.660 50.694 1.00 65.90 448 LEU C CA 1
ATOM 3101 C C . LEU C 2 63 ? 13.594 -20.139 50.679 1.00 66.22 448 LEU C C 1
ATOM 3102 O O . LEU C 2 63 ? 12.463 -20.489 50.333 1.00 66.27 448 LEU C O 1
ATOM 3107 N N . GLU C 2 64 ? 14.543 -21.000 51.041 1.00 66.66 449 GLU C N 1
ATOM 3108 C CA . GLU C 2 64 ? 14.285 -22.433 51.185 1.00 67.08 449 GLU C CA 1
ATOM 3109 C C . GLU C 2 64 ? 13.545 -22.727 52.489 1.00 67.44 449 GLU C C 1
ATOM 3110 O O . GLU C 2 64 ? 12.747 -23.664 52.563 1.00 67.52 449 GLU C O 1
ATOM 3116 N N . GLU C 2 65 ? 13.823 -21.918 53.511 1.00 67.91 450 GLU C N 1
ATOM 3117 C CA . GLU C 2 65 ? 13.155 -22.021 54.806 1.00 68.36 450 GLU C CA 1
ATOM 3118 C C . GLU C 2 65 ? 11.729 -21.469 54.744 1.00 68.72 450 GLU C C 1
ATOM 3119 O O . GLU C 2 65 ? 10.829 -21.983 55.414 1.00 68.78 450 GLU C O 1
ATOM 3125 N N . LYS C 2 66 ? 11.535 -20.425 53.936 1.00 69.06 451 LYS C N 1
ATOM 3126 C CA . LYS C 2 66 ? 10.213 -19.828 53.717 1.00 69.32 451 LYS C CA 1
ATOM 3127 C C . LYS C 2 66 ? 9.334 -20.692 52.811 1.00 69.47 451 LYS C C 1
ATOM 3128 O O . LYS C 2 66 ? 8.108 -20.563 52.825 1.00 69.56 451 LYS C O 1
ATOM 3134 N N . ASN C 2 67 ? 9.967 -21.566 52.027 1.00 69.62 452 ASN C N 1
ATOM 3135 C CA . ASN C 2 67 ? 9.252 -22.515 51.174 1.00 69.81 452 ASN C CA 1
ATOM 3136 C C . ASN C 2 67 ? 8.741 -23.732 51.953 1.00 69.97 452 ASN C C 1
ATOM 3137 O O . ASN C 2 67 ? 7.898 -24.485 51.455 1.00 70.06 452 ASN C O 1
ATOM 3142 N N . PHE D 2 6 ? 96.698 -4.898 35.019 1.00 53.71 391 PHE D N 1
ATOM 3143 C CA . PHE D 2 6 ? 96.266 -3.637 34.335 1.00 53.62 391 PHE D CA 1
ATOM 3144 C C . PHE D 2 6 ? 95.187 -3.920 33.291 1.00 53.43 391 PHE D C 1
ATOM 3145 O O . PHE D 2 6 ? 94.050 -3.454 33.418 1.00 53.55 391 PHE D O 1
ATOM 3153 N N . MET D 2 7 ? 95.555 -4.681 32.262 1.00 53.02 392 MET D N 1
ATOM 3154 C CA . MET D 2 7 ? 94.602 -5.157 31.259 1.00 52.58 392 MET D CA 1
ATOM 3155 C C . MET D 2 7 ? 93.689 -6.205 31.881 1.00 51.53 392 MET D C 1
ATOM 3156 O O . MET D 2 7 ? 92.504 -6.291 31.541 1.00 51.52 392 MET D O 1
ATOM 3161 N N . GLY D 2 8 ? 94.250 -6.975 32.814 1.00 50.50 393 GLY D N 1
ATOM 3162 C CA . GLY D 2 8 ? 93.492 -7.932 33.620 1.00 49.17 393 GLY D CA 1
ATOM 3163 C C . GLY D 2 8 ? 92.453 -7.282 34.520 1.00 48.20 393 GLY D C 1
ATOM 3164 O O . GLY D 2 8 ? 91.440 -7.905 34.852 1.00 47.96 393 GLY D O 1
ATOM 3165 N N . ARG D 2 9 ? 92.699 -6.027 34.899 1.00 47.13 394 ARG D N 1
ATOM 3166 C CA . ARG D 2 9 ? 91.813 -5.289 35.804 1.00 46.12 394 ARG D CA 1
ATOM 3167 C C . ARG D 2 9 ? 90.478 -4.906 35.160 1.00 44.83 394 ARG D C 1
ATOM 3168 O O . ARG D 2 9 ? 89.424 -5.079 35.782 1.00 44.54 394 ARG D O 1
ATOM 3176 N N . GLU D 2 10 ? 90.526 -4.384 33.930 1.00 43.01 395 GLU D N 1
ATOM 3177 C CA . GLU D 2 10 ? 89.311 -4.097 33.154 1.00 41.77 395 GLU D CA 1
ATOM 3178 C C . GLU D 2 10 ? 88.405 -5.334 33.104 1.00 39.87 395 GLU D C 1
ATOM 3179 O O . GLU D 2 10 ? 87.204 -5.249 33.367 1.00 39.43 395 GLU D O 1
ATOM 3185 N N . VAL D 2 11 ? 89.001 -6.482 32.791 1.00 37.92 396 VAL D N 1
ATOM 3186 C CA . VAL D 2 11 ? 88.254 -7.730 32.614 1.00 36.39 396 VAL D CA 1
ATOM 3187 C C . VAL D 2 11 ? 87.649 -8.248 33.924 1.00 35.28 396 VAL D C 1
ATOM 3188 O O . VAL D 2 11 ? 86.483 -8.643 33.947 1.00 34.72 396 VAL D O 1
ATOM 3192 N N . GLU D 2 12 ? 88.436 -8.234 35.002 1.00 34.04 397 GLU D N 1
ATOM 3193 C CA . GLU D 2 12 ? 87.958 -8.679 36.321 1.00 32.98 397 GLU D CA 1
ATOM 3194 C C . GLU D 2 12 ? 86.743 -7.878 36.812 1.00 32.22 397 GLU D C 1
ATOM 3195 O O . GLU D 2 12 ? 85.779 -8.458 37.310 1.00 31.91 397 GLU D O 1
ATOM 3201 N N . ASN D 2 13 ? 86.797 -6.553 36.656 1.00 30.95 398 ASN D N 1
ATOM 3202 C CA . ASN D 2 13 ? 85.707 -5.652 37.083 1.00 29.73 398 ASN D CA 1
ATOM 3203 C C . ASN D 2 13 ? 84.395 -5.836 36.301 1.00 27.91 398 ASN D C 1
ATOM 3204 O O . ASN D 2 13 ? 83.306 -5.695 36.858 1.00 27.13 398 ASN D O 1
ATOM 3209 N N . LEU D 2 14 ? 84.511 -6.140 35.009 1.00 26.27 399 LEU D N 1
ATOM 3210 C CA . LEU D 2 14 ? 83.339 -6.423 34.181 1.00 24.68 399 LEU D CA 1
ATOM 3211 C C . LEU D 2 14 ? 82.736 -7.764 34.599 1.00 24.10 399 LEU D C 1
ATOM 3212 O O . LEU D 2 14 ? 81.517 -7.936 34.623 1.00 23.27 399 LEU D O 1
ATOM 3217 N N . ILE D 2 15 ? 83.618 -8.709 34.913 1.00 23.30 400 ILE D N 1
ATOM 3218 C CA . ILE D 2 15 ? 83.222 -10.049 35.352 1.00 23.51 400 ILE D CA 1
ATOM 3219 C C . ILE D 2 15 ? 82.446 -9.999 36.679 1.00 22.88 400 ILE D C 1
ATOM 3220 O O . ILE D 2 15 ? 81.411 -10.630 36.810 1.00 22.25 400 ILE D O 1
ATOM 3225 N N . LEU D 2 16 ? 82.936 -9.217 37.635 1.00 23.01 401 LEU D N 1
ATOM 3226 C CA . LEU D 2 16 ? 82.256 -9.045 38.924 1.00 23.35 401 LEU D CA 1
ATOM 3227 C C . LEU D 2 16 ? 80.840 -8.500 38.739 1.00 22.91 401 LEU D C 1
ATOM 3228 O O . LEU D 2 16 ? 79.875 -9.012 39.303 1.00 21.92 401 LEU D O 1
ATOM 3233 N N . GLU D 2 17 ? 80.740 -7.466 37.911 1.00 22.57 402 GLU D N 1
ATOM 3234 C CA . GLU D 2 17 ? 79.476 -6.866 37.508 1.00 22.69 402 GLU D CA 1
ATOM 3235 C C . GLU D 2 17 ? 78.572 -7.893 36.817 1.00 21.38 402 GLU D C 1
ATOM 3236 O O . GLU D 2 17 ? 77.377 -7.982 37.102 1.00 20.74 402 GLU D O 1
ATOM 3242 N N . ASN D 2 18 ? 79.161 -8.694 35.936 1.00 20.43 403 ASN D N 1
ATOM 3243 C CA . ASN D 2 18 ? 78.452 -9.776 35.264 1.00 20.33 403 ASN D CA 1
ATOM 3244 C C . ASN D 2 18 ? 77.783 -10.729 36.274 1.00 19.54 403 ASN D C 1
ATOM 3245 O O . ASN D 2 18 ? 76.612 -11.082 36.125 1.00 17.96 403 ASN D O 1
ATOM 3250 N N . THR D 2 19 ? 78.521 -11.112 37.319 1.00 19.71 404 THR D N 1
ATOM 3251 C CA . THR D 2 19 ? 77.991 -12.064 38.314 1.00 19.99 404 THR D CA 1
ATOM 3252 C C . THR D 2 19 ? 76.838 -11.481 39.127 1.00 20.13 404 THR D C 1
ATOM 3253 O O . THR D 2 19 ? 75.873 -12.185 39.426 1.00 20.58 404 THR D O 1
ATOM 3257 N N . GLN 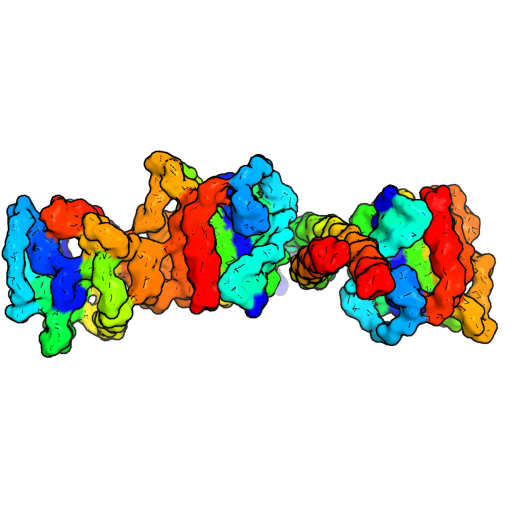D 2 20 ? 76.919 -10.202 39.488 1.00 20.75 405 GLN D N 1
ATOM 3258 C CA . GLN D 2 20 ? 75.774 -9.575 40.174 1.00 21.60 405 GLN D CA 1
ATOM 3259 C C . GLN D 2 20 ? 74.538 -9.470 39.314 1.00 20.83 405 GLN D C 1
ATOM 3260 O O . GLN D 2 20 ? 73.450 -9.708 39.802 1.00 19.66 405 GLN D O 1
ATOM 3266 N N . LEU D 2 21 ? 74.720 -9.094 38.045 1.00 20.36 406 LEU D N 1
ATOM 3267 C CA . LEU D 2 21 ? 73.607 -9.040 37.101 1.00 20.21 406 LEU D CA 1
ATOM 3268 C C . LEU D 2 21 ? 72.975 -10.421 36.920 1.00 20.37 406 LEU D C 1
ATOM 3269 O O . LEU D 2 21 ? 71.758 -10.542 36.903 1.00 20.07 406 LEU D O 1
ATOM 3274 N N . LEU D 2 22 ? 73.806 -11.463 36.821 1.00 20.27 407 LEU D N 1
ATOM 3275 C CA . LEU D 2 22 ? 73.296 -12.830 36.715 1.00 20.66 407 LEU D CA 1
ATOM 3276 C C . LEU D 2 22 ? 72.470 -13.208 37.942 1.00 20.53 407 LEU D C 1
ATOM 3277 O O . LEU D 2 22 ? 71.371 -13.744 37.812 1.00 19.99 407 LEU D O 1
ATOM 3282 N N . GLU D 2 23 ? 73.001 -12.910 39.126 1.00 21.03 408 GLU D N 1
ATOM 3283 C CA . GLU D 2 23 ? 72.287 -13.165 40.380 1.00 22.25 408 GLU D CA 1
ATOM 3284 C C . GLU D 2 23 ? 70.889 -12.514 40.405 1.00 22.07 408 GLU D C 1
ATOM 3285 O O . GLU D 2 23 ? 69.894 -13.197 40.661 1.00 21.17 408 GLU D O 1
ATOM 3291 N N . THR D 2 24 ? 70.825 -11.209 40.134 1.00 22.38 409 THR D N 1
ATOM 3292 C CA A THR D 2 24 ? 69.544 -10.502 40.209 0.50 23.01 409 THR D CA 1
ATOM 3293 C CA B THR D 2 24 ? 69.568 -10.452 40.173 0.50 22.65 409 THR D CA 1
ATOM 3294 C C . THR D 2 24 ? 68.558 -10.958 39.136 1.00 22.80 409 THR D C 1
ATOM 3295 O O . THR D 2 24 ? 67.370 -11.109 39.425 1.00 22.25 409 THR D O 1
ATOM 3302 N N . LYS D 2 25 ? 69.047 -11.211 37.918 1.00 23.17 410 LYS D N 1
ATOM 3303 C CA . LYS D 2 25 ? 68.209 -11.776 36.856 1.00 23.69 410 LYS D CA 1
ATOM 3304 C C . LYS D 2 25 ? 67.582 -13.122 37.250 1.00 23.42 410 LYS D C 1
ATOM 3305 O O . LYS D 2 25 ? 66.393 -13.339 37.007 1.00 23.16 410 LYS D O 1
ATOM 3311 N N . ASN D 2 26 ? 68.372 -14.006 37.871 1.00 23.37 411 ASN D N 1
ATOM 3312 C CA . ASN D 2 26 ? 67.877 -15.309 38.336 1.00 23.78 411 ASN D CA 1
ATOM 3313 C C . ASN D 2 26 ? 66.777 -15.145 39.391 1.00 23.09 411 ASN D C 1
ATOM 3314 O O . ASN D 2 26 ? 65.729 -15.788 39.305 1.00 22.92 411 ASN D O 1
ATOM 3319 N N . ALA D 2 27 ? 67.028 -14.268 40.364 1.00 22.54 412 ALA D N 1
ATOM 3320 C CA . ALA D 2 27 ? 66.063 -13.947 41.424 1.00 21.99 412 ALA D CA 1
ATOM 3321 C C . ALA D 2 27 ? 64.770 -13.370 40.850 1.00 21.92 412 ALA D C 1
ATOM 3322 O O . ALA D 2 27 ? 63.671 -13.777 41.233 1.00 21.58 412 ALA D O 1
ATOM 3324 N N . LEU D 2 28 ? 64.913 -12.401 39.947 1.00 21.58 413 LEU D N 1
ATOM 3325 C CA . LEU D 2 28 ? 63.744 -11.769 39.325 1.00 21.53 413 LEU D CA 1
ATOM 3326 C C . LEU D 2 28 ? 62.915 -12.765 38.522 1.00 21.81 413 LEU D C 1
ATOM 3327 O O . LEU D 2 28 ? 61.684 -12.739 38.590 1.00 21.67 413 LEU D O 1
ATOM 3332 N N . ASN D 2 29 ? 63.590 -13.651 37.787 1.00 21.99 414 ASN D N 1
ATOM 3333 C CA . ASN D 2 29 ? 62.921 -14.698 37.024 1.00 22.93 414 ASN D CA 1
ATOM 3334 C C . ASN D 2 29 ? 62.099 -15.646 37.882 1.00 23.08 414 ASN D C 1
ATOM 3335 O O . ASN D 2 29 ? 60.991 -16.027 37.498 1.00 22.94 414 ASN D O 1
ATOM 3340 N N . ILE D 2 30 ? 62.643 -16.031 39.039 1.00 23.14 415 ILE D N 1
ATOM 3341 C CA . ILE D 2 30 ? 61.914 -16.887 39.986 1.00 23.46 415 ILE D CA 1
ATOM 3342 C C . ILE D 2 30 ? 60.624 -16.214 40.463 1.00 22.86 415 ILE D C 1
ATOM 3343 O O . ILE D 2 30 ? 59.539 -16.818 40.421 1.00 22.91 415 ILE D O 1
ATOM 3348 N N . VAL D 2 31 ? 60.757 -14.963 40.895 1.00 22.22 416 VAL D N 1
ATOM 3349 C CA . VAL D 2 31 ? 59.632 -14.171 41.401 1.00 22.00 416 VAL D CA 1
ATOM 3350 C C . VAL D 2 31 ? 58.604 -13.935 40.288 1.00 21.65 416 VAL D C 1
ATOM 3351 O O . VAL D 2 31 ? 57.413 -14.154 40.482 1.00 21.03 416 VAL D O 1
ATOM 3355 N N . LYS D 2 32 ? 59.088 -13.502 39.125 1.00 21.45 417 LYS D N 1
ATOM 3356 C CA . LYS D 2 32 ? 58.235 -13.267 37.963 1.00 21.75 417 LYS D CA 1
ATOM 3357 C C . LYS D 2 32 ? 57.425 -14.517 37.587 1.00 21.81 417 LYS D C 1
ATOM 3358 O O . LYS D 2 32 ? 56.217 -14.434 37.340 1.00 21.96 417 LYS D O 1
ATOM 3364 N N . ASN D 2 33 ? 58.083 -15.672 37.537 1.00 22.03 418 ASN D N 1
ATOM 3365 C CA . ASN D 2 33 ? 57.393 -16.928 37.206 1.00 22.56 418 ASN D CA 1
ATOM 3366 C C . ASN D 2 33 ? 56.343 -17.368 38.226 1.00 22.55 418 ASN D C 1
ATOM 3367 O O . ASN D 2 33 ? 55.261 -17.812 37.839 1.00 22.41 418 ASN D O 1
ATOM 3372 N N . ASP D 2 34 ? 56.664 -17.233 39.517 1.00 22.60 419 ASP D N 1
ATOM 3373 C CA . ASP D 2 34 ? 55.683 -17.399 40.608 1.00 23.03 419 ASP D CA 1
ATOM 3374 C C . ASP D 2 34 ? 54.473 -16.477 40.410 1.00 22.46 419 ASP D C 1
ATOM 3375 O O . ASP D 2 34 ? 53.312 -16.899 40.565 1.00 22.30 419 ASP D O 1
ATOM 3380 N N . LEU D 2 35 ? 54.754 -15.220 40.064 1.00 21.40 420 LEU D N 1
ATOM 3381 C CA . LEU D 2 35 ? 53.706 -14.222 39.860 1.00 21.04 420 LEU D CA 1
ATOM 3382 C C . LEU D 2 35 ? 52.790 -14.542 38.677 1.00 20.88 420 LEU D C 1
ATOM 3383 O O . LEU D 2 35 ? 51.574 -14.404 38.794 1.00 20.15 420 LEU D O 1
ATOM 3388 N N . ILE D 2 36 ? 53.377 -14.967 37.550 1.00 20.70 421 ILE D N 1
ATOM 3389 C CA . ILE D 2 36 ? 52.594 -15.387 36.374 1.00 21.11 421 ILE D CA 1
ATOM 3390 C C . ILE D 2 36 ? 51.650 -16.539 36.723 1.00 20.97 421 ILE D C 1
ATOM 3391 O O . ILE D 2 36 ? 50.462 -16.491 36.411 1.00 20.52 421 ILE D O 1
ATOM 3396 N N . ALA D 2 37 ? 52.193 -17.566 37.377 1.00 21.49 422 ALA D N 1
ATOM 3397 C CA . ALA D 2 37 ? 51.404 -18.734 37.792 1.00 22.01 422 ALA D CA 1
ATOM 3398 C C . ALA D 2 37 ? 50.206 -18.309 38.630 1.00 21.87 422 ALA D C 1
ATOM 3399 O O . ALA D 2 37 ? 49.099 -18.823 38.457 1.00 22.16 422 ALA D O 1
ATOM 3401 N N . LYS D 2 38 ? 50.436 -17.364 39.533 1.00 21.86 423 LYS D N 1
ATOM 3402 C CA . LYS D 2 38 ? 49.388 -16.874 40.425 1.00 22.21 423 LYS D CA 1
ATOM 3403 C C . LYS D 2 38 ? 48.319 -16.059 39.684 1.00 21.61 423 LYS D C 1
ATOM 3404 O O . LYS D 2 38 ? 47.120 -16.222 39.928 1.00 20.96 423 LYS D O 1
ATOM 3410 N N . VAL D 2 39 ? 48.753 -15.195 38.767 1.00 21.04 424 VAL D N 1
ATOM 3411 C CA . VAL D 2 39 ? 47.811 -14.472 37.909 1.00 20.58 424 VAL D CA 1
ATOM 3412 C C . VAL D 2 39 ? 46.921 -15.454 37.136 1.00 20.51 424 VAL D C 1
ATOM 3413 O O . VAL D 2 39 ? 45.701 -15.284 37.119 1.00 20.18 424 VAL D O 1
ATOM 3417 N N . ASP D 2 40 ? 47.521 -16.465 36.500 1.00 20.93 425 ASP D N 1
ATOM 3418 C CA . ASP D 2 40 ? 46.750 -17.472 35.750 1.00 21.69 425 ASP D CA 1
ATOM 3419 C C . ASP D 2 40 ? 45.758 -18.204 36.662 1.00 22.68 425 ASP D C 1
ATOM 3420 O O . ASP D 2 40 ? 44.597 -18.432 36.284 1.00 22.66 425 ASP D O 1
ATOM 3425 N N . GLU D 2 41 ? 46.220 -18.571 37.859 1.00 23.08 426 GLU D N 1
ATOM 3426 C CA . GLU D 2 41 ? 45.354 -19.232 38.828 1.00 23.87 426 GLU D CA 1
ATOM 3427 C C . GLU D 2 41 ? 44.200 -18.325 39.246 1.00 23.20 426 GLU D C 1
ATOM 3428 O O . GLU D 2 41 ? 43.046 -18.746 39.215 1.00 23.18 426 GLU D O 1
ATOM 3434 N N . LEU D 2 42 ? 44.508 -17.081 39.603 1.00 23.02 427 LEU D N 1
ATOM 3435 C CA . LEU D 2 42 ? 43.491 -16.131 40.057 1.00 22.95 427 LEU D CA 1
ATOM 3436 C C . LEU D 2 42 ? 42.444 -15.814 38.995 1.00 23.42 427 LEU D C 1
ATOM 3437 O O . LEU D 2 42 ? 41.261 -15.683 39.318 1.00 23.18 427 LEU D O 1
ATOM 3442 N N . THR D 2 43 ? 42.872 -15.671 37.738 1.00 23.52 428 THR D N 1
ATOM 3443 C CA . THR D 2 43 ? 41.910 -15.400 36.663 1.00 24.67 428 THR D CA 1
ATOM 3444 C C . THR D 2 43 ? 40.929 -16.567 36.482 1.00 24.97 428 THR D C 1
ATOM 3445 O O . THR D 2 43 ? 39.734 -16.345 36.320 1.00 25.44 428 THR D O 1
ATOM 3449 N N . CYS D 2 44 ? 41.430 -17.797 36.566 1.00 26.07 429 CYS D N 1
ATOM 3450 C CA . CYS D 2 44 ? 40.571 -18.981 36.506 1.00 27.13 429 CYS D CA 1
ATOM 3451 C C . CYS D 2 44 ? 39.623 -19.053 37.696 1.00 27.18 429 CYS D C 1
ATOM 3452 O O . CYS D 2 44 ? 38.438 -19.328 37.523 1.00 26.91 429 CYS D O 1
ATOM 3455 N N . GLU D 2 45 ? 40.148 -18.796 38.896 1.00 27.76 430 GLU D N 1
ATOM 3456 C CA . GLU D 2 45 ? 39.337 -18.815 40.122 1.00 28.54 430 GLU D CA 1
ATOM 3457 C C . GLU D 2 45 ? 38.202 -17.794 40.078 1.00 28.67 430 GLU D C 1
ATOM 3458 O O . GLU D 2 45 ? 37.066 -18.114 40.427 1.00 28.34 430 GLU D O 1
ATOM 3464 N N . LYS D 2 46 ? 38.524 -16.574 39.643 1.00 29.07 431 LYS D N 1
ATOM 3465 C CA . LYS D 2 46 ? 37.544 -15.510 39.416 1.00 30.06 431 LYS D CA 1
ATOM 3466 C C . LYS D 2 46 ? 36.425 -15.961 38.461 1.00 30.24 431 LYS D C 1
ATOM 3467 O O . LYS D 2 46 ? 35.246 -15.723 38.726 1.00 30.15 431 LYS D O 1
ATOM 3473 N N . ASP D 2 47 ? 36.812 -16.612 37.362 1.00 30.78 432 ASP D N 1
ATOM 3474 C CA . ASP D 2 47 ? 35.881 -17.139 36.359 1.00 31.45 432 ASP D CA 1
ATOM 3475 C C . ASP D 2 47 ? 34.945 -18.195 36.951 1.00 32.21 432 ASP D C 1
ATOM 3476 O O . ASP D 2 47 ? 33.732 -18.144 36.735 1.00 32.12 432 ASP D O 1
ATOM 3481 N N . VAL D 2 48 ? 35.510 -19.142 37.697 1.00 32.81 433 VAL D N 1
ATOM 3482 C CA . VAL D 2 48 ? 34.713 -20.153 38.406 1.00 33.79 433 VAL D CA 1
ATOM 3483 C C . VAL D 2 48 ? 33.702 -19.498 39.358 1.00 34.42 433 VAL D C 1
ATOM 3484 O O . VAL D 2 48 ? 32.523 -19.859 39.361 1.00 34.21 433 VAL D O 1
ATOM 3488 N N . LEU D 2 49 ? 34.163 -18.524 40.139 1.00 35.51 434 LEU D N 1
ATOM 3489 C CA . LEU D 2 49 ? 33.297 -17.816 41.088 1.00 36.78 434 LEU D CA 1
ATOM 3490 C C . LEU D 2 49 ? 32.174 -17.047 40.393 1.00 38.02 434 LEU D C 1
ATOM 3491 O O . LEU D 2 49 ? 31.040 -17.015 40.880 1.00 37.93 434 LEU D O 1
ATOM 3496 N N . GLN D 2 50 ? 32.495 -16.431 39.257 1.00 39.41 435 GLN D N 1
ATOM 3497 C CA . GLN D 2 50 ? 31.492 -15.720 38.470 1.00 40.88 435 GLN D CA 1
ATOM 3498 C C . GLN D 2 50 ? 30.406 -16.671 37.972 1.00 41.57 435 GLN D C 1
ATOM 3499 O O . GLN D 2 50 ? 29.224 -16.338 38.027 1.00 41.95 435 GLN D O 1
ATOM 3505 N N . GLY D 2 51 ? 30.814 -17.854 37.513 1.00 42.63 436 GLY D N 1
ATOM 3506 C CA . GLY D 2 51 ? 29.881 -18.908 37.115 1.00 44.13 436 GLY D CA 1
ATOM 3507 C C . GLY D 2 51 ? 29.032 -19.413 38.272 1.00 45.39 436 GLY D C 1
ATOM 3508 O O . GLY D 2 51 ? 27.811 -19.557 38.138 1.00 45.31 436 GLY D O 1
ATOM 3509 N N . GLU D 2 52 ? 29.682 -19.677 39.407 1.00 46.30 437 GLU D N 1
ATOM 3510 C CA . GLU D 2 52 ? 28.996 -20.089 40.634 1.00 47.67 437 GLU D CA 1
ATOM 3511 C C . GLU D 2 52 ? 27.945 -19.066 41.052 1.00 48.19 437 GLU D C 1
ATOM 3512 O O . GLU D 2 52 ? 26.819 -19.432 41.389 1.00 48.23 437 GLU D O 1
ATOM 3518 N N . LEU D 2 53 ? 28.321 -17.789 41.017 1.00 49.04 438 LEU D N 1
ATOM 3519 C CA . LEU D 2 53 ? 27.419 -16.697 41.371 1.00 50.11 438 LEU D CA 1
ATOM 3520 C C . LEU D 2 53 ? 26.208 -16.639 40.437 1.00 50.92 438 LEU D C 1
ATOM 3521 O O . LEU D 2 53 ? 25.080 -16.434 40.895 1.00 50.99 438 LEU D O 1
ATOM 3526 N N . GLU D 2 54 ? 26.451 -16.828 39.139 1.00 51.78 439 GLU D N 1
ATOM 3527 C CA . GLU D 2 54 ? 25.382 -16.882 38.141 1.00 52.81 439 GLU D CA 1
ATOM 3528 C C . GLU D 2 54 ? 24.367 -17.987 38.457 1.00 53.43 439 GLU D C 1
ATOM 3529 O O . GLU D 2 54 ? 23.159 -17.735 38.491 1.00 53.54 439 GLU D O 1
ATOM 3535 N N . ALA D 2 55 ? 24.871 -19.195 38.706 1.00 54.21 440 ALA D N 1
ATOM 3536 C CA . ALA D 2 55 ? 24.038 -20.359 39.009 1.00 55.03 440 ALA D CA 1
ATOM 3537 C C . ALA D 2 55 ? 23.182 -20.186 40.270 1.00 55.75 440 ALA D C 1
ATOM 3538 O O . ALA D 2 55 ? 22.025 -20.611 40.296 1.00 55.89 440 ALA D O 1
ATOM 3540 N N . VAL D 2 56 ? 23.751 -19.565 41.304 1.00 56.51 441 VAL D N 1
ATOM 3541 C CA . VAL D 2 56 ? 23.035 -19.337 42.565 1.00 57.43 441 VAL D CA 1
ATOM 3542 C C . VAL D 2 56 ? 22.010 -18.199 42.428 1.00 58.11 441 VAL D C 1
ATOM 3543 O O . VAL D 2 56 ? 20.932 -18.250 43.029 1.00 58.18 441 VAL D O 1
ATOM 3547 N N . LYS D 2 57 ? 22.344 -17.190 41.623 1.00 59.01 442 LYS D N 1
ATOM 3548 C CA . LYS D 2 57 ? 21.432 -16.080 41.335 1.00 59.89 442 LYS D CA 1
ATOM 3549 C C . LYS D 2 57 ? 20.212 -16.541 40.531 1.00 60.57 442 LYS D C 1
ATOM 3550 O O . LYS D 2 57 ? 19.101 -16.047 40.738 1.00 60.60 442 LYS D O 1
ATOM 3556 N N . GLN D 2 58 ? 20.430 -17.486 39.618 1.00 61.45 443 GLN D N 1
ATOM 3557 C CA . GLN D 2 58 ? 19.343 -18.098 38.853 1.00 62.52 443 GLN D CA 1
ATOM 3558 C C . GLN D 2 58 ? 18.495 -19.008 39.740 1.00 62.98 443 GLN D C 1
ATOM 3559 O O . GLN D 2 58 ? 17.282 -19.120 39.547 1.00 63.13 443 GLN D O 1
ATOM 3565 N N . ALA D 2 59 ? 19.143 -19.645 40.714 1.00 63.71 444 ALA D N 1
ATOM 3566 C CA . ALA D 2 59 ? 18.466 -20.509 41.682 1.00 64.37 444 ALA D CA 1
ATOM 3567 C C . ALA D 2 59 ? 17.613 -19.718 42.675 1.00 64.81 444 ALA D C 1
ATOM 3568 O O . ALA D 2 59 ? 16.628 -20.241 43.202 1.00 64.91 444 ALA D O 1
ATOM 3570 N N . LYS D 2 60 ? 18.002 -18.469 42.932 1.00 65.43 445 LYS D N 1
ATOM 3571 C CA . LYS D 2 60 ? 17.206 -17.554 43.753 1.00 66.15 445 LYS D CA 1
ATOM 3572 C C . LYS D 2 60 ? 15.891 -17.189 43.074 1.00 66.67 445 LYS D C 1
ATOM 3573 O O . LYS D 2 60 ? 14.833 -17.211 43.708 1.00 66.65 445 LYS D O 1
ATOM 3579 N N . LEU D 2 61 ? 15.976 -16.847 41.788 1.00 67.35 446 LEU D N 1
ATOM 3580 C CA . LEU D 2 61 ? 14.820 -16.424 40.996 1.00 68.04 446 LEU D CA 1
ATOM 3581 C C . LEU D 2 61 ? 13.830 -17.564 40.786 1.00 68.48 446 LEU D C 1
ATOM 3582 O O . LEU D 2 61 ? 12.618 -17.343 40.787 1.00 68.61 446 LEU D O 1
ATOM 3587 N N . LYS D 2 62 ? 14.356 -18.775 40.609 1.00 69.04 447 LYS D N 1
ATOM 3588 C CA . LYS D 2 62 ? 13.534 -19.975 40.464 1.00 69.52 447 LYS D CA 1
ATOM 3589 C C . LYS D 2 62 ? 12.800 -20.310 41.764 1.00 69.94 447 LYS D C 1
ATOM 3590 O O . LYS D 2 62 ? 11.663 -20.792 41.733 1.00 69.97 447 LYS D O 1
ATOM 3596 N N . LEU D 2 63 ? 13.456 -20.051 42.896 1.00 70.42 448 LEU D N 1
ATOM 3597 C CA . LEU D 2 63 ? 12.843 -20.211 44.218 1.00 70.92 448 LEU D CA 1
ATOM 3598 C C . LEU D 2 63 ? 11.817 -19.121 44.514 1.00 71.25 448 LEU D C 1
ATOM 3599 O O . LEU D 2 63 ? 10.837 -19.364 45.217 1.00 71.25 448 LEU D O 1
ATOM 3604 N N . GLU D 2 64 ? 12.054 -17.923 43.983 1.00 71.63 449 GLU D N 1
ATOM 3605 C CA . GLU D 2 64 ? 11.100 -16.818 44.093 1.00 72.16 449 GLU D CA 1
ATOM 3606 C C . GLU D 2 64 ? 9.884 -17.039 43.187 1.00 72.46 449 GLU D C 1
ATOM 3607 O O . GLU D 2 64 ? 8.764 -16.654 43.536 1.00 72.44 449 GLU D O 1
ATOM 3613 N N . GLU D 2 65 ? 10.113 -17.667 42.038 1.00 72.88 450 GLU D N 1
ATOM 3614 C CA . GLU D 2 65 ? 9.035 -17.990 41.113 1.00 73.23 450 GLU D CA 1
ATOM 3615 C C . GLU D 2 65 ? 8.126 -19.055 41.716 1.00 73.47 450 GLU D C 1
ATOM 3616 O O . GLU D 2 65 ? 6.902 -18.944 41.660 1.00 73.58 450 GLU D O 1
ATOM 3622 N N . LYS D 2 66 ? 8.735 -20.085 42.296 1.00 73.71 451 LYS D N 1
ATOM 3623 C CA . LYS D 2 66 ? 7.980 -21.151 42.952 1.00 73.91 451 LYS D CA 1
ATOM 3624 C C . LYS D 2 66 ? 7.244 -20.615 44.180 1.00 74.05 451 LYS D C 1
ATOM 3625 O O . LYS D 2 66 ? 6.127 -21.047 44.483 1.00 74.10 451 LYS D O 1
ATOM 3631 N N . ASN D 2 67 ? 7.880 -19.674 44.876 1.00 74.16 452 ASN D N 1
ATOM 3632 C CA . ASN D 2 67 ? 7.284 -19.005 46.029 1.00 74.30 452 ASN D CA 1
ATOM 3633 C C . ASN D 2 67 ? 6.492 -17.773 45.599 1.00 74.34 452 ASN D C 1
ATOM 3634 O O . ASN D 2 67 ? 5.304 -17.651 45.901 1.00 74.40 452 ASN D O 1
ATOM 3639 N N . ALA E 1 1 ? 63.962 -14.944 -23.562 1.00 38.42 11 ALA E N 1
ATOM 3640 C CA . ALA E 1 1 ? 62.952 -15.560 -22.645 1.00 38.41 11 ALA E CA 1
ATOM 3641 C C . ALA E 1 1 ? 63.462 -16.876 -22.086 1.00 38.31 11 ALA E C 1
ATOM 3642 O O . ALA E 1 1 ? 63.827 -17.774 -22.847 1.00 38.50 11 ALA E O 1
ATOM 3644 N N . MET E 1 2 ? 63.503 -16.987 -20.760 1.00 37.98 12 MET E N 1
ATOM 3645 C CA . MET E 1 2 ? 63.938 -18.232 -20.138 1.00 38.06 12 MET E CA 1
ATOM 3646 C C . MET E 1 2 ? 62.809 -19.254 -20.112 1.00 36.18 12 MET E C 1
ATOM 3647 O O . MET E 1 2 ? 61.653 -18.912 -19.879 1.00 36.15 12 MET E O 1
ATOM 3652 N N . GLU E 1 3 ? 63.153 -20.507 -20.371 1.00 34.41 13 GLU E N 1
ATOM 3653 C CA . GLU E 1 3 ? 62.161 -21.572 -20.358 1.00 32.82 13 GLU E CA 1
ATOM 3654 C C . GLU E 1 3 ? 61.968 -22.123 -18.951 1.00 30.75 13 GLU E C 1
ATOM 3655 O O . GLU E 1 3 ? 62.901 -22.153 -18.147 1.00 30.40 13 GLU E O 1
ATOM 3661 N N . MET E 1 4 ? 60.738 -22.524 -18.659 1.00 28.25 14 MET E N 1
ATOM 3662 C CA . MET E 1 4 ? 60.404 -23.117 -17.383 1.00 25.98 14 MET E CA 1
ATOM 3663 C C . MET E 1 4 ? 59.398 -24.256 -17.579 1.00 24.61 14 MET E C 1
ATOM 3664 O O . MET E 1 4 ? 58.306 -24.036 -18.104 1.00 23.57 14 MET E O 1
ATOM 3669 N N . ARG E 1 5 ? 59.783 -25.460 -17.161 1.00 23.06 15 ARG E N 1
ATOM 3670 C CA . ARG E 1 5 ? 58.901 -26.618 -17.238 1.00 22.05 15 ARG E CA 1
ATOM 3671 C C . ARG E 1 5 ? 57.966 -26.672 -16.034 1.00 20.56 15 ARG E C 1
ATOM 3672 O O . ARG E 1 5 ? 58.402 -26.760 -14.871 1.00 20.68 15 ARG E O 1
ATOM 3680 N N . ILE E 1 6 ? 56.679 -26.634 -16.342 1.00 19.24 16 ILE E N 1
ATOM 3681 C CA . ILE E 1 6 ? 55.619 -26.631 -15.349 1.00 17.63 16 ILE E CA 1
ATOM 3682 C C . ILE E 1 6 ? 54.762 -27.890 -15.465 1.00 17.50 16 ILE E C 1
ATOM 3683 O O . ILE E 1 6 ? 54.313 -28.245 -16.567 1.00 16.74 16 ILE E O 1
ATOM 3688 N N . LEU E 1 7 ? 54.520 -28.531 -14.324 1.00 16.82 17 LEU E N 1
ATOM 3689 C CA . LEU E 1 7 ? 53.581 -29.648 -14.237 1.00 16.69 17 LEU E CA 1
ATOM 3690 C C . LEU E 1 7 ? 52.327 -29.199 -13.493 1.00 16.72 17 LEU E C 1
ATOM 3691 O O . LEU E 1 7 ? 52.400 -28.760 -12.341 1.00 16.65 17 LEU E O 1
ATOM 3696 N N . MET E 1 8 ? 51.181 -29.269 -14.161 1.00 16.01 18 MET E N 1
ATOM 3697 C CA . MET E 1 8 ? 49.937 -28.849 -13.532 1.00 16.19 18 MET E CA 1
ATOM 3698 C C . MET E 1 8 ? 49.065 -30.046 -13.164 1.00 16.40 18 MET E C 1
ATOM 3699 O O . MET E 1 8 ? 48.554 -30.759 -14.034 1.00 16.16 18 MET E O 1
ATOM 3704 N N . LEU E 1 9 ? 48.908 -30.250 -11.861 1.00 15.75 19 LEU E N 1
ATOM 3705 C CA . LEU E 1 9 ? 48.202 -31.411 -11.339 1.00 16.13 19 LEU E CA 1
ATOM 3706 C C . LEU E 1 9 ? 47.116 -30.983 -10.373 1.00 16.24 19 LEU E C 1
ATOM 3707 O O . LEU E 1 9 ? 46.980 -29.794 -10.052 1.00 16.58 19 LEU E O 1
ATOM 3712 N N . GLY E 1 10 ? 46.330 -31.956 -9.926 1.00 16.30 20 GLY E N 1
ATOM 3713 C CA . GLY E 1 10 ? 45.174 -31.694 -9.086 1.00 16.28 20 GLY E CA 1
ATOM 3714 C C . GLY E 1 10 ? 44.121 -32.746 -9.387 1.00 16.91 20 GLY E C 1
ATOM 3715 O O . GLY E 1 10 ? 44.225 -33.459 -10.389 1.00 16.70 20 GLY E O 1
ATOM 3716 N N . LEU E 1 11 ? 43.128 -32.857 -8.515 1.00 16.80 21 LEU E N 1
ATOM 3717 C CA . LEU E 1 11 ? 42.027 -33.796 -8.719 1.00 17.11 21 LEU E CA 1
ATOM 3718 C C . LEU E 1 11 ? 41.276 -33.499 -10.014 1.00 17.21 21 LEU E C 1
ATOM 3719 O O . LEU E 1 11 ? 41.259 -32.364 -10.494 1.00 16.16 21 LEU E O 1
ATOM 3724 N N . ASP E 1 12 ? 40.642 -34.531 -10.568 1.00 17.37 22 ASP E N 1
ATOM 3725 C CA . ASP E 1 12 ? 39.699 -34.351 -11.662 1.00 17.76 22 ASP E CA 1
ATOM 3726 C C . ASP E 1 12 ? 38.709 -33.255 -11.294 1.00 17.61 22 ASP E C 1
ATOM 3727 O O . ASP E 1 12 ? 38.347 -33.102 -10.109 1.00 17.59 22 ASP E O 1
ATOM 3732 N N . ALA E 1 13 ? 38.308 -32.495 -12.317 1.00 17.27 23 ALA E N 1
ATOM 3733 C CA . ALA E 1 13 ? 37.367 -31.367 -12.241 1.00 16.98 23 ALA E CA 1
ATOM 3734 C C . ALA E 1 13 ? 37.870 -30.111 -11.517 1.00 16.70 23 ALA E C 1
ATOM 3735 O O . ALA E 1 13 ? 37.096 -29.185 -11.294 1.00 17.19 23 ALA E O 1
ATOM 3737 N N . ALA E 1 14 ? 39.157 -30.068 -11.183 1.00 16.38 24 ALA E N 1
ATOM 3738 C CA . ALA E 1 14 ? 39.714 -28.929 -10.435 1.00 16.57 24 ALA E CA 1
ATOM 3739 C C . ALA E 1 14 ? 39.791 -27.655 -11.275 1.00 15.94 24 ALA E C 1
ATOM 3740 O O . ALA E 1 14 ? 39.640 -26.554 -10.745 1.00 16.35 24 ALA E O 1
ATOM 3742 N N . GLY E 1 15 ? 40.000 -27.816 -12.583 1.00 15.46 25 GLY E N 1
ATOM 3743 C CA . GLY E 1 15 ? 40.057 -26.695 -13.513 1.00 15.29 25 GLY E CA 1
ATOM 3744 C C . GLY E 1 15 ? 41.360 -26.555 -14.277 1.00 14.72 25 GLY E C 1
ATOM 3745 O O . GLY E 1 15 ? 41.585 -25.541 -14.910 1.00 15.37 25 GLY E O 1
ATOM 3746 N N . LYS E 1 16 ? 42.202 -27.584 -14.240 1.00 14.98 26 LYS E N 1
ATOM 3747 C CA . LYS E 1 16 ? 43.513 -27.556 -14.897 1.00 14.63 26 LYS E CA 1
ATOM 3748 C C . LYS E 1 16 ? 43.430 -27.252 -16.408 1.00 14.42 26 LYS E C 1
ATOM 3749 O O . LYS E 1 16 ? 44.091 -26.347 -16.898 1.00 13.17 26 LYS E O 1
ATOM 3755 N N . THR E 1 17 ? 42.621 -28.019 -17.142 1.00 14.54 27 THR E N 1
ATOM 3756 C CA . THR E 1 17 ? 42.522 -27.840 -18.605 1.00 14.12 27 THR E CA 1
ATOM 3757 C C . THR E 1 17 ? 41.899 -26.486 -18.932 1.00 14.42 27 THR E C 1
ATOM 3758 O O . THR E 1 17 ? 42.329 -25.792 -19.856 1.00 14.43 27 THR E O 1
ATOM 3762 N N . THR E 1 18 ? 40.909 -26.088 -18.140 1.00 14.73 28 THR E N 1
ATOM 3763 C CA . THR E 1 18 ? 40.325 -24.753 -18.276 1.00 15.11 28 THR E CA 1
ATOM 3764 C C . THR E 1 18 ? 41.411 -23.667 -18.166 1.00 15.41 28 THR E C 1
ATOM 3765 O O . THR E 1 18 ? 41.504 -22.773 -19.018 1.00 14.74 28 THR E O 1
ATOM 3769 N N . ILE E 1 19 ? 42.238 -23.762 -17.125 1.00 15.34 29 ILE E N 1
ATOM 3770 C CA . ILE E 1 19 ? 43.353 -22.831 -16.948 1.00 15.43 29 ILE E CA 1
ATOM 3771 C C . ILE E 1 19 ? 44.304 -22.857 -18.146 1.00 15.42 29 ILE E C 1
ATOM 3772 O O . ILE E 1 19 ? 44.656 -21.811 -18.688 1.00 14.74 29 ILE E O 1
ATOM 3777 N N . LEU E 1 20 ? 44.715 -24.057 -18.547 1.00 15.53 30 LEU E N 1
ATOM 3778 C CA . LEU E 1 20 ? 45.668 -24.217 -19.638 1.00 16.18 30 LEU E CA 1
ATOM 3779 C C . LEU E 1 20 ? 45.208 -23.471 -20.887 1.00 16.12 30 LEU E C 1
ATOM 3780 O O . LEU E 1 20 ? 45.979 -22.698 -21.470 1.00 15.23 30 LEU E O 1
ATOM 3785 N N . TYR E 1 21 ? 43.954 -23.691 -21.286 1.00 16.42 31 TYR E N 1
ATOM 3786 C CA . TYR E 1 21 ? 43.451 -23.072 -22.515 1.00 17.38 31 TYR E CA 1
ATOM 3787 C C . TYR E 1 21 ? 43.076 -21.607 -22.370 1.00 17.10 31 TYR E C 1
ATOM 3788 O O . TYR E 1 21 ? 43.251 -20.838 -23.314 1.00 17.48 31 TYR E O 1
ATOM 3797 N N . LYS E 1 22 ? 42.635 -21.215 -21.180 1.00 17.25 32 LYS E N 1
ATOM 3798 C CA . LYS E 1 22 ? 42.472 -19.786 -20.855 1.00 17.91 32 LYS E CA 1
ATOM 3799 C C . LYS E 1 22 ? 43.782 -19.030 -21.079 1.00 18.04 32 LYS E C 1
ATOM 3800 O O . LYS E 1 22 ? 43.779 -17.955 -21.680 1.00 18.83 32 LYS E O 1
ATOM 3806 N N . LEU E 1 23 ? 44.892 -19.614 -20.623 1.00 18.35 33 LEU E N 1
ATOM 3807 C CA . LEU E 1 23 ? 46.232 -19.040 -20.805 1.00 18.46 33 LEU E CA 1
ATOM 3808 C C . LEU E 1 23 ? 46.748 -19.134 -22.246 1.00 19.33 33 LEU E C 1
ATOM 3809 O O . LEU E 1 23 ? 47.317 -18.173 -22.768 1.00 18.56 33 LEU E O 1
ATOM 3814 N N . LYS E 1 24 ? 46.554 -20.287 -22.879 1.00 19.33 34 LYS E N 1
ATOM 3815 C CA . LYS E 1 24 ? 47.062 -20.515 -24.236 1.00 20.69 34 LYS E CA 1
ATOM 3816 C C . LYS E 1 24 ? 46.286 -19.733 -25.295 1.00 20.79 34 LYS E C 1
ATOM 3817 O O . LYS E 1 24 ? 46.879 -19.137 -26.190 1.00 20.71 34 LYS E O 1
ATOM 3823 N N . LEU E 1 25 ? 44.964 -19.721 -25.170 1.00 21.43 35 LEU E N 1
ATOM 3824 C CA . LEU E 1 25 ? 44.099 -19.211 -26.224 1.00 22.40 35 LEU E CA 1
ATOM 3825 C C . LEU E 1 25 ? 43.514 -17.846 -25.910 1.00 22.63 35 LEU E C 1
ATOM 3826 O O . LEU E 1 25 ? 42.988 -17.184 -26.800 1.00 22.59 35 LEU E O 1
ATOM 3831 N N . GLY E 1 26 ? 43.593 -17.442 -24.641 1.00 22.47 36 GLY E N 1
ATOM 3832 C CA . GLY E 1 26 ? 4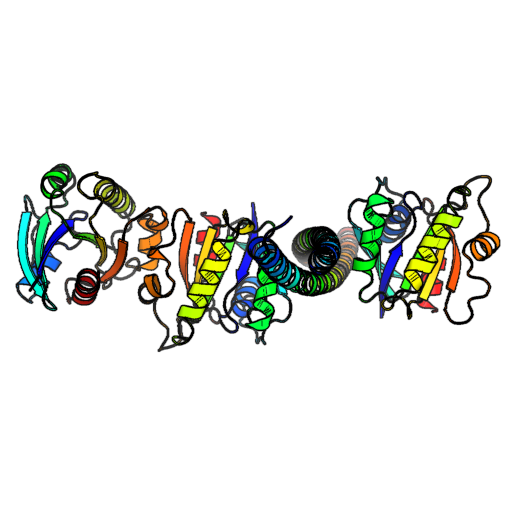2.965 -16.213 -24.176 1.00 22.85 36 GLY E CA 1
ATOM 3833 C C . GLY E 1 26 ? 41.461 -16.207 -24.296 1.00 23.52 36 GLY E C 1
ATOM 3834 O O . GLY E 1 26 ? 40.851 -15.169 -24.572 1.00 23.54 36 GLY E O 1
ATOM 3835 N N . GLN E 1 27 ? 40.858 -17.376 -24.114 1.00 23.17 37 GLN E N 1
ATOM 3836 C CA . GLN E 1 27 ? 39.411 -17.497 -24.205 1.00 23.22 37 GLN E CA 1
ATOM 3837 C C . GLN E 1 27 ? 38.937 -18.698 -23.404 1.00 22.75 37 GLN E C 1
ATOM 3838 O O . GLN E 1 27 ? 39.672 -19.674 -23.220 1.00 22.37 37 GLN E O 1
ATOM 3844 N N . SER E 1 28 ? 37.727 -18.586 -22.877 1.00 22.41 38 SER E N 1
ATOM 3845 C CA . SER E 1 28 ? 37.128 -19.648 -22.096 1.00 22.38 38 SER E CA 1
ATOM 3846 C C . SER E 1 28 ? 36.619 -20.728 -23.037 1.00 22.68 38 SER E C 1
ATOM 3847 O O . SER E 1 28 ? 35.854 -20.435 -23.970 1.00 23.04 38 SER E O 1
ATOM 3850 N N . VAL E 1 29 ? 37.071 -21.956 -22.807 1.00 22.09 39 VAL E N 1
ATOM 3851 C CA . VAL E 1 29 ? 36.624 -23.113 -23.598 1.00 22.39 39 VAL E CA 1
ATOM 3852 C C . VAL E 1 29 ? 35.899 -24.133 -22.720 1.00 21.96 39 VAL E C 1
ATOM 3853 O O . VAL E 1 29 ? 36.205 -24.288 -21.529 1.00 21.95 39 VAL E O 1
ATOM 3857 N N . THR E 1 30 ? 34.928 -24.819 -23.313 1.00 21.58 40 THR E N 1
ATOM 3858 C CA . THR E 1 30 ? 34.304 -25.959 -22.666 1.00 21.67 40 THR E CA 1
ATOM 3859 C C . THR E 1 30 ? 35.284 -27.129 -22.721 1.00 21.00 40 THR E C 1
ATOM 3860 O O . THR E 1 30 ? 36.008 -27.289 -23.709 1.00 21.16 40 THR E O 1
ATOM 3864 N N . THR E 1 31 ? 35.320 -27.919 -21.651 1.00 20.47 41 THR E N 1
ATOM 3865 C CA . THR E 1 31 ? 36.229 -29.057 -21.563 1.00 20.55 41 THR E CA 1
ATOM 3866 C C . THR E 1 31 ? 35.467 -30.361 -21.392 1.00 20.48 41 THR E C 1
ATOM 3867 O O . THR E 1 31 ? 34.268 -30.361 -21.056 1.00 20.45 41 THR E O 1
ATOM 3871 N N . ILE E 1 32 ? 36.172 -31.464 -21.640 1.00 19.96 42 ILE E N 1
ATOM 3872 C CA . ILE E 1 32 ? 35.772 -32.788 -21.154 1.00 20.48 42 ILE E CA 1
ATOM 3873 C C . ILE E 1 32 ? 36.891 -33.308 -20.252 1.00 19.84 42 ILE E C 1
ATOM 3874 O O . ILE E 1 32 ? 38.015 -32.810 -20.340 1.00 19.46 42 ILE E O 1
ATOM 3879 N N . PRO E 1 33 ? 36.594 -34.278 -19.359 1.00 19.59 43 PRO E N 1
ATOM 3880 C CA . PRO E 1 33 ? 37.676 -34.831 -18.536 1.00 19.09 43 PRO E CA 1
ATOM 3881 C C . PRO E 1 33 ? 38.838 -35.343 -19.374 1.00 18.80 43 PRO E C 1
ATOM 3882 O O . PRO E 1 33 ? 38.627 -35.917 -20.446 1.00 18.55 43 PRO E O 1
ATOM 3886 N N . THR E 1 34 ? 40.055 -35.116 -18.884 1.00 18.10 44 THR E N 1
ATOM 3887 C CA . THR E 1 34 ? 41.273 -35.436 -19.621 1.00 18.43 44 THR E CA 1
ATOM 3888 C C . THR E 1 34 ? 41.805 -36.831 -19.316 1.00 19.19 44 THR E C 1
ATOM 3889 O O . THR E 1 34 ? 42.243 -37.122 -18.202 1.00 18.85 44 THR E O 1
ATOM 3893 N N . VAL E 1 35 ? 41.786 -37.689 -20.328 1.00 20.26 45 VAL E N 1
ATOM 3894 C CA . VAL E 1 35 ? 42.506 -38.946 -20.253 1.00 21.89 45 VAL E CA 1
ATOM 3895 C C . VAL E 1 35 ? 43.790 -38.763 -21.041 1.00 22.32 45 VAL E C 1
ATOM 3896 O O . VAL E 1 35 ? 43.764 -38.487 -22.244 1.00 24.60 45 VAL E O 1
ATOM 3900 N N . GLY E 1 36 ? 44.919 -38.886 -20.365 1.00 21.92 46 GLY E N 1
ATOM 3901 C CA . GLY E 1 36 ? 46.190 -38.574 -20.973 1.00 20.93 46 GLY E CA 1
ATOM 3902 C C . GLY E 1 36 ? 46.624 -37.198 -20.491 1.00 21.02 46 GLY E C 1
ATOM 3903 O O . GLY E 1 36 ? 46.591 -36.924 -19.288 1.00 20.52 46 GLY E O 1
ATOM 3904 N N . PHE E 1 37 ? 47.012 -36.335 -21.427 1.00 20.53 47 PHE E N 1
ATOM 3905 C CA . PHE E 1 37 ? 47.586 -35.033 -21.073 1.00 20.58 47 PHE E CA 1
ATOM 3906 C C . PHE E 1 37 ? 47.384 -34.004 -22.168 1.00 20.35 47 PHE E C 1
ATOM 3907 O O . PHE E 1 37 ? 47.160 -34.351 -23.343 1.00 20.07 47 PHE E O 1
ATOM 3915 N N . ASN E 1 38 ? 47.467 -32.737 -21.769 1.00 18.99 48 ASN E N 1
ATOM 3916 C CA . ASN E 1 38 ? 47.571 -31.627 -22.691 1.00 18.75 48 ASN E CA 1
ATOM 3917 C C . ASN E 1 38 ? 48.875 -30.900 -22.363 1.00 18.59 48 ASN E C 1
ATOM 3918 O O . ASN E 1 38 ? 49.347 -30.941 -21.222 1.00 18.66 48 ASN E O 1
ATOM 3923 N N . VAL E 1 39 ? 49.473 -30.268 -23.359 1.00 18.27 49 VAL E N 1
ATOM 3924 C CA . VAL E 1 39 ? 50.690 -29.478 -23.136 1.00 18.29 49 VAL E CA 1
ATOM 3925 C C . VAL E 1 39 ? 50.643 -28.247 -24.032 1.00 18.18 49 VAL E C 1
ATOM 3926 O O . VAL E 1 39 ? 50.365 -28.345 -25.229 1.00 17.14 49 VAL E O 1
ATOM 3930 N N . GLU E 1 40 ? 50.865 -27.083 -23.431 1.00 18.31 50 GLU E N 1
ATOM 3931 C CA . GLU E 1 40 ? 50.880 -25.833 -24.177 1.00 18.39 50 GLU E CA 1
ATOM 3932 C C . GLU E 1 40 ? 51.987 -24.938 -23.667 1.00 19.22 50 GLU E C 1
ATOM 3933 O O . GLU E 1 40 ? 52.336 -24.975 -22.479 1.00 19.01 50 GLU E O 1
ATOM 3939 N N . THR E 1 41 ? 52.520 -24.124 -24.571 1.00 19.26 51 THR E N 1
ATOM 3940 C CA . THR E 1 41 ? 53.516 -23.139 -24.203 1.00 20.25 51 THR E CA 1
ATOM 3941 C C . THR E 1 41 ? 52.883 -21.744 -24.139 1.00 20.31 51 THR E C 1
ATOM 3942 O O . THR E 1 41 ? 52.136 -21.325 -25.039 1.00 19.39 51 THR E O 1
ATOM 3946 N N . VAL E 1 42 ? 53.157 -21.055 -23.037 1.00 20.78 52 VAL E N 1
ATOM 3947 C CA . VAL E 1 42 ? 52.619 -19.721 -22.778 1.00 22.03 52 VAL E CA 1
ATOM 3948 C C . VAL E 1 42 ? 53.803 -18.830 -22.382 1.00 22.10 52 VAL E C 1
ATOM 3949 O O . VAL E 1 42 ? 54.594 -19.200 -21.518 1.00 21.87 52 VAL E O 1
ATOM 3953 N N . THR E 1 43 ? 53.933 -17.676 -23.035 1.00 22.22 53 THR E N 1
ATOM 3954 C CA . THR E 1 43 ? 54.974 -16.713 -22.670 1.00 22.63 53 THR E CA 1
ATOM 3955 C C . THR E 1 43 ? 54.394 -15.562 -21.831 1.00 21.79 53 THR E C 1
ATOM 3956 O O . THR E 1 43 ? 53.348 -15.012 -22.159 1.00 21.12 53 THR E O 1
ATOM 3960 N N . TYR E 1 44 ? 55.078 -15.242 -20.734 1.00 22.10 54 TYR E N 1
ATOM 3961 C CA . TYR E 1 44 ? 54.664 -14.184 -19.807 1.00 22.75 54 TYR E CA 1
ATOM 3962 C C . TYR E 1 44 ? 55.856 -13.617 -19.041 1.00 22.76 54 TYR E C 1
ATOM 3963 O O . TYR E 1 44 ? 56.627 -14.366 -18.432 1.00 21.87 54 TYR E O 1
ATOM 3972 N N . LYS E 1 45 ? 55.996 -12.292 -19.082 1.00 23.60 55 LYS E N 1
ATOM 3973 C CA . LYS E 1 45 ? 57.101 -11.581 -18.404 1.00 24.30 55 LYS E CA 1
ATOM 3974 C C . LYS E 1 45 ? 58.466 -12.226 -18.670 1.00 24.00 55 LYS E C 1
ATOM 3975 O O . LYS E 1 45 ? 59.215 -12.548 -17.745 1.00 24.32 55 LYS E O 1
ATOM 3981 N N . ASN E 1 46 ? 58.773 -12.420 -19.949 1.00 23.90 56 ASN E N 1
ATOM 3982 C CA . ASN E 1 46 ? 60.061 -12.955 -20.391 1.00 24.24 56 ASN E CA 1
ATOM 3983 C C . ASN E 1 46 ? 60.371 -14.367 -19.881 1.00 24.04 56 ASN E C 1
ATOM 3984 O O . ASN E 1 46 ? 61.532 -14.759 -19.787 1.00 23.64 56 ASN E O 1
ATOM 3989 N N . VAL E 1 47 ? 59.332 -15.132 -19.555 1.00 23.75 57 VAL E N 1
ATOM 3990 C CA . VAL E 1 47 ? 59.518 -16.568 -19.336 1.00 23.95 57 VAL E CA 1
ATOM 3991 C C . VAL E 1 47 ? 58.539 -17.380 -20.173 1.00 23.32 57 VAL E C 1
ATOM 3992 O O . VAL E 1 47 ? 57.350 -17.057 -20.275 1.00 22.52 57 VAL E O 1
ATOM 3996 N N . LYS E 1 48 ? 59.096 -18.404 -20.803 1.00 23.07 58 LYS E N 1
ATOM 3997 C CA . LYS E 1 48 ? 58.369 -19.290 -21.688 1.00 23.29 58 LYS E CA 1
ATOM 3998 C C . LYS E 1 48 ? 57.982 -20.494 -20.842 1.00 21.70 58 LYS E C 1
ATOM 3999 O O . LYS E 1 48 ? 58.812 -21.350 -20.556 1.00 21.83 58 LYS E O 1
ATOM 4005 N N . PHE E 1 49 ? 56.727 -20.528 -20.407 1.00 20.68 59 PHE E N 1
ATOM 4006 C CA . PHE E 1 49 ? 56.230 -21.638 -19.587 1.00 20.14 59 PHE E CA 1
ATOM 4007 C C . PHE E 1 49 ? 55.811 -22.799 -20.476 1.00 20.04 59 PHE E C 1
ATOM 4008 O O . PHE E 1 49 ? 54.949 -22.631 -21.334 1.00 20.83 59 PHE E O 1
ATOM 4016 N N . ASN E 1 50 ? 56.414 -23.966 -20.275 1.00 20.17 60 ASN E N 1
ATOM 4017 C CA . ASN E 1 50 ? 55.948 -25.192 -20.931 1.00 19.96 60 ASN E CA 1
ATOM 4018 C C . ASN E 1 50 ? 55.103 -25.962 -19.927 1.00 18.89 60 ASN E C 1
ATOM 4019 O O . ASN E 1 50 ? 55.630 -26.550 -18.989 1.00 19.04 60 ASN E O 1
ATOM 4024 N N . VAL E 1 51 ? 53.787 -25.916 -20.110 1.00 18.20 61 VAL E N 1
ATOM 4025 C CA . VAL E 1 51 ? 52.854 -26.380 -19.094 1.00 17.41 61 VAL E CA 1
ATOM 4026 C C . VAL E 1 51 ? 52.192 -27.704 -19.491 1.00 17.24 61 VAL E C 1
ATOM 4027 O O . VAL E 1 51 ? 51.457 -27.769 -20.477 1.00 16.83 61 VAL E O 1
ATOM 4031 N N . TRP E 1 52 ? 52.462 -28.737 -18.695 1.00 17.05 62 TRP E N 1
ATOM 4032 C CA . TRP E 1 52 ? 51.872 -30.060 -18.864 1.00 17.77 62 TRP E CA 1
ATOM 4033 C C . TRP E 1 52 ? 50.676 -30.237 -17.937 1.00 17.02 62 TRP E C 1
ATOM 4034 O O . TRP E 1 52 ? 50.827 -30.234 -16.712 1.00 16.64 62 TRP E O 1
ATOM 4045 N N . ASP E 1 53 ? 49.500 -30.390 -18.540 1.00 16.57 63 ASP E N 1
ATOM 4046 C CA . ASP E 1 53 ? 48.237 -30.619 -17.852 1.00 16.55 63 ASP E CA 1
ATOM 4047 C C . ASP E 1 53 ? 47.927 -32.119 -17.946 1.00 17.40 63 ASP E C 1
ATOM 4048 O O . ASP E 1 53 ? 47.671 -32.641 -19.038 1.00 16.62 63 ASP E O 1
ATOM 4053 N N . VAL E 1 54 ? 47.979 -32.802 -16.803 1.00 17.29 64 VAL E N 1
ATOM 4054 C CA . VAL E 1 54 ? 47.832 -34.256 -16.770 1.00 17.73 64 VAL E CA 1
ATOM 4055 C C . VAL E 1 54 ? 46.528 -34.649 -16.067 1.00 17.83 64 VAL E C 1
ATOM 4056 O O . VAL E 1 54 ? 46.237 -34.169 -14.968 1.00 18.07 64 VAL E O 1
ATOM 4060 N N . GLY E 1 55 ? 45.744 -35.517 -16.714 1.00 17.32 65 GLY E N 1
ATOM 4061 C CA . GLY E 1 55 ? 44.449 -35.933 -16.188 1.00 16.76 65 GLY E CA 1
ATOM 4062 C C . GLY E 1 55 ? 44.467 -36.351 -14.719 1.00 16.53 65 GLY E C 1
ATOM 4063 O O . GLY E 1 55 ? 45.348 -37.085 -14.286 1.00 16.23 65 GLY E O 1
ATOM 4064 N N . GLY E 1 56 ? 43.469 -35.896 -13.975 1.00 16.66 66 GLY E N 1
ATOM 4065 C CA . GLY E 1 56 ? 43.418 -36.093 -12.521 1.00 17.06 66 GLY E CA 1
ATOM 4066 C C . GLY 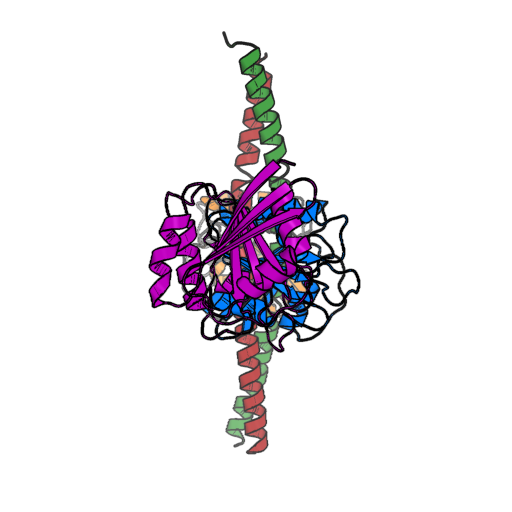E 1 56 ? 42.432 -37.132 -12.010 1.00 17.18 66 GLY E C 1
ATOM 4067 O O . GLY E 1 56 ? 42.291 -37.302 -10.796 1.00 16.19 66 GLY E O 1
ATOM 4068 N N . LEU E 1 57 ? 41.735 -37.838 -12.906 1.00 16.91 67 LEU E N 1
ATOM 4069 C CA . LEU E 1 57 ? 40.849 -38.919 -12.433 1.00 17.51 67 LEU E CA 1
ATOM 4070 C C . LEU E 1 57 ? 41.643 -39.954 -11.633 1.00 17.55 67 LEU E C 1
ATOM 4071 O O . LEU E 1 57 ? 42.774 -40.283 -11.982 1.00 17.55 67 LEU E O 1
ATOM 4076 N N . ASP E 1 58 ? 41.047 -40.450 -10.554 1.00 18.96 68 ASP E N 1
ATOM 4077 C CA . ASP E 1 58 ? 41.754 -41.295 -9.579 1.00 20.35 68 ASP E CA 1
ATOM 4078 C C . ASP E 1 58 ? 42.614 -42.397 -10.210 1.00 19.83 68 ASP E C 1
ATOM 4079 O O . ASP E 1 58 ? 43.814 -42.525 -9.935 1.00 18.86 68 ASP E O 1
ATOM 4084 N N . LYS E 1 59 ? 42.007 -43.178 -11.088 1.00 20.17 69 LYS E N 1
ATOM 4085 C CA . LYS E 1 59 ? 42.678 -44.366 -11.625 1.00 21.12 69 LYS E CA 1
ATOM 4086 C C . LYS E 1 59 ? 43.848 -44.072 -12.585 1.00 20.42 69 LYS E C 1
ATOM 4087 O O . LYS E 1 59 ? 44.653 -44.952 -12.864 1.00 20.54 69 LYS E O 1
ATOM 4093 N N . ILE E 1 60 ? 43.965 -42.836 -13.063 1.00 19.79 70 ILE E N 1
ATOM 4094 C CA . ILE E 1 60 ? 45.117 -42.461 -13.895 1.00 19.59 70 ILE E CA 1
ATOM 4095 C C . ILE E 1 60 ? 46.185 -41.596 -13.187 1.00 19.71 70 ILE E C 1
ATOM 4096 O O . ILE E 1 60 ? 47.190 -41.220 -13.788 1.00 19.25 70 ILE E O 1
ATOM 4101 N N . ARG E 1 61 ? 45.967 -41.307 -11.908 1.00 20.05 71 ARG E N 1
ATOM 4102 C CA . ARG E 1 61 ? 46.927 -40.533 -11.107 1.00 20.41 71 ARG E CA 1
ATOM 4103 C C . ARG E 1 61 ? 48.323 -41.146 -10.992 1.00 20.88 71 ARG E C 1
ATOM 4104 O O . ARG E 1 61 ? 49.310 -40.410 -10.915 1.00 20.69 71 ARG E O 1
ATOM 4112 N N . PRO E 1 62 ? 48.424 -42.494 -10.965 1.00 21.24 72 PRO E N 1
ATOM 4113 C CA . PRO E 1 62 ? 49.757 -43.096 -11.011 1.00 21.04 72 PRO E CA 1
ATOM 4114 C C . PRO E 1 62 ? 50.611 -42.676 -12.200 1.00 20.92 72 PRO E C 1
ATOM 4115 O O . PRO E 1 62 ? 51.822 -42.803 -12.136 1.00 21.03 72 PRO E O 1
ATOM 4119 N N . LEU E 1 63 ? 49.994 -42.148 -13.256 1.00 20.36 73 LEU E N 1
ATOM 4120 C CA . LEU E 1 63 ? 50.754 -41.694 -14.413 1.00 20.44 73 LEU E CA 1
ATOM 4121 C C . LEU E 1 63 ? 51.434 -40.340 -14.190 1.00 20.43 73 LEU E C 1
ATOM 4122 O O . LEU E 1 63 ? 52.351 -39.975 -14.923 1.00 20.30 73 LEU E O 1
ATOM 4127 N N . TRP E 1 64 ? 50.993 -39.607 -13.169 1.00 20.69 74 TRP E N 1
ATOM 4128 C CA . TRP E 1 64 ? 51.593 -38.305 -12.860 1.00 20.88 74 TRP E CA 1
ATOM 4129 C C . TRP E 1 64 ? 53.108 -38.414 -12.713 1.00 21.82 74 TRP E C 1
ATOM 4130 O O . TRP E 1 64 ? 53.852 -37.539 -13.158 1.00 21.54 74 TRP E O 1
ATOM 4141 N N . ARG E 1 65 ? 53.558 -39.499 -12.087 1.00 23.08 75 ARG E N 1
ATOM 4142 C CA . ARG E 1 65 ? 54.979 -39.663 -11.771 1.00 25.34 75 ARG E CA 1
ATOM 4143 C C . ARG E 1 65 ? 55.899 -39.745 -12.990 1.00 24.68 75 ARG E C 1
ATOM 4144 O O . ARG E 1 65 ? 57.090 -39.478 -12.871 1.00 24.70 75 ARG E O 1
ATOM 4152 N N . HIS E 1 66 ? 55.342 -40.093 -14.154 1.00 24.71 76 HIS E N 1
ATOM 4153 C CA . HIS E 1 66 ? 56.092 -40.107 -15.418 1.00 25.03 76 HIS E CA 1
ATOM 4154 C C . HIS E 1 66 ? 56.493 -38.707 -15.897 1.00 24.55 76 HIS E C 1
ATOM 4155 O O . HIS E 1 66 ? 57.286 -38.567 -16.832 1.00 24.27 76 HIS E O 1
ATOM 4162 N N . TYR E 1 67 ? 55.946 -37.675 -15.256 1.00 23.39 77 TYR E N 1
ATOM 4163 C CA . TYR E 1 67 ? 56.183 -36.293 -15.675 1.00 23.28 77 TYR E CA 1
ATOM 4164 C C . TYR E 1 67 ? 57.041 -35.501 -14.685 1.00 23.30 77 TYR E C 1
ATOM 4165 O O . TYR E 1 67 ? 57.360 -34.331 -14.936 1.00 23.51 77 TYR E O 1
ATOM 4174 N N . TYR E 1 68 ? 57.390 -36.123 -13.561 1.00 23.06 78 TYR E N 1
ATOM 4175 C CA . TYR E 1 68 ? 58.097 -35.418 -12.479 1.00 23.67 78 TYR E CA 1
ATOM 4176 C C . TYR E 1 68 ? 59.482 -34.946 -12.902 1.00 24.05 78 TYR E C 1
ATOM 4177 O O . TYR E 1 68 ? 59.825 -33.782 -12.699 1.00 24.42 78 TYR E O 1
ATOM 4186 N N . THR E 1 69 ? 60.273 -35.843 -13.492 1.00 24.52 79 THR E N 1
ATOM 4187 C CA . THR E 1 69 ? 61.664 -35.515 -13.833 1.00 25.22 79 THR E CA 1
ATOM 4188 C C . THR E 1 69 ? 61.774 -34.300 -14.763 1.00 24.85 79 THR E C 1
ATOM 4189 O O . THR E 1 69 ? 61.131 -34.238 -15.811 1.00 25.10 79 THR E O 1
ATOM 4193 N N . GLY E 1 70 ? 62.583 -33.329 -14.346 1.00 24.68 80 GLY E N 1
ATOM 4194 C CA . GLY E 1 70 ? 62.785 -32.095 -15.102 1.00 24.44 80 GLY E CA 1
ATOM 4195 C C . GLY E 1 70 ? 61.846 -30.955 -14.728 1.00 24.00 80 GLY E C 1
ATOM 4196 O O . GLY E 1 70 ? 62.049 -29.810 -15.155 1.00 23.74 80 GLY E O 1
ATOM 4197 N N . THR E 1 71 ? 60.821 -31.261 -13.937 1.00 23.39 81 THR E N 1
ATOM 4198 C CA . THR E 1 71 ? 59.820 -30.256 -13.560 1.00 23.36 81 THR E CA 1
ATOM 4199 C C . THR E 1 71 ? 60.394 -29.204 -12.611 1.00 23.18 81 THR E C 1
ATOM 4200 O O . THR E 1 71 ? 60.971 -29.538 -11.570 1.00 23.55 81 THR E O 1
ATOM 4204 N N . GLN E 1 72 ? 60.223 -27.938 -12.983 1.00 22.59 82 GLN E N 1
ATOM 4205 C CA . GLN E 1 72 ? 60.793 -26.814 -12.239 1.00 22.36 82 GLN E CA 1
ATOM 4206 C C . GLN E 1 72 ? 59.747 -26.102 -11.381 1.00 21.69 82 GLN E C 1
ATOM 4207 O O . GLN E 1 72 ? 60.076 -25.470 -10.377 1.00 21.68 82 GLN E O 1
ATOM 4213 N N . GLY E 1 73 ? 58.484 -26.220 -11.776 1.00 20.93 83 GLY E N 1
ATOM 4214 C CA . GLY E 1 73 ? 57.380 -25.689 -10.987 1.00 19.63 83 GLY E CA 1
ATOM 4215 C C . GLY E 1 73 ? 56.172 -26.606 -11.053 1.00 19.39 83 GLY E C 1
ATOM 4216 O O . GLY E 1 73 ? 55.808 -27.090 -12.130 1.00 19.22 83 GLY E O 1
ATOM 4217 N N . LEU E 1 74 ? 55.562 -26.836 -9.896 1.00 18.29 84 LEU E N 1
ATOM 4218 C CA . LEU E 1 74 ? 54.282 -27.516 -9.802 1.00 17.87 84 LEU E CA 1
ATOM 4219 C C . LEU E 1 74 ? 53.178 -26.485 -9.640 1.00 17.50 84 LEU E C 1
ATOM 4220 O O . LEU E 1 74 ? 53.251 -25.619 -8.766 1.00 17.65 84 LEU E O 1
ATOM 4225 N N . ILE E 1 75 ? 52.176 -26.558 -10.508 1.00 16.47 85 ILE E N 1
ATOM 4226 C CA . ILE E 1 75 ? 50.917 -25.885 -10.257 1.00 16.32 85 ILE E CA 1
ATOM 4227 C C . ILE E 1 75 ? 49.937 -26.955 -9.776 1.00 16.95 85 ILE E C 1
ATOM 4228 O O . ILE E 1 75 ? 49.648 -27.928 -10.508 1.00 16.79 85 ILE E O 1
ATOM 4233 N N . PHE E 1 76 ? 49.471 -26.806 -8.536 1.00 16.09 86 PHE E N 1
ATOM 4234 C CA . PHE E 1 76 ? 48.468 -27.714 -7.980 1.00 16.69 86 PHE E CA 1
ATOM 4235 C C . PHE E 1 76 ? 47.143 -26.975 -7.887 1.00 16.67 86 PHE E C 1
ATOM 4236 O O . PHE E 1 76 ? 47.008 -25.996 -7.144 1.00 16.69 86 PHE E O 1
ATOM 4244 N N . VAL E 1 77 ? 46.167 -27.445 -8.657 1.00 16.01 87 VAL E N 1
ATOM 4245 C CA . VAL E 1 77 ? 44.868 -26.790 -8.740 1.00 15.81 87 VAL E CA 1
ATOM 4246 C C . VAL E 1 77 ? 43.857 -27.498 -7.838 1.00 16.69 87 VAL E C 1
ATOM 4247 O O . VAL E 1 77 ? 43.742 -28.726 -7.853 1.00 16.91 87 VAL E O 1
ATOM 4251 N N . VAL E 1 78 ? 43.138 -26.698 -7.057 1.00 17.30 88 VAL E N 1
ATOM 4252 C CA . VAL E 1 78 ? 42.168 -27.185 -6.090 1.00 18.58 88 VAL E CA 1
ATOM 4253 C C . VAL E 1 78 ? 40.823 -26.545 -6.401 1.00 18.57 88 VAL E C 1
ATOM 4254 O O . VAL E 1 78 ? 40.736 -25.331 -6.568 1.00 18.38 88 VAL E O 1
ATOM 4258 N N . ASP E 1 79 ? 39.785 -27.374 -6.491 1.00 18.82 89 ASP E N 1
ATOM 4259 C CA . ASP E 1 79 ? 38.410 -26.913 -6.532 1.00 19.08 89 ASP E CA 1
ATOM 4260 C C . ASP E 1 79 ? 37.991 -26.536 -5.110 1.00 19.17 89 ASP E C 1
ATOM 4261 O O . ASP E 1 79 ? 37.724 -27.403 -4.287 1.00 18.80 89 ASP E O 1
ATOM 4266 N N . CYS E 1 80 ? 37.909 -25.238 -4.840 1.00 20.04 90 CYS E N 1
ATOM 4267 C CA . CYS E 1 80 ? 37.606 -24.756 -3.491 1.00 21.01 90 CYS E CA 1
ATOM 4268 C C . CYS E 1 80 ? 36.136 -24.878 -3.097 1.00 22.03 90 CYS E C 1
ATOM 4269 O O . CYS E 1 80 ? 35.782 -24.641 -1.938 1.00 21.90 90 CYS E O 1
ATOM 4272 N N . ALA E 1 81 ? 35.283 -25.237 -4.054 1.00 22.73 91 ALA E N 1
ATOM 4273 C CA . ALA E 1 81 ? 33.880 -25.499 -3.749 1.00 24.06 91 ALA E CA 1
ATOM 4274 C C . ALA E 1 81 ? 33.644 -26.967 -3.380 1.00 24.86 91 ALA E C 1
ATOM 4275 O O . ALA E 1 81 ? 32.563 -27.323 -2.890 1.00 25.41 91 ALA E O 1
ATOM 4277 N N . ASP E 1 82 ? 34.656 -27.808 -3.606 1.00 25.01 92 ASP E N 1
ATOM 4278 C CA . ASP E 1 82 ? 34.571 -29.245 -3.337 1.00 25.46 92 ASP E CA 1
ATOM 4279 C C . ASP E 1 82 ? 35.200 -29.608 -1.979 1.00 25.22 92 ASP E C 1
ATOM 4280 O O . ASP E 1 82 ? 36.294 -30.185 -1.905 1.00 24.69 92 ASP E O 1
ATOM 4285 N N . ARG E 1 83 ? 34.493 -29.263 -0.910 1.00 25.69 93 ARG E N 1
ATOM 4286 C CA . ARG E 1 83 ? 34.959 -29.526 0.457 1.00 26.33 93 ARG E CA 1
ATOM 4287 C C . ARG E 1 83 ? 35.033 -31.019 0.770 1.00 26.27 93 ARG E C 1
ATOM 4288 O O . ARG E 1 83 ? 35.867 -31.455 1.564 1.00 26.44 93 ARG E O 1
ATOM 4296 N N . ASP E 1 84 ? 34.148 -31.792 0.143 1.00 26.52 94 ASP E N 1
ATOM 4297 C CA . ASP E 1 84 ? 34.094 -33.244 0.332 1.00 26.95 94 ASP E CA 1
ATOM 4298 C C . ASP E 1 84 ? 35.366 -33.947 -0.119 1.00 26.18 94 ASP E C 1
ATOM 4299 O O . ASP E 1 84 ? 35.701 -35.011 0.399 1.00 26.68 94 ASP E O 1
ATOM 4304 N N . ARG E 1 85 ? 36.085 -33.349 -1.068 1.00 25.20 95 ARG E N 1
ATOM 4305 C CA . ARG E 1 85 ? 37.315 -33.957 -1.568 1.00 24.27 95 ARG E CA 1
ATOM 4306 C C . ARG E 1 85 ? 38.609 -33.219 -1.220 1.00 23.76 95 ARG E C 1
ATOM 4307 O O . ARG E 1 85 ? 39.675 -33.586 -1.698 1.00 23.05 95 ARG E O 1
ATOM 4315 N N . ILE E 1 86 ? 38.520 -32.201 -0.368 1.00 23.71 96 ILE E N 1
ATOM 4316 C CA . ILE E 1 86 ? 39.719 -31.461 0.036 1.00 23.59 96 ILE E CA 1
ATOM 4317 C C . ILE E 1 86 ? 40.779 -32.351 0.720 1.00 23.57 96 ILE E C 1
ATOM 4318 O O . ILE E 1 86 ? 41.973 -32.165 0.506 1.00 23.33 96 ILE E O 1
ATOM 4323 N N . ASP E 1 87 ? 40.345 -33.330 1.518 1.00 24.43 97 ASP E N 1
ATOM 4324 C CA . ASP E 1 87 ? 41.286 -34.259 2.173 1.00 24.98 97 ASP E CA 1
ATOM 4325 C C . ASP E 1 87 ? 42.033 -35.140 1.164 1.00 24.24 97 ASP E C 1
ATOM 4326 O O . ASP E 1 87 ? 43.219 -35.437 1.332 1.00 23.69 97 ASP E O 1
ATOM 4331 N N . GLU E 1 88 ? 41.315 -35.562 0.127 1.00 23.29 98 GLU E N 1
ATOM 4332 C CA . GLU E 1 88 ? 41.900 -36.311 -0.984 1.00 23.28 98 GLU E CA 1
ATOM 4333 C C . GLU E 1 88 ? 42.927 -35.447 -1.735 1.00 21.75 98 GLU E C 1
ATOM 4334 O O . GLU E 1 88 ? 44.001 -35.921 -2.102 1.00 21.17 98 GLU E O 1
ATOM 4340 N N . ALA E 1 89 ? 42.589 -34.178 -1.956 1.00 20.84 99 ALA E N 1
ATOM 4341 C CA . ALA E 1 89 ? 43.533 -33.238 -2.580 1.00 20.46 99 ALA E CA 1
ATOM 4342 C C . ALA E 1 89 ? 44.807 -33.086 -1.737 1.00 20.38 99 ALA E C 1
ATOM 4343 O O . ALA E 1 89 ? 45.916 -33.095 -2.274 1.00 19.90 99 ALA E O 1
ATOM 4345 N N . ARG E 1 90 ? 44.646 -32.954 -0.419 1.00 20.44 100 ARG E N 1
ATOM 4346 C CA . ARG E 1 90 ? 45.799 -32.849 0.484 1.00 21.30 100 ARG E CA 1
ATOM 4347 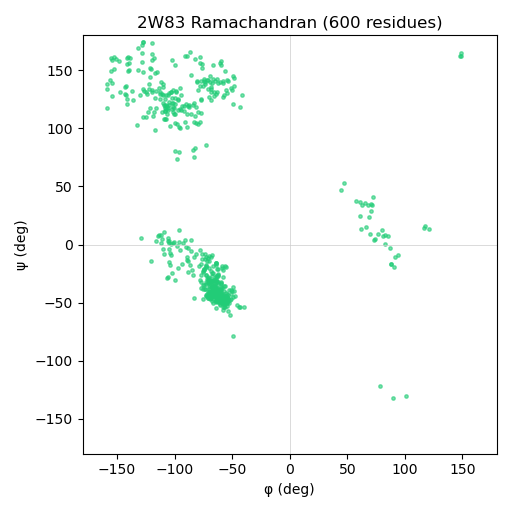C C . ARG E 1 90 ? 46.724 -34.050 0.336 1.00 20.52 100 ARG E C 1
ATOM 4348 O O . ARG E 1 90 ? 47.926 -33.904 0.185 1.00 20.16 100 ARG E O 1
ATOM 4356 N N . GLN E 1 91 ? 46.137 -35.240 0.371 1.00 21.36 101 GLN E N 1
ATOM 4357 C CA . GLN E 1 91 ? 46.868 -36.499 0.223 1.00 22.59 101 GLN E CA 1
ATOM 4358 C C . GLN E 1 91 ? 47.685 -36.507 -1.082 1.00 21.42 101 GLN E C 1
ATOM 4359 O O . GLN E 1 91 ? 48.886 -36.816 -1.072 1.00 20.73 101 GLN E O 1
ATOM 4365 N N . GLU E 1 92 ? 47.045 -36.132 -2.190 1.00 20.87 102 GLU E N 1
ATOM 4366 C CA . GLU E 1 92 ? 47.716 -36.128 -3.499 1.00 20.77 102 GLU E CA 1
ATOM 4367 C C . GLU E 1 92 ? 48.853 -35.098 -3.544 1.00 20.40 102 GLU E C 1
ATOM 4368 O O . GLU E 1 92 ? 49.938 -35.394 -4.040 1.00 19.82 102 GLU E O 1
ATOM 4374 N N . LEU E 1 93 ? 48.604 -33.900 -3.004 1.00 20.06 103 LEU E N 1
ATOM 4375 C CA . LEU E 1 93 ? 49.609 -32.828 -2.996 1.00 20.17 103 LEU E CA 1
ATOM 4376 C C . LEU E 1 93 ? 50.897 -33.272 -2.303 1.00 20.20 103 LEU E C 1
ATOM 4377 O O . LEU E 1 93 ? 51.983 -33.159 -2.864 1.00 19.61 103 LEU E O 1
ATOM 4382 N N . HIS E 1 94 ? 50.760 -33.803 -1.095 1.00 21.00 104 HIS E N 1
ATOM 4383 C CA . HIS E 1 94 ? 51.926 -34.240 -0.331 1.00 22.06 104 HIS E CA 1
ATOM 4384 C C . HIS E 1 94 ? 52.662 -35.426 -0.965 1.00 22.26 104 HIS E C 1
ATOM 4385 O O . HIS E 1 94 ? 53.893 -35.491 -0.908 1.00 22.53 104 HIS E O 1
ATOM 4392 N N . ARG E 1 95 ? 51.908 -36.335 -1.586 1.00 22.65 105 ARG E N 1
ATOM 4393 C CA . ARG E 1 95 ? 52.488 -37.417 -2.393 1.00 23.47 105 ARG E CA 1
ATOM 4394 C C . ARG E 1 95 ? 53.389 -36.884 -3.517 1.00 22.60 105 ARG E C 1
ATOM 4395 O O . ARG E 1 95 ? 54.498 -37.396 -3.729 1.00 22.67 105 ARG E O 1
ATOM 4403 N N . ILE E 1 96 ? 52.924 -35.855 -4.230 1.00 21.97 106 ILE E N 1
ATOM 4404 C CA . ILE E 1 96 ? 53.693 -35.264 -5.336 1.00 21.49 106 ILE E CA 1
ATOM 4405 C C . ILE E 1 96 ? 54.985 -34.639 -4.810 1.00 22.07 106 ILE E C 1
ATOM 4406 O O . ILE E 1 96 ? 56.081 -34.978 -5.251 1.00 21.69 106 ILE E O 1
ATOM 4411 N N . ILE E 1 97 ? 54.847 -33.740 -3.841 1.00 22.51 107 ILE E N 1
ATOM 4412 C CA . ILE E 1 97 ? 55.982 -32.920 -3.416 1.00 23.78 107 ILE E CA 1
ATOM 4413 C C . ILE E 1 97 ? 57.029 -33.681 -2.613 1.00 24.78 107 ILE E C 1
ATOM 4414 O O . ILE E 1 97 ? 58.178 -33.248 -2.528 1.00 24.48 107 ILE E O 1
ATOM 4419 N N . ASN E 1 98 ? 56.636 -34.826 -2.061 1.00 26.30 108 ASN E N 1
ATOM 4420 C CA . ASN E 1 98 ? 57.568 -35.694 -1.346 1.00 28.19 108 ASN E CA 1
ATOM 4421 C C . ASN E 1 98 ? 58.377 -36.633 -2.240 1.00 28.82 108 ASN E C 1
ATOM 4422 O O . ASN E 1 98 ? 59.327 -37.272 -1.777 1.00 29.27 108 ASN E O 1
ATOM 4427 N N . ASP E 1 99 ? 58.009 -36.720 -3.515 1.00 29.47 109 ASP E N 1
ATOM 4428 C CA . ASP E 1 99 ? 58.745 -37.569 -4.450 1.00 30.06 109 ASP E CA 1
ATOM 4429 C C . ASP E 1 99 ? 60.131 -36.981 -4.681 1.00 30.14 109 ASP E C 1
ATOM 4430 O O . ASP E 1 99 ? 60.271 -35.775 -4.892 1.00 30.19 109 ASP E O 1
ATOM 4435 N N . ARG E 1 100 ? 61.151 -37.837 -4.635 1.00 30.48 110 ARG E N 1
ATOM 4436 C CA . ARG E 1 100 ? 62.537 -37.424 -4.874 1.00 30.74 110 ARG E CA 1
ATOM 4437 C C . ARG E 1 100 ? 62.707 -36.596 -6.154 1.00 30.68 110 ARG E C 1
ATOM 4438 O O . ARG E 1 100 ? 63.494 -35.645 -6.187 1.00 30.75 110 ARG E O 1
ATOM 4446 N N . GLU E 1 101 ? 61.950 -36.945 -7.192 1.00 30.67 111 GLU E N 1
ATOM 4447 C CA . GLU E 1 101 ? 62.043 -36.261 -8.483 1.00 30.86 111 GLU E CA 1
ATOM 4448 C C . GLU E 1 101 ? 61.331 -34.898 -8.507 1.00 30.44 111 GLU E C 1
ATOM 4449 O O . GLU E 1 101 ? 61.417 -34.174 -9.496 1.00 30.57 111 GLU E O 1
ATOM 4455 N N . MET E 1 102 ? 60.654 -34.549 -7.417 1.00 29.66 112 MET E N 1
ATOM 4456 C CA . MET E 1 102 ? 59.985 -33.243 -7.310 1.00 29.19 112 MET E CA 1
ATOM 4457 C C . MET E 1 102 ? 60.580 -32.330 -6.225 1.00 29.34 112 MET E C 1
ATOM 4458 O O . MET E 1 102 ? 60.042 -31.257 -5.945 1.00 29.21 112 MET E O 1
ATOM 4463 N N . ARG E 1 103 ? 61.692 -32.752 -5.626 1.00 29.77 113 ARG E N 1
ATOM 4464 C CA . ARG E 1 103 ? 62.235 -32.062 -4.449 1.00 30.00 113 ARG E CA 1
ATOM 4465 C C . ARG E 1 103 ? 62.652 -30.613 -4.694 1.00 29.74 113 ARG E C 1
ATOM 4466 O O . ARG E 1 103 ? 62.627 -29.804 -3.771 1.00 30.39 113 ARG E O 1
ATOM 4474 N N . ASP E 1 104 ? 63.020 -30.286 -5.932 1.00 29.50 114 ASP E N 1
ATOM 4475 C CA . ASP E 1 104 ? 63.476 -28.939 -6.273 1.00 29.26 114 ASP E CA 1
ATOM 4476 C C . ASP E 1 104 ? 62.416 -28.065 -6.952 1.00 28.00 114 ASP E C 1
ATOM 4477 O O . ASP E 1 104 ? 62.697 -26.922 -7.326 1.00 27.86 114 ASP E O 1
ATOM 4482 N N . ALA E 1 105 ? 61.208 -28.593 -7.121 1.00 26.18 115 ALA E N 1
ATOM 4483 C CA . ALA E 1 105 ? 60.152 -27.839 -7.797 1.00 24.73 115 ALA E CA 1
ATOM 4484 C C . ALA E 1 105 ? 59.518 -26.821 -6.856 1.00 23.50 115 ALA E C 1
ATOM 4485 O O . ALA E 1 105 ? 59.183 -27.155 -5.718 1.00 23.83 115 ALA E O 1
ATOM 4487 N N . ILE E 1 106 ? 59.353 -25.587 -7.325 1.00 22.27 116 ILE E N 1
ATOM 4488 C CA . ILE E 1 106 ? 58.549 -24.607 -6.584 1.00 21.29 116 ILE E CA 1
ATOM 4489 C C . ILE E 1 106 ? 57.064 -24.939 -6.789 1.00 20.85 116 ILE E C 1
ATOM 4490 O O . ILE E 1 106 ? 56.691 -25.591 -7.786 1.00 20.33 116 ILE E O 1
ATOM 4495 N N . ILE E 1 107 ? 56.237 -24.519 -5.835 1.00 19.52 117 ILE E N 1
ATOM 4496 C CA . ILE E 1 107 ? 54.845 -24.977 -5.752 1.00 19.06 117 ILE E CA 1
ATOM 4497 C C . ILE E 1 107 ? 53.849 -23.811 -5.742 1.00 18.54 117 ILE E C 1
ATOM 4498 O O . ILE E 1 107 ? 53.753 -23.060 -4.752 1.00 18.17 117 ILE E O 1
ATOM 4503 N N . LEU E 1 108 ? 53.101 -23.667 -6.833 1.00 17.52 118 LEU E N 1
ATOM 4504 C CA . LEU E 1 108 ? 51.989 -22.720 -6.865 1.00 17.88 118 LEU E CA 1
ATOM 4505 C C . LEU E 1 108 ? 50.675 -23.468 -6.684 1.00 17.79 118 LEU E C 1
ATOM 4506 O O . LEU E 1 108 ? 50.341 -24.370 -7.461 1.00 17.28 118 LEU E O 1
ATOM 4511 N N . ILE E 1 109 ? 49.927 -23.098 -5.656 1.00 16.66 119 ILE E N 1
ATOM 4512 C CA . ILE E 1 109 ? 48.608 -23.679 -5.471 1.00 17.11 119 ILE E CA 1
ATOM 4513 C C . ILE E 1 109 ? 47.567 -22.685 -5.978 1.00 17.06 119 ILE E C 1
ATOM 4514 O O . ILE E 1 109 ? 47.480 -21.560 -5.467 1.00 17.14 119 ILE E O 1
ATOM 4519 N N . PHE E 1 110 ? 46.805 -23.084 -7.003 1.00 16.78 120 PHE E N 1
ATOM 4520 C CA . PHE E 1 110 ? 45.631 -22.309 -7.409 1.00 16.96 120 PHE E CA 1
ATOM 4521 C C . PHE E 1 110 ? 44.432 -22.734 -6.578 1.00 17.37 120 PHE E C 1
ATOM 4522 O O . PHE E 1 110 ? 43.944 -23.869 -6.693 1.00 17.26 120 PHE E O 1
ATOM 4530 N N . ALA E 1 111 ? 43.976 -21.817 -5.723 1.00 17.12 121 ALA E N 1
ATOM 4531 C CA . ALA E 1 111 ? 42.761 -21.998 -4.939 1.00 16.86 121 ALA E CA 1
ATOM 4532 C C . ALA E 1 111 ? 41.612 -21.586 -5.847 1.00 16.76 121 ALA E C 1
ATOM 4533 O O . ALA E 1 111 ? 41.106 -20.461 -5.791 1.00 16.92 121 ALA E O 1
ATOM 4535 N N . ASN E 1 112 ? 41.212 -22.517 -6.706 1.00 16.42 122 ASN E N 1
ATOM 4536 C CA . ASN E 1 112 ? 40.379 -22.203 -7.856 1.00 15.97 122 ASN E CA 1
ATOM 4537 C C . ASN E 1 112 ? 38.882 -22.270 -7.567 1.00 15.87 122 ASN E C 1
ATOM 4538 O O . ASN E 1 112 ? 38.447 -22.882 -6.586 1.00 15.43 122 ASN E O 1
ATOM 4543 N N . LYS E 1 113 ? 38.098 -21.649 -8.442 1.00 16.12 123 LYS E N 1
ATOM 4544 C CA . LYS E 1 113 ? 36.629 -21.589 -8.328 1.00 17.18 123 LYS E CA 1
ATOM 4545 C C . LYS E 1 113 ? 36.160 -20.674 -7.176 1.00 18.39 123 LYS E C 1
ATOM 4546 O O . LYS E 1 113 ? 35.128 -20.925 -6.547 1.00 18.62 123 LYS E O 1
ATOM 4552 N N . GLN E 1 114 ? 36.925 -19.608 -6.931 1.00 19.85 124 GLN E N 1
ATOM 4553 C CA . GLN E 1 114 ? 36.569 -18.555 -5.959 1.00 21.25 124 GLN E CA 1
ATOM 4554 C C . GLN E 1 114 ? 35.238 -17.855 -6.258 1.00 22.22 124 GLN E C 1
ATOM 4555 O O . GLN E 1 114 ? 34.628 -17.234 -5.366 1.00 22.48 124 GLN E O 1
ATOM 4561 N N . ASP E 1 115 ? 34.787 -17.955 -7.505 1.00 22.98 125 ASP E N 1
ATOM 4562 C CA . ASP E 1 115 ? 33.489 -17.397 -7.918 1.00 24.24 125 ASP E CA 1
ATOM 4563 C C . ASP E 1 115 ? 32.280 -18.114 -7.296 1.00 24.84 125 ASP E C 1
ATOM 4564 O O . ASP E 1 115 ? 31.191 -17.533 -7.194 1.00 25.13 125 ASP E O 1
ATOM 4569 N N . LEU E 1 116 ? 32.455 -19.376 -6.905 1.00 25.20 126 LEU E N 1
ATOM 4570 C CA . LEU E 1 116 ? 31.346 -20.166 -6.382 1.00 26.19 126 LEU E CA 1
ATOM 4571 C C . LEU E 1 116 ? 31.021 -19.788 -4.932 1.00 27.51 126 LEU E C 1
ATOM 4572 O O . LEU E 1 116 ? 31.925 -19.494 -4.156 1.00 27.24 126 LEU E O 1
ATOM 4577 N N . PRO E 1 117 ? 29.719 -19.742 -4.583 1.00 28.96 127 PRO E N 1
ATOM 4578 C CA . PRO E 1 117 ? 29.325 -19.427 -3.211 1.00 29.84 127 PRO E CA 1
ATOM 4579 C C . PRO E 1 117 ? 29.880 -20.449 -2.220 1.00 30.61 127 PRO E C 1
ATOM 4580 O O . PRO E 1 117 ? 29.913 -21.645 -2.511 1.00 30.49 127 PRO E O 1
ATOM 4584 N N . ASP E 1 118 ? 30.336 -19.966 -1.069 1.00 31.56 128 ASP E N 1
ATOM 4585 C CA . ASP E 1 118 ? 30.866 -20.827 -0.010 1.00 32.54 128 ASP E CA 1
ATOM 4586 C C . ASP E 1 118 ? 32.166 -21.548 -0.406 1.00 31.57 128 ASP E C 1
ATOM 4587 O O . ASP E 1 118 ? 32.573 -22.510 0.251 1.00 31.88 128 ASP E O 1
ATOM 4592 N N . ALA E 1 119 ? 32.809 -21.087 -1.478 1.00 30.24 129 ALA E N 1
ATOM 4593 C CA . ALA E 1 119 ? 34.119 -21.616 -1.861 1.00 29.00 129 ALA E CA 1
ATOM 4594 C C . ALA E 1 119 ? 35.096 -21.327 -0.738 1.00 28.03 129 ALA E C 1
ATOM 4595 O O . ALA E 1 119 ? 35.065 -20.237 -0.153 1.00 27.54 129 ALA E O 1
ATOM 4597 N N . MET E 1 120 ? 35.952 -22.303 -0.437 1.00 26.79 130 MET E N 1
ATOM 4598 C CA . MET E 1 120 ? 36.999 -22.134 0.572 1.00 25.99 130 MET E CA 1
ATOM 4599 C C . MET E 1 120 ? 38.006 -21.081 0.110 1.00 25.36 130 MET E C 1
ATOM 4600 O O . MET E 1 120 ? 38.477 -21.123 -1.027 1.00 24.54 130 MET E O 1
ATOM 4605 N N . LYS E 1 121 ? 38.316 -20.139 0.999 1.00 24.41 131 LYS E N 1
ATOM 4606 C CA . LYS E 1 121 ? 39.305 -19.093 0.740 1.00 23.97 131 LYS E CA 1
ATOM 4607 C C . LYS E 1 121 ? 40.743 -19.617 0.890 1.00 23.07 131 LYS E C 1
ATOM 4608 O O . LYS E 1 121 ? 40.956 -20.651 1.508 1.00 22.23 131 LYS E O 1
ATOM 4614 N N . PRO E 1 122 ? 41.738 -18.900 0.322 1.00 22.94 132 PRO E N 1
ATOM 4615 C CA . PRO E 1 122 ? 43.142 -19.307 0.450 1.00 22.58 132 PRO E CA 1
ATOM 4616 C C . PRO E 1 122 ? 43.582 -19.649 1.879 1.00 22.42 132 PRO E C 1
ATOM 4617 O O . PRO E 1 122 ? 44.321 -20.614 2.074 1.00 21.83 132 PRO E O 1
ATOM 4621 N N . HIS E 1 123 ? 43.122 -18.885 2.870 1.00 22.31 133 HIS E N 1
ATOM 4622 C CA . HIS E 1 123 ? 43.522 -19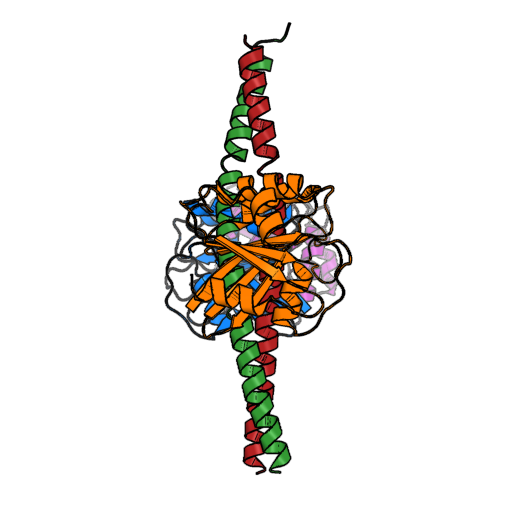.154 4.258 1.00 22.49 133 HIS E CA 1
ATOM 4623 C C . HIS E 1 123 ? 42.962 -20.491 4.768 1.00 22.74 133 HIS E C 1
ATOM 4624 O O . HIS E 1 123 ? 43.586 -21.157 5.590 1.00 22.70 133 HIS E O 1
ATOM 4631 N N . GLU E 1 124 ? 41.793 -20.879 4.261 1.00 23.39 134 GLU E N 1
ATOM 4632 C CA . GLU E 1 124 ? 41.182 -22.167 4.610 1.00 24.30 134 GLU E CA 1
ATOM 4633 C C . GLU E 1 124 ? 41.903 -23.312 3.898 1.00 23.68 134 GLU E C 1
ATOM 4634 O O . GLU E 1 124 ? 42.089 -24.390 4.467 1.00 23.94 134 GLU E O 1
ATOM 4640 N N . ILE E 1 125 ? 42.289 -23.060 2.647 1.00 23.13 135 ILE E N 1
ATOM 4641 C CA . ILE E 1 125 ? 43.083 -23.982 1.830 1.00 23.12 135 ILE E CA 1
ATOM 4642 C C . ILE E 1 125 ? 44.420 -24.299 2.499 1.00 22.66 135 ILE E C 1
ATOM 4643 O O . ILE E 1 125 ? 44.863 -25.449 2.507 1.00 22.03 135 ILE E O 1
ATOM 4648 N N . GLN E 1 126 ? 45.049 -23.269 3.065 1.00 22.48 136 GLN E N 1
ATOM 4649 C CA . GLN E 1 126 ? 46.308 -23.437 3.783 1.00 22.70 136 GLN E CA 1
ATOM 4650 C C . GLN E 1 126 ? 46.180 -24.481 4.880 1.00 22.73 136 GLN E C 1
ATOM 4651 O O . GLN E 1 126 ? 47.070 -25.300 5.069 1.00 22.84 136 GLN E O 1
ATOM 4657 N N . GLU E 1 127 ? 45.066 -24.440 5.593 1.00 23.50 137 GLU E N 1
ATOM 4658 C CA . GLU E 1 127 ? 44.825 -25.347 6.698 1.00 24.65 137 GLU E CA 1
ATOM 4659 C C . GLU E 1 127 ? 44.455 -26.749 6.198 1.00 24.27 137 GLU E C 1
ATOM 4660 O O . GLU E 1 127 ? 44.998 -27.744 6.670 1.00 24.16 137 GLU E O 1
ATOM 4666 N N . LYS E 1 128 ? 43.541 -26.816 5.235 1.00 24.42 138 LYS E N 1
ATOM 4667 C CA . LYS E 1 128 ? 42.985 -28.104 4.805 1.00 24.99 138 LYS E CA 1
ATOM 4668 C C . LYS E 1 128 ? 43.934 -28.937 3.932 1.00 24.43 138 LYS E C 1
ATOM 4669 O O . LYS E 1 128 ? 43.813 -30.167 3.874 1.00 24.77 138 LYS E O 1
ATOM 4675 N N . LEU E 1 129 ? 44.888 -28.271 3.283 1.00 23.48 139 LEU E N 1
ATOM 4676 C CA . LEU E 1 129 ? 45.930 -28.966 2.528 1.00 23.15 139 LEU E CA 1
ATOM 4677 C C . LEU E 1 129 ? 47.168 -29.262 3.369 1.00 22.79 139 LEU E C 1
ATOM 4678 O O . LEU E 1 129 ? 48.156 -29.779 2.853 1.00 22.82 139 LEU E O 1
ATOM 4683 N N . GLY E 1 130 ? 47.108 -28.938 4.662 1.00 22.48 140 GLY E N 1
ATOM 4684 C CA . GLY E 1 130 ? 48.218 -29.201 5.582 1.00 22.28 140 GLY E CA 1
ATOM 4685 C C . GLY E 1 130 ? 49.521 -28.540 5.159 1.00 21.95 140 GLY E C 1
ATOM 4686 O O . GLY E 1 130 ? 50.597 -29.114 5.318 1.00 21.84 140 GLY E O 1
ATOM 4687 N N . LEU E 1 131 ? 49.425 -27.327 4.621 1.00 21.99 141 LEU E N 1
ATOM 4688 C CA . LEU E 1 131 ? 50.601 -26.612 4.124 1.00 22.58 141 LEU E CA 1
ATOM 4689 C C . LEU E 1 131 ? 51.616 -26.256 5.223 1.00 23.13 141 LEU E C 1
ATOM 4690 O O . LEU E 1 131 ? 52.807 -26.160 4.950 1.00 22.35 141 LEU E O 1
ATOM 4695 N N . THR E 1 132 ? 51.138 -26.082 6.456 1.00 24.10 142 THR E N 1
ATOM 4696 C CA . THR E 1 132 ? 52.023 -25.816 7.610 1.00 25.08 142 THR E CA 1
ATOM 4697 C C . THR E 1 132 ? 53.070 -26.923 7.831 1.00 26.06 142 THR E C 1
ATOM 4698 O O . THR E 1 132 ? 54.115 -26.687 8.449 1.00 26.12 142 THR E O 1
ATOM 4702 N N . ARG E 1 133 ? 52.790 -28.122 7.308 1.00 26.67 143 ARG E N 1
ATOM 4703 C CA . ARG E 1 133 ? 53.657 -29.289 7.485 1.00 27.93 143 ARG E CA 1
ATOM 4704 C C . ARG E 1 133 ? 54.740 -29.394 6.410 1.00 28.19 143 ARG E C 1
ATOM 4705 O O . ARG E 1 133 ? 55.700 -30.156 6.563 1.00 28.45 143 ARG E O 1
ATOM 4713 N N . ILE E 1 134 ? 54.596 -28.633 5.325 1.00 28.34 144 ILE E N 1
ATOM 4714 C CA . ILE E 1 134 ? 55.604 -28.630 4.262 1.00 28.60 144 ILE E CA 1
ATOM 4715 C C . ILE E 1 134 ? 56.951 -28.099 4.760 1.00 29.70 144 ILE E C 1
ATOM 4716 O O . ILE E 1 134 ? 57.019 -27.043 5.388 1.00 29.51 144 ILE E O 1
ATOM 4721 N N . ARG E 1 135 ? 58.015 -28.838 4.459 1.00 30.83 145 ARG E N 1
ATOM 4722 C CA . ARG E 1 135 ? 59.361 -28.476 4.880 1.00 32.28 145 ARG E CA 1
ATOM 4723 C C . ARG E 1 135 ? 60.292 -28.273 3.694 1.00 32.38 145 ARG E C 1
ATOM 4724 O O . ARG E 1 135 ? 60.330 -29.108 2.783 1.00 32.40 145 ARG E O 1
ATOM 4732 N N . ASP E 1 136 ? 61.037 -27.165 3.726 1.00 32.94 146 ASP E N 1
ATOM 4733 C CA . ASP E 1 136 ? 62.118 -26.859 2.768 1.00 33.49 146 ASP E CA 1
ATOM 4734 C C . ASP E 1 136 ? 61.645 -26.758 1.314 1.00 33.15 146 ASP E C 1
ATOM 4735 O O . ASP E 1 136 ? 62.344 -27.190 0.386 1.00 33.69 146 ASP E O 1
ATOM 4740 N N . ARG E 1 137 ? 60.448 -26.205 1.127 1.00 32.34 147 ARG E N 1
ATOM 4741 C CA . ARG E 1 137 ? 59.896 -25.973 -0.205 1.00 31.04 147 ARG E CA 1
ATOM 4742 C C . ARG E 1 137 ? 59.375 -24.551 -0.298 1.00 30.12 147 ARG E C 1
ATOM 4743 O O . ARG E 1 137 ? 58.944 -23.966 0.698 1.00 29.92 147 ARG E O 1
ATOM 4751 N N . ASN E 1 138 ? 59.430 -24.016 -1.511 1.00 28.31 148 ASN E N 1
ATOM 4752 C CA . ASN E 1 138 ? 58.937 -22.698 -1.840 1.00 27.53 148 ASN E CA 1
ATOM 4753 C C . ASN E 1 138 ? 57.516 -22.851 -2.370 1.00 25.71 148 ASN E C 1
ATOM 4754 O O . ASN E 1 138 ? 57.312 -23.466 -3.426 1.00 25.23 148 ASN E O 1
ATOM 4759 N N . TRP E 1 139 ? 56.547 -22.295 -1.651 1.00 23.80 149 TRP E N 1
ATOM 4760 C CA . TRP E 1 139 ? 55.141 -22.450 -2.016 1.00 22.39 149 TRP E CA 1
ATOM 4761 C C . TRP E 1 139 ? 54.319 -21.180 -1.799 1.00 21.60 149 TRP E C 1
ATOM 4762 O O . TRP E 1 139 ? 54.712 -20.290 -1.040 1.00 21.23 149 TRP E O 1
ATOM 4773 N N . TYR E 1 140 ? 53.167 -21.121 -2.463 1.00 20.26 150 TYR E N 1
ATOM 4774 C CA . TYR E 1 140 ? 52.303 -19.948 -2.476 1.00 19.57 150 TYR E CA 1
ATOM 4775 C C . TYR E 1 140 ? 50.901 -20.382 -2.861 1.00 19.38 150 TYR E C 1
ATOM 4776 O O . TYR E 1 140 ? 50.735 -21.210 -3.766 1.00 18.63 150 TYR E O 1
ATOM 4785 N N . VAL E 1 141 ? 49.905 -19.826 -2.178 1.00 18.41 151 VAL E N 1
ATOM 4786 C CA . VAL E 1 141 ? 48.500 -20.054 -2.506 1.00 18.12 151 VAL E CA 1
ATOM 4787 C C . VAL E 1 141 ? 47.896 -18.835 -3.186 1.00 18.42 151 VAL E C 1
ATOM 4788 O O . VAL E 1 141 ? 47.793 -17.754 -2.585 1.00 18.39 151 VAL E O 1
ATOM 4792 N N . GLN E 1 142 ? 47.497 -19.021 -4.442 1.00 17.88 152 GLN E N 1
ATOM 4793 C CA . GLN E 1 142 ? 46.851 -17.965 -5.227 1.00 17.94 152 GLN E CA 1
ATOM 4794 C C . GLN E 1 142 ? 45.362 -18.231 -5.475 1.00 17.83 152 GLN E C 1
ATOM 4795 O O . GLN E 1 142 ? 45.013 -19.241 -6.104 1.00 17.20 152 GLN E O 1
ATOM 4801 N N . PRO E 1 143 ? 44.473 -17.320 -5.012 1.00 18.06 153 PRO E N 1
ATOM 4802 C CA . PRO E 1 143 ? 43.067 -17.508 -5.372 1.00 17.99 153 PRO E CA 1
ATOM 4803 C C . PRO E 1 143 ? 42.832 -17.256 -6.853 1.00 17.98 153 PRO E C 1
ATOM 4804 O O . PRO E 1 143 ? 43.484 -16.405 -7.466 1.00 17.42 153 PRO E O 1
ATOM 4808 N N . SER E 1 144 ? 41.910 -18.014 -7.436 1.00 17.91 154 SER E N 1
ATOM 4809 C CA . SER E 1 144 ? 41.659 -17.877 -8.852 1.00 18.15 154 SER E CA 1
ATOM 4810 C C . SER E 1 144 ? 40.232 -18.225 -9.236 1.00 18.55 154 SER E C 1
ATOM 4811 O O . SER E 1 144 ? 39.516 -18.911 -8.498 1.00 17.90 154 SER E O 1
ATOM 4814 N N . CYS E 1 145 ? 39.847 -17.716 -10.402 1.00 19.64 155 CYS E N 1
ATOM 4815 C CA . CYS E 1 145 ? 38.662 -18.140 -11.118 1.00 20.25 155 CYS E CA 1
ATOM 4816 C C . CYS E 1 145 ? 39.081 -18.358 -12.575 1.00 20.17 155 CYS E C 1
ATOM 4817 O O . CYS E 1 145 ? 39.279 -17.403 -13.328 1.00 20.24 155 CYS E O 1
ATOM 4820 N N . ALA E 1 146 ? 39.251 -19.619 -12.954 1.00 20.00 156 ALA E N 1
ATOM 4821 C CA . ALA E 1 146 ? 39.767 -19.953 -14.283 1.00 20.66 156 ALA E CA 1
ATOM 4822 C C . ALA E 1 146 ? 38.795 -19.572 -15.394 1.00 20.88 156 ALA E C 1
ATOM 4823 O O . ALA E 1 146 ? 39.205 -19.357 -16.533 1.00 21.32 156 ALA E O 1
ATOM 4825 N N . THR E 1 147 ? 37.512 -19.486 -15.070 1.00 22.05 157 THR E N 1
ATOM 4826 C CA . THR E 1 147 ? 36.520 -19.108 -16.088 1.00 22.90 157 THR E CA 1
ATOM 4827 C C . THR E 1 147 ? 36.651 -17.624 -16.517 1.00 22.38 157 THR E C 1
ATOM 4828 O O . THR E 1 147 ? 36.595 -17.312 -17.705 1.00 21.98 157 THR E O 1
ATOM 4832 N N . SER E 1 148 ? 36.902 -16.730 -15.561 1.00 21.83 158 SER E N 1
ATOM 4833 C CA . SER E 1 148 ? 37.162 -15.319 -15.868 1.00 21.73 158 SER E CA 1
ATOM 4834 C C . SER E 1 148 ? 38.650 -15.027 -16.135 1.00 21.52 158 SER E C 1
ATOM 4835 O O . SER E 1 148 ? 38.987 -14.040 -16.800 1.00 21.76 158 SER E O 1
ATOM 4838 N N . GLY E 1 149 ? 39.531 -15.873 -15.602 1.00 21.03 159 GLY E N 1
ATOM 4839 C CA . GLY E 1 149 ? 40.974 -15.649 -15.690 1.00 20.57 159 GLY E CA 1
ATOM 4840 C C . GLY E 1 149 ? 41.547 -14.931 -14.470 1.00 20.81 159 GLY E C 1
ATOM 4841 O O . GLY E 1 149 ? 42.758 -14.832 -14.331 1.00 20.94 159 GLY E O 1
ATOM 4842 N N . ASP E 1 150 ? 40.682 -14.438 -13.585 1.00 21.05 160 ASP E N 1
ATOM 4843 C CA . ASP E 1 150 ? 41.129 -13.725 -12.371 1.00 21.67 160 ASP E CA 1
ATOM 4844 C C . ASP E 1 150 ? 42.110 -14.583 -11.580 1.00 20.63 160 ASP E C 1
ATOM 4845 O O . ASP E 1 150 ? 41.865 -15.769 -11.338 1.00 19.71 160 ASP E O 1
ATOM 4850 N N . GLY E 1 151 ? 43.239 -13.985 -11.227 1.00 20.00 161 GLY E N 1
ATOM 4851 C CA . GLY E 1 151 ? 44.243 -14.640 -10.400 1.00 19.13 161 GLY E CA 1
ATOM 4852 C C . GLY E 1 151 ? 45.293 -15.461 -11.136 1.00 18.87 161 GLY E C 1
ATOM 4853 O O . GLY E 1 151 ? 46.310 -15.804 -10.562 1.00 18.73 161 GLY E O 1
ATOM 4854 N N . LEU E 1 152 ? 45.039 -15.804 -12.398 1.00 18.60 162 LEU E N 1
ATOM 4855 C CA . LEU E 1 152 ? 45.947 -16.695 -13.124 1.00 18.29 162 LEU E CA 1
ATOM 4856 C C . LEU E 1 152 ? 47.292 -16.035 -13.403 1.00 18.57 162 LEU E C 1
ATOM 4857 O O . LEU E 1 152 ? 48.332 -16.631 -13.182 1.00 18.07 162 LEU E O 1
ATOM 4862 N N . TYR E 1 153 ? 47.268 -14.798 -13.882 1.00 19.37 163 TYR E N 1
ATOM 4863 C CA . TYR E 1 153 ? 48.524 -14.089 -14.136 1.00 20.36 163 TYR E CA 1
ATOM 4864 C C . TYR E 1 153 ? 49.263 -13.687 -12.868 1.00 20.37 163 TYR E C 1
ATOM 4865 O O . TYR E 1 153 ? 50.493 -13.617 -12.862 1.00 20.21 163 TYR E O 1
ATOM 4874 N N . GLU E 1 154 ? 48.517 -13.443 -11.797 1.00 20.52 164 GLU E N 1
ATOM 4875 C CA . GLU E 1 154 ? 49.138 -13.246 -10.479 1.00 21.14 164 GLU E CA 1
ATOM 4876 C C . GLU E 1 154 ? 49.908 -14.515 -10.097 1.00 20.64 164 GLU E C 1
ATOM 4877 O O . GLU E 1 154 ? 51.016 -14.453 -9.562 1.00 19.71 164 GLU E O 1
ATOM 4883 N N . GLY E 1 155 ? 49.322 -15.675 -10.398 1.00 20.35 165 GLY E N 1
ATOM 4884 C CA . GLY E 1 155 ? 50.008 -16.947 -10.189 1.00 19.69 165 GLY E CA 1
ATOM 4885 C C . GLY E 1 155 ? 51.268 -17.096 -11.023 1.00 19.78 165 GLY E C 1
ATOM 4886 O O . GLY E 1 155 ? 52.311 -17.471 -10.496 1.00 19.91 165 GLY E O 1
ATOM 4887 N N . LEU E 1 156 ? 51.185 -16.803 -12.323 1.00 19.70 166 LEU E N 1
ATOM 4888 C CA . LEU E 1 156 ? 52.369 -16.876 -13.182 1.00 19.74 166 LEU E CA 1
ATOM 4889 C C . LEU E 1 156 ? 53.446 -15.882 -12.726 1.00 20.01 166 LEU E C 1
ATOM 4890 O O . LEU E 1 156 ? 54.634 -16.193 -12.758 1.00 20.44 166 LEU E O 1
ATOM 4895 N N . THR E 1 157 ? 53.017 -14.706 -12.282 1.00 20.38 167 THR E N 1
ATOM 4896 C CA . THR E 1 157 ? 53.943 -13.705 -11.727 1.00 21.25 167 THR E CA 1
ATOM 4897 C C . THR E 1 157 ? 54.779 -14.306 -10.603 1.00 21.27 167 THR E C 1
ATOM 4898 O O . THR E 1 157 ? 56.009 -14.196 -10.614 1.00 22.10 167 THR E O 1
ATOM 4902 N N . TRP E 1 158 ? 54.121 -14.972 -9.656 1.00 21.50 168 TRP E N 1
ATOM 4903 C CA . TRP E 1 158 ? 54.824 -15.623 -8.548 1.00 21.84 168 TRP E CA 1
ATOM 4904 C C . TRP E 1 158 ? 55.877 -16.620 -9.035 1.00 22.29 168 TRP E C 1
ATOM 4905 O O . TRP E 1 158 ? 56.999 -16.650 -8.523 1.00 21.87 168 TRP E O 1
ATOM 4916 N N . LEU E 1 159 ? 55.506 -17.437 -10.018 1.00 22.29 169 LEU E N 1
ATOM 4917 C CA . LEU E 1 159 ? 56.437 -18.377 -10.623 1.00 23.04 169 LEU E CA 1
ATOM 4918 C C . LEU E 1 159 ? 57.627 -17.654 -11.274 1.00 23.74 169 LEU E C 1
ATOM 4919 O O . LEU E 1 159 ? 58.771 -18.046 -11.063 1.00 24.02 169 LEU E O 1
ATOM 4924 N N . THR E 1 160 ? 57.347 -16.599 -12.039 1.00 25.81 170 THR E N 1
ATOM 4925 C CA . THR E 1 160 ? 58.402 -15.810 -12.701 1.00 27.63 170 THR E CA 1
ATOM 4926 C C . THR E 1 160 ? 59.361 -15.202 -11.668 1.00 28.76 170 THR E C 1
ATOM 4927 O O . THR E 1 160 ? 60.588 -15.178 -11.876 1.00 29.16 170 THR E O 1
ATOM 4931 N N . SER E 1 161 ? 58.792 -14.739 -10.552 1.00 29.53 171 SER E N 1
ATOM 4932 C CA . SER E 1 161 ? 59.552 -14.062 -9.496 1.00 30.09 171 SER E CA 1
ATOM 4933 C C . SER E 1 161 ? 60.378 -15.035 -8.674 1.00 30.55 171 SER E C 1
ATOM 4934 O O . SER E 1 161 ? 61.354 -14.643 -8.020 1.00 30.93 171 SER E O 1
ATOM 4937 N N . ASN E 1 162 ? 59.979 -16.303 -8.708 1.00 30.28 172 ASN E N 1
ATOM 4938 C CA . ASN E 1 162 ? 60.673 -17.358 -7.993 1.00 30.62 172 ASN E CA 1
ATOM 4939 C C . ASN E 1 162 ? 61.327 -18.370 -8.931 1.00 30.88 172 ASN E C 1
ATOM 4940 O O . ASN E 1 162 ? 61.916 -19.344 -8.476 1.00 31.50 172 ASN E O 1
#

B-factor: mean 31.45, std 13.33, range [12.31, 77.38]

InterPro domains:
  IPR005225 Small GTP-binding domain [TIGR00231] (12-139)
  IPR006689 Small GTPase superfamily, ARF/SAR type [PF00025] (2-172)
  IPR006689 Small GTPase superfamily, ARF/SAR type [PR00328] (15-38)
  IPR006689 Small GTPase superfamily, ARF/SAR type [PR00328] (43-67)
  IPR006689 Small GTPase superfamily, ARF/SAR type [PR00328] (70-95)
  IPR006689 Small GTPase superfamily, ARF/SAR type [PR00328] (115-136)
  IPR006689 Small GTPase superfamily, ARF/SAR type [SM00178] (1-174)
  IPR024156 Small GTPase superfamily, ARF type [PTHR11711] (3-170)
  IPR027417 P-loop containing nucleoside triphosphate hydrolase [G3DSA:3.40.50.300] (3-175)
  IPR027417 P-loop containing nucleoside triphosphate hydrolase [SSF52540] (10-172)
  IPR041838 ADP-ribosylation factor 6 [cd04149] (5-172)

Foldseek 3Di:
DEAEEEEAEAWPLCQVLQVCCQVPVARDDDDFDDAWDWDWGDDPHYTYTYIGGGHYPVCLVVRVVPLARHAAYEYGGAQLPPVCLLVRLVSVVVQCPDPSNVNHAYEYEQEPPVDPNGDDPVRSCPSSPPVVDPDHHYDYFYYYSRNGPRSVVSVVSVVVD/DEAEEEEAEAWPLCQVLQVCCQVVVARDDDDQDDAWDWDWGDDPNYTYTYIGGGHYPVCLVVSVVVLARHAAYEYGGAQVCPVCLLVRLVSVVVQCPDPSNVNYAYEYELEPPVDDDGDDQVRSCVSSPPVPDPPHHYDYFYDYSRNGGRSSVRVVVVVVD/DDDPVVVVVVVVVCVVVVVVVVVVVVVVVVVVVVVVVVVVVVVVVVVVVVVVCVVVVVVVVVVVVVD/DVVVVVVVVVVVVVVVVVVVVVVVVVVVVVVVVVVVVVVVVVVVVVVVVVVVVVVVVVVVVD/DAEAEEEEAEAWPLCQVLLVCCQQVVAGDDDDFDDAWDWDWHDDPRYIYTYIGGGHYPVCLVVSVVRLAPHAAYEYGGFQVCPVCLLVRLVSVCVNCPDPSNVNHAYEYEQEPPVDPPGDDQVRSCVSSVVVPDDPHHYDYWYYYSNVGPRSVVRVVVVVVD

Solvent-accessible surface area: 29853 Å² total; per-residue (Å²): 169,121,20,21,0,0,0,0,0,10,29,70,2,14,12,23,20,0,0,35,38,12,63,94,47,97,57,48,141,58,145,85,24,134,6,8,31,10,32,4,8,92,54,118,139,4,40,0,10,0,0,0,3,1,4,82,82,182,43,16,37,13,6,106,16,1,11,40,52,14,95,0,0,1,0,1,5,25,0,20,39,124,144,58,18,72,56,2,74,72,17,0,42,142,1,9,110,44,223,88,0,172,142,4,21,0,0,0,0,0,3,52,42,87,68,136,75,13,4,112,15,44,64,0,13,76,104,0,12,0,8,157,10,78,109,32,26,9,16,9,9,29,2,11,5,78,60,14,98,9,0,85,99,0,0,38,10,0,38,88,75,153,127,37,20,0,0,1,0,0,11,32,73,2,14,12,24,18,0,0,35,39,14,50,114,50,104,45,47,134,61,144,91,24,132,14,18,38,2,23,2,7,76,62,99,126,2,34,0,8,1,0,0,3,1,3,66,94,189,28,13,88,23,6,121,9,3,13,37,51,15,95,0,0,1,0,1,5,24,1,42,35,112,146,60,6,76,53,4,82,101,19,0,47,169,2,6,89,48,192,86,0,119,145,5,39,0,0,0,0,0,2,55,54,96,73,130,114,10,3,138,34,117,59,0,35,100,80,0,30,0,69,208,3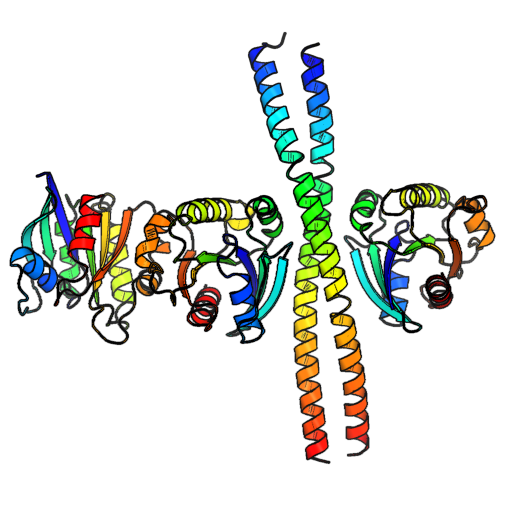1,226,122,34,77,52,88,14,15,49,3,13,5,86,62,15,92,11,0,80,100,0,0,50,32,0,43,93,68,154,125,88,88,135,74,24,36,129,44,32,128,73,16,92,107,67,6,82,90,12,87,83,25,63,75,6,0,45,87,0,6,53,41,0,5,62,41,0,21,91,8,5,22,60,32,24,75,15,50,35,75,10,116,66,20,105,111,30,52,87,132,27,78,140,158,119,208,127,33,154,114,16,106,89,31,82,110,74,15,69,91,17,73,124,21,60,89,15,1,42,78,0,4,56,48,0,6,62,34,0,23,94,2,6,26,56,38,33,76,24,63,35,76,13,117,60,20,104,113,28,53,105,130,24,78,140,168,107,86,118,104,12,57,0,0,1,0,0,12,29,74,1,14,12,21,24,0,1,44,38,15,97,83,61,107,67,53,138,57,146,101,25,120,29,96,36,57,33,46,12,89,47,126,109,6,79,0,34,2,60,0,4,2,4,76,82,187,36,15,68,81,5,150,137,35,14,98,52,11,89,0,0,0,0,1,4,25,0,41,38,94,142,64,6,83,49,4,85,77,12,0,36,154,1,8,110,46,196,95,3,141,130,5,21,1,0,0,0,0,3,49,46,86,75,119,118,9,0,112,14,22,38,0,10,73,71,0,10,1,13,145,8,148,103,44,40,7,30,4,11,23,3,13,4,87,66,14,98,8,1,90,99,0,1,45,14,2,44,89,68

Organism: Homo sapiens (NCBI:txid9606)